Protein AF-A0A7R9Q627-F1 (afdb_monomer)

InterPro domains:
  IPR015876 Acyl-CoA desaturase [PR00075] (158-178)
  IPR015876 Acyl-CoA desaturase [PR00075] (183-205)
  IPR015876 Acyl-CoA desaturase [PR00075] (206-226)
  IPR015876 Acyl-CoA desaturase [PR00075] (243-272)
  IPR015876 Acyl-CoA desaturase [PR00075] (304-322)
  IPR015876 Acyl-CoA desaturase [PR00075] (337-358)
  IPR015876 Acyl-CoA desaturase [PR00075] (379-393)
  IPR015876 Acyl-CoA desaturase [PTHR11351] (106-438)
  IPR015876 Acyl-CoA desaturase [cd03505] (183-421)

Secondary structure (DSSP, 8-state):
--HHHHHHHHHHHHHHHHHHHHHHHHHHHHHHHHHTS---S---TT-TTSTTHHHHHHHHHHHHHHHHHHHHHHHHTHHHHHTEEEETTEEEE------------------------------HHHHHHHHHHHHHHHHHHHHHTS-S----PPPB-HHHHHHHHHHHHHHHHHHHHHHHH--HHHHHHHHHHHHHHHHIIIIIIIIIIIT--SEE-HHHHHHHHHHHHHHTSS-HHHHHHHHHHHHHHTTSTTSTT-GGG-HHHHHTGGGSBPPPHHHHHHHTTS--HHHHH-HHHHHHHHTHHHHHIIIIIIHHHHHHHHHH---HHHIIIIIIIIHHHHHHHHHHHHHHHHHHSEE-SS-SSSS--EETTGGGGTTTTBTTTTTS-TTSSTT-HHHHT-HHHHHHHHHHHTTSEE------HHHHHHHHHHH-----HHHHHHHHHHHHHHHHHHHHHHHHHHHHHTTHHHHHHS-------

Organism: NCBI:txid1979941

Sequence (485 aa):
VTTKVIAKVRLTISIILLILFVISLVCGIWAFAVTKNTKTKHRLHWDAKDDGHVPHVISAMAQWLFLILLSPFFATYFNEMKAMTIHNGVLRITFTTTVKTTTTQLKTTGKTQKNKTNQTKMTANEAKVSEDIIANNMRAANQDMIGDAKPFKRDLVWRNIILMSILHISSIYGIILAINVVSWPTYIFAYVLAICSSFGITCGAHRLWCHRSYKARLPLQILLMVFNTLALENDIYEWSRDHRLHHKHSDTDADPHNSRRGFFFSHVGWLLSRKHPEVKAKGKTINMDDLANDPVIRFQRAFYIPLVLLIWGLIPTYVPHYLWGETLWNGWFVCVLTRYTYVLNITWCVNSVAHLWGMKPYDKNIVPVEANMKNFIFGGGFHNYHHTDYSASEFGWQRVFNPATAFIDFFAYIGWAYDLKKASKEIIESRRQKTGESVSESKSQAMECLNGVLVILAPIWLKFALMQSWWYLPLVIYGVRFISS

Solvent-accessible surface area (backbone atoms only — not comparable to full-atom values): 26473 Å² total; per-residue (Å²): 132,58,72,70,54,54,53,50,51,49,52,53,49,52,52,51,43,50,50,27,51,50,49,29,52,54,21,51,52,49,30,52,59,55,58,71,75,60,89,68,96,70,91,59,85,66,45,84,89,43,87,38,28,61,32,47,52,53,22,50,53,25,50,51,52,37,58,64,50,46,56,60,51,54,57,71,44,47,68,62,57,67,34,48,42,75,59,97,89,40,85,42,76,64,82,84,76,83,76,81,82,77,85,73,88,76,82,88,82,83,90,85,86,87,84,92,78,95,73,88,77,83,53,74,66,60,56,50,52,48,50,52,50,50,52,48,51,53,47,50,57,53,51,76,70,51,67,95,66,74,85,77,82,77,51,71,34,63,71,45,44,52,53,53,51,51,46,53,54,46,19,53,51,15,50,55,44,47,79,73,74,56,56,70,68,51,53,54,50,25,52,52,52,37,51,41,17,51,37,6,41,52,47,24,36,42,32,36,71,51,62,55,14,36,45,64,38,70,72,50,49,54,51,25,49,55,18,25,40,43,45,68,68,65,48,59,64,62,40,27,52,53,50,52,32,26,72,76,33,60,62,37,70,35,13,72,42,25,43,83,70,34,59,62,32,13,41,52,44,42,71,32,28,60,78,49,70,44,27,62,61,54,47,73,72,56,89,51,66,71,55,70,67,32,68,69,49,46,49,47,59,76,42,39,69,66,48,30,50,42,54,31,43,46,48,41,14,47,49,39,29,77,76,74,66,42,53,57,65,56,18,37,30,33,35,24,40,25,30,44,53,51,48,51,55,44,57,23,36,39,43,20,46,11,41,72,50,56,47,28,57,40,32,55,89,54,69,35,9,35,19,84,59,18,54,80,37,56,35,53,10,32,40,38,66,33,88,68,30,50,60,25,54,93,74,47,38,86,65,55,47,18,60,44,34,50,50,52,52,52,36,33,73,76,64,35,26,46,77,72,36,68,80,53,71,67,58,54,49,53,36,27,73,74,39,25,45,92,66,64,68,74,58,56,57,54,52,46,54,50,53,46,51,48,62,64,41,47,63,52,48,53,48,49,56,53,57,57,52,59,68,47,50,56,61,70,71,46,80,75,75,84,78,87,129

pLDDT: mean 73.3, std 23.2, range [23.61, 98.81]

Structure (mmCIF, N/CA/C/O backbone):
data_AF-A0A7R9Q627-F1
#
_entry.id   AF-A0A7R9Q627-F1
#
loop_
_atom_site.group_PDB
_atom_site.id
_atom_site.type_symbol
_atom_site.label_atom_id
_atom_site.label_alt_id
_atom_site.label_comp_id
_atom_site.label_asym_id
_atom_site.label_entity_id
_atom_site.label_seq_id
_atom_site.pdbx_PDB_ins_code
_atom_site.Cartn_x
_atom_site.Cartn_y
_atom_site.Cartn_z
_atom_site.occupancy
_atom_site.B_iso_or_equiv
_atom_site.auth_seq_id
_atom_site.auth_comp_id
_atom_site.auth_asym_id
_atom_site.auth_atom_id
_atom_site.pdbx_PDB_model_num
ATOM 1 N N . VAL A 1 1 ? 40.204 18.365 20.446 1.00 52.88 1 VAL A N 1
ATOM 2 C CA . VAL A 1 1 ? 39.429 19.618 20.622 1.00 52.88 1 VAL A CA 1
ATOM 3 C C . VAL A 1 1 ? 38.562 19.469 21.866 1.00 52.88 1 VAL A C 1
ATOM 5 O O . VAL A 1 1 ? 37.858 18.476 21.970 1.00 52.88 1 VAL A O 1
ATOM 8 N N . THR A 1 2 ? 38.662 20.365 22.848 1.00 55.09 2 THR A N 1
ATOM 9 C CA . THR A 1 2 ? 37.902 20.291 24.113 1.00 55.09 2 THR A CA 1
ATOM 10 C C . THR A 1 2 ? 36.391 20.342 23.843 1.00 55.09 2 THR A C 1
ATOM 12 O O . THR A 1 2 ? 35.958 21.111 22.989 1.00 55.09 2 THR A O 1
ATOM 15 N N . THR A 1 3 ? 35.565 19.593 24.583 1.00 58.62 3 THR A N 1
ATOM 16 C CA . THR A 1 3 ? 34.091 19.527 24.415 1.00 58.62 3 THR A CA 1
ATOM 17 C C . THR A 1 3 ? 33.425 20.910 24.367 1.00 58.62 3 THR A C 1
ATOM 19 O O . THR A 1 3 ? 32.495 21.138 23.599 1.00 58.62 3 THR A O 1
ATOM 22 N N . LYS A 1 4 ? 33.966 21.881 25.119 1.00 59.81 4 LYS A N 1
ATOM 23 C CA . LYS A 1 4 ? 33.524 23.288 25.106 1.00 59.81 4 LYS A CA 1
ATOM 24 C C . LYS A 1 4 ? 33.759 23.997 23.767 1.00 59.81 4 LYS A C 1
ATOM 26 O O . LYS A 1 4 ? 32.965 24.851 23.391 1.00 59.81 4 LYS A O 1
ATOM 31 N N . VAL A 1 5 ? 34.835 23.667 23.057 1.00 72.56 5 VAL A N 1
ATOM 32 C CA . VAL A 1 5 ? 35.156 24.250 21.746 1.00 72.56 5 VAL A CA 1
ATOM 33 C C . VAL A 1 5 ? 34.225 23.675 20.680 1.00 72.56 5 VAL A C 1
ATOM 35 O O . VAL A 1 5 ? 33.657 24.440 19.914 1.00 72.56 5 VAL A O 1
ATOM 38 N N . ILE A 1 6 ? 33.971 22.361 20.691 1.00 67.94 6 ILE A N 1
ATOM 39 C CA . ILE A 1 6 ? 33.011 21.725 19.769 1.00 67.94 6 ILE A CA 1
ATOM 40 C C . ILE A 1 6 ? 31.595 22.273 19.989 1.00 67.94 6 ILE A C 1
ATOM 42 O O . ILE A 1 6 ? 30.910 22.600 19.024 1.00 67.94 6 ILE A O 1
ATOM 46 N N . ALA A 1 7 ? 31.169 22.444 21.244 1.00 62.22 7 ALA A N 1
ATOM 47 C CA . ALA A 1 7 ? 29.866 23.029 21.564 1.00 62.22 7 ALA A CA 1
ATOM 48 C C . ALA A 1 7 ? 29.729 24.477 21.059 1.00 62.22 7 ALA A C 1
ATOM 50 O O . ALA A 1 7 ? 28.694 24.833 20.499 1.00 62.22 7 ALA A O 1
ATOM 51 N N . LYS A 1 8 ? 30.781 25.297 21.199 1.00 69.44 8 LYS A N 1
ATOM 52 C CA . LYS A 1 8 ? 30.813 26.655 20.636 1.00 69.44 8 LYS A CA 1
ATOM 53 C C . LYS A 1 8 ? 30.751 26.636 19.109 1.00 69.44 8 LYS A C 1
ATOM 55 O O . LYS A 1 8 ? 29.938 27.354 18.548 1.00 69.44 8 LYS A O 1
ATOM 60 N N . VAL A 1 9 ? 31.530 25.775 18.451 1.00 74.00 9 VAL A N 1
ATOM 61 C CA . VAL A 1 9 ? 31.509 25.617 16.985 1.00 74.00 9 VAL A CA 1
ATOM 62 C C . VAL A 1 9 ? 30.119 25.205 16.493 1.00 74.00 9 VAL A C 1
ATOM 64 O O . VAL A 1 9 ? 29.605 25.809 15.558 1.00 74.00 9 VAL A O 1
ATOM 67 N N . ARG A 1 10 ? 29.468 24.242 17.156 1.00 76.25 10 ARG A N 1
ATOM 68 C CA . ARG A 1 10 ? 28.091 23.830 16.841 1.00 76.25 10 ARG A CA 1
ATOM 69 C C . ARG A 1 10 ? 27.110 24.981 16.969 1.00 76.25 10 ARG A C 1
ATOM 71 O O . ARG A 1 10 ? 26.351 25.219 16.042 1.00 76.25 10 ARG A O 1
ATOM 78 N N . LEU A 1 11 ? 27.143 25.697 18.091 1.00 70.69 11 LEU A N 1
ATOM 79 C CA . LEU A 1 11 ? 26.257 26.833 18.327 1.00 70.69 11 LEU A CA 1
ATOM 80 C C . LEU A 1 11 ? 26.459 27.925 17.269 1.00 70.69 11 LEU A C 1
ATOM 82 O O . LEU A 1 11 ? 25.485 28.419 16.710 1.00 70.69 11 LEU A O 1
ATOM 86 N N . THR A 1 12 ? 27.711 28.258 16.954 1.00 77.50 12 THR A N 1
ATOM 87 C CA . THR A 1 12 ? 28.048 29.245 15.925 1.00 77.50 12 THR A CA 1
ATOM 88 C C . THR A 1 12 ? 27.539 28.818 14.550 1.00 77.50 12 THR A C 1
ATOM 90 O O . THR A 1 12 ? 26.876 29.611 13.887 1.00 77.50 12 THR A O 1
ATOM 93 N N . ILE A 1 13 ? 27.772 27.569 14.134 1.00 76.19 13 ILE A N 1
ATOM 94 C CA . ILE A 1 13 ? 27.285 27.076 12.839 1.00 76.19 13 ILE A CA 1
ATOM 95 C C . ILE A 1 13 ? 25.750 27.019 12.816 1.00 76.19 13 ILE A C 1
ATOM 97 O O . ILE A 1 13 ? 25.158 27.446 11.832 1.00 76.19 13 ILE A O 1
ATOM 101 N N . SER A 1 14 ? 25.087 26.595 13.898 1.00 67.75 14 SER A N 1
ATOM 102 C CA . SER A 1 14 ? 23.618 26.608 13.997 1.00 67.75 14 SER A CA 1
ATOM 103 C C . SER A 1 14 ? 23.027 28.008 13.827 1.00 67.75 14 SER A C 1
ATOM 105 O O . SER A 1 14 ? 22.026 28.168 13.133 1.00 67.75 14 SER A O 1
ATOM 107 N N . ILE A 1 15 ? 23.642 29.026 14.438 1.00 79.69 15 ILE A N 1
ATOM 108 C CA . ILE A 1 15 ? 23.207 30.423 14.299 1.00 79.69 15 ILE A CA 1
ATOM 109 C C . ILE A 1 15 ? 23.381 30.892 12.850 1.00 79.69 15 ILE A C 1
ATOM 111 O O . ILE A 1 15 ? 22.469 31.498 12.294 1.00 79.69 15 ILE A O 1
ATOM 115 N N . ILE A 1 16 ? 24.509 30.568 12.212 1.00 81.19 16 ILE A N 1
ATOM 116 C CA . ILE A 1 16 ? 24.761 30.931 10.810 1.00 81.19 16 ILE A CA 1
ATOM 117 C C . ILE A 1 16 ? 23.760 30.235 9.876 1.00 81.19 16 ILE A C 1
ATOM 119 O O . ILE A 1 16 ? 23.181 30.888 9.012 1.00 81.19 16 ILE A O 1
ATOM 123 N N . LEU A 1 17 ? 23.496 28.940 10.073 1.00 70.56 17 LEU A N 1
ATOM 124 C CA . LEU A 1 17 ? 22.503 28.191 9.298 1.00 70.56 17 LEU A CA 1
ATOM 125 C C . LEU A 1 17 ? 21.101 28.801 9.441 1.00 70.56 17 LEU A C 1
ATOM 127 O O . LEU A 1 17 ? 20.397 28.958 8.445 1.00 70.56 17 LEU A O 1
ATOM 131 N N . LEU A 1 18 ? 20.712 29.205 10.653 1.00 74.50 18 LEU A N 1
ATOM 132 C CA . LEU A 1 18 ? 19.433 29.874 10.890 1.00 74.50 18 LEU A CA 1
ATOM 133 C C . LEU A 1 18 ? 19.346 31.221 10.157 1.00 74.50 18 LEU A C 1
ATOM 135 O O . LEU A 1 18 ? 18.334 31.505 9.522 1.00 74.50 18 LEU A O 1
ATOM 139 N N . ILE A 1 19 ? 20.408 32.030 10.198 1.00 83.75 19 ILE A N 1
ATOM 140 C CA . ILE A 1 19 ? 20.470 33.315 9.486 1.00 83.75 19 ILE A CA 1
ATOM 141 C C . ILE A 1 19 ? 20.341 33.100 7.973 1.00 83.75 19 ILE A C 1
ATOM 143 O O . ILE A 1 19 ? 19.534 33.764 7.328 1.00 83.75 19 ILE A O 1
ATOM 147 N N . LEU A 1 20 ? 21.074 32.139 7.407 1.00 79.75 20 LEU A N 1
ATOM 148 C CA . LEU A 1 20 ? 21.024 31.820 5.976 1.00 79.75 20 LEU A CA 1
ATOM 149 C C . LEU A 1 20 ? 19.639 31.317 5.542 1.00 79.75 20 LEU A C 1
ATOM 151 O O . LEU A 1 20 ? 19.148 31.697 4.478 1.00 79.75 20 LEU A O 1
ATOM 155 N N . PHE A 1 21 ? 18.975 30.524 6.387 1.00 73.56 21 PHE A N 1
ATOM 156 C CA . PHE A 1 21 ? 17.600 30.086 6.156 1.00 73.56 21 PHE A CA 1
ATOM 157 C C . PHE A 1 21 ? 16.618 31.266 6.130 1.00 73.56 21 PHE A C 1
ATOM 159 O O . PHE A 1 21 ? 15.810 31.380 5.207 1.00 73.56 21 PHE A O 1
ATOM 166 N N . VAL A 1 22 ? 16.720 32.180 7.100 1.00 82.06 22 VAL A N 1
ATOM 167 C CA . VAL A 1 22 ? 15.878 33.385 7.161 1.00 82.06 22 VAL A CA 1
ATOM 168 C C . VAL A 1 22 ? 16.126 34.293 5.955 1.00 82.06 22 VAL A C 1
ATOM 170 O O . VAL A 1 22 ? 15.164 34.762 5.353 1.00 82.06 22 VAL A O 1
ATOM 173 N N . ILE A 1 23 ? 17.383 34.490 5.542 1.00 79.62 23 ILE A N 1
ATOM 174 C CA . ILE A 1 23 ? 17.730 35.270 4.343 1.00 79.62 23 ILE A CA 1
ATOM 175 C C . ILE A 1 23 ? 17.079 34.661 3.097 1.00 79.62 23 ILE A C 1
ATOM 177 O O . ILE A 1 23 ? 16.459 35.389 2.321 1.00 79.62 23 ILE A O 1
ATOM 181 N N . SER A 1 24 ? 17.153 33.337 2.923 1.00 74.75 24 SER A N 1
ATOM 182 C CA . SER A 1 24 ? 16.511 32.666 1.788 1.00 74.75 24 SER A CA 1
ATOM 183 C C . SER A 1 24 ? 14.988 32.833 1.801 1.00 74.75 24 SER A C 1
ATOM 185 O O . SER A 1 24 ? 14.395 33.066 0.747 1.00 74.75 24 SER A O 1
ATOM 187 N N . LEU A 1 25 ? 14.352 32.751 2.973 1.00 71.44 25 LEU A N 1
ATOM 188 C CA . LEU A 1 25 ? 12.904 32.910 3.109 1.00 71.44 25 LEU A CA 1
ATOM 189 C C . LEU A 1 25 ? 12.459 34.343 2.786 1.00 71.44 25 LEU A C 1
ATOM 191 O O . LEU A 1 25 ? 11.524 34.541 2.010 1.00 71.44 25 LEU A O 1
ATOM 195 N N . VAL A 1 26 ? 13.151 35.341 3.341 1.00 81.38 26 VAL A N 1
ATOM 196 C CA . VAL A 1 26 ? 12.865 36.765 3.107 1.00 81.38 26 VAL A CA 1
ATOM 197 C C . VAL A 1 26 ? 13.069 37.124 1.637 1.00 81.38 26 VAL A C 1
ATOM 199 O O . VAL A 1 26 ? 12.217 37.790 1.053 1.00 81.38 26 VAL A O 1
ATOM 202 N N . CYS A 1 27 ? 14.132 36.625 1.004 1.00 74.12 27 CYS A N 1
ATOM 203 C CA . CYS A 1 27 ? 14.372 36.840 -0.422 1.00 74.12 27 CYS A CA 1
ATOM 204 C C . CYS A 1 27 ? 13.304 36.180 -1.305 1.00 74.12 27 CYS A C 1
ATOM 206 O O . CYS A 1 27 ? 12.897 36.768 -2.304 1.00 74.12 27 CYS A O 1
ATOM 208 N N . GLY A 1 28 ? 12.801 35.000 -0.927 1.00 64.50 28 GLY A N 1
ATOM 209 C CA . GLY A 1 28 ? 11.688 34.346 -1.620 1.00 64.50 28 GLY A CA 1
ATOM 210 C C . GLY A 1 28 ? 10.384 35.147 -1.536 1.00 64.50 28 GLY A C 1
ATOM 211 O O . GLY A 1 28 ? 9.701 35.327 -2.544 1.00 64.50 28 GLY A O 1
ATOM 212 N N . ILE A 1 29 ? 10.068 35.689 -0.355 1.00 73.19 29 ILE A N 1
ATOM 213 C CA . ILE A 1 29 ? 8.901 36.564 -0.147 1.00 73.19 29 ILE A CA 1
ATOM 214 C C . ILE A 1 29 ? 9.060 37.869 -0.935 1.00 73.19 29 ILE A C 1
ATOM 216 O O . ILE A 1 29 ? 8.114 38.322 -1.578 1.00 73.19 29 ILE A O 1
ATOM 220 N N . TRP A 1 30 ? 10.257 38.453 -0.929 1.00 74.38 30 TRP A N 1
ATOM 221 C CA . TRP A 1 30 ? 10.556 39.680 -1.659 1.00 74.38 30 TRP A CA 1
ATOM 222 C C . TRP A 1 30 ? 10.465 39.479 -3.178 1.00 74.38 30 TRP A C 1
ATOM 224 O O . TRP A 1 30 ? 9.771 40.241 -3.850 1.00 74.38 30 TRP A O 1
ATOM 234 N N . ALA A 1 31 ? 11.048 38.404 -3.717 1.00 62.47 31 ALA A N 1
ATOM 235 C CA . ALA A 1 31 ? 10.923 38.041 -5.129 1.00 62.47 31 ALA A CA 1
ATOM 236 C C . ALA A 1 31 ? 9.454 37.833 -5.539 1.00 62.47 31 ALA A C 1
ATOM 238 O O . ALA A 1 31 ? 9.023 38.288 -6.600 1.00 62.47 31 ALA A O 1
ATOM 239 N N . PHE A 1 32 ? 8.656 37.191 -4.681 1.00 62.94 32 PHE A N 1
ATOM 240 C CA . PHE A 1 32 ? 7.223 37.004 -4.909 1.00 62.94 32 PHE A CA 1
ATOM 241 C C . PHE A 1 32 ? 6.444 38.330 -4.895 1.00 62.94 32 PHE A C 1
ATOM 243 O O . PHE A 1 32 ? 5.555 38.538 -5.718 1.00 62.94 32 PHE A O 1
ATOM 250 N N . ALA A 1 33 ? 6.788 39.253 -3.995 1.00 68.31 33 ALA A N 1
ATOM 251 C CA . ALA A 1 33 ? 6.154 40.567 -3.915 1.00 68.31 33 ALA A CA 1
ATOM 252 C C . ALA A 1 33 ? 6.472 41.448 -5.138 1.00 68.31 33 ALA A C 1
ATOM 254 O O . ALA A 1 33 ? 5.570 42.092 -5.671 1.00 68.31 33 ALA A O 1
ATOM 255 N N . VAL A 1 34 ? 7.721 41.432 -5.619 1.00 64.38 34 VAL A N 1
ATOM 256 C CA . VAL A 1 34 ? 8.163 42.201 -6.799 1.00 64.38 34 VAL A CA 1
ATOM 257 C C . VAL A 1 34 ? 7.533 41.659 -8.086 1.00 64.38 34 VAL A C 1
ATOM 259 O O . VAL A 1 34 ? 7.031 42.425 -8.906 1.00 64.38 34 VAL A O 1
ATOM 262 N N . THR A 1 35 ? 7.456 40.333 -8.237 1.00 58.12 35 THR A N 1
ATOM 263 C CA . THR A 1 35 ? 6.872 39.682 -9.429 1.00 58.12 35 THR A CA 1
ATOM 264 C C . THR A 1 35 ? 5.346 39.781 -9.520 1.00 58.12 35 THR A C 1
ATOM 266 O O . THR A 1 35 ? 4.779 39.549 -10.586 1.00 58.12 35 THR A O 1
ATOM 269 N N . LYS A 1 36 ? 4.652 40.149 -8.434 1.00 59.75 36 LYS A N 1
ATOM 270 C CA . LYS A 1 36 ? 3.190 40.326 -8.424 1.00 59.75 36 LYS A CA 1
ATOM 271 C C . LYS A 1 36 ? 2.729 41.596 -9.160 1.00 59.75 36 LYS A C 1
ATOM 273 O O . LYS A 1 36 ? 1.580 41.647 -9.592 1.00 59.75 36 LYS A O 1
ATOM 278 N N . ASN A 1 37 ? 3.605 42.593 -9.320 1.00 54.19 37 ASN A N 1
ATOM 279 C CA . ASN A 1 37 ? 3.275 43.894 -9.920 1.00 54.19 37 ASN A CA 1
ATOM 280 C C . ASN A 1 37 ? 3.760 44.080 -11.371 1.00 54.19 37 ASN A C 1
ATOM 282 O O . ASN A 1 37 ? 3.437 45.097 -11.985 1.00 54.19 37 ASN A O 1
ATOM 286 N N . THR A 1 38 ? 4.489 43.127 -11.957 1.00 54.97 38 THR A N 1
ATOM 287 C CA . THR A 1 38 ? 5.013 43.241 -13.327 1.00 54.97 38 THR A CA 1
ATOM 288 C C . THR A 1 38 ? 4.080 42.578 -14.353 1.00 54.97 38 THR A C 1
ATOM 290 O O . THR A 1 38 ? 3.723 41.406 -14.258 1.00 54.97 38 THR A O 1
ATOM 293 N N . LYS A 1 39 ? 3.632 43.354 -15.354 1.00 50.78 39 LYS A N 1
ATOM 294 C CA . LYS A 1 39 ? 2.655 42.949 -16.394 1.00 50.78 39 LYS A CA 1
ATOM 295 C C . LYS A 1 39 ? 3.282 42.290 -17.639 1.00 50.78 39 LYS A C 1
ATOM 297 O O . LYS A 1 39 ? 2.647 42.242 -18.692 1.00 50.78 39 LYS A O 1
ATOM 302 N N . THR A 1 40 ? 4.514 41.798 -17.576 1.00 47.28 40 THR A N 1
ATOM 303 C CA . THR A 1 40 ? 5.220 41.262 -18.750 1.00 47.28 40 THR A CA 1
ATOM 304 C C . THR A 1 40 ? 5.026 39.749 -18.907 1.00 47.28 40 THR A C 1
ATOM 306 O O . THR A 1 40 ? 5.150 38.958 -17.977 1.00 47.28 40 THR A O 1
ATOM 309 N N . LYS A 1 41 ? 4.683 39.336 -20.135 1.00 42.62 41 LYS A N 1
ATOM 310 C CA . LYS A 1 41 ? 4.290 37.970 -20.538 1.00 42.62 41 LYS A CA 1
ATOM 311 C C . LYS A 1 41 ? 5.452 36.959 -20.612 1.00 42.62 41 LYS A C 1
ATOM 313 O O . LYS A 1 41 ? 5.222 35.812 -20.984 1.00 42.62 41 LYS A O 1
ATOM 318 N N . HIS A 1 42 ? 6.670 37.351 -20.238 1.00 47.75 42 HIS A N 1
ATOM 319 C CA . HIS A 1 42 ? 7.854 36.491 -20.235 1.00 47.75 42 HIS A CA 1
ATOM 320 C C . HIS A 1 42 ? 8.405 36.370 -18.813 1.00 47.75 42 HIS A C 1
ATOM 322 O O . HIS A 1 42 ? 9.175 37.201 -18.351 1.00 47.75 42 HIS A O 1
ATOM 328 N N . ARG A 1 43 ? 7.986 35.317 -18.104 1.00 52.34 43 ARG A N 1
ATOM 329 C CA . ARG A 1 43 ? 8.504 34.959 -16.777 1.00 52.34 43 ARG A CA 1
ATOM 330 C C . ARG A 1 43 ? 9.882 34.309 -16.901 1.00 52.34 43 ARG A C 1
ATOM 332 O O . ARG A 1 43 ? 10.005 33.094 -16.771 1.00 52.34 43 ARG A O 1
ATOM 339 N N . LEU A 1 44 ? 10.916 35.095 -17.161 1.00 47.00 44 LEU A N 1
ATOM 340 C CA . LEU A 1 44 ? 12.285 34.661 -16.901 1.00 47.00 44 LEU A CA 1
ATOM 341 C C . LEU A 1 44 ? 12.722 35.336 -15.605 1.00 47.00 44 LEU A C 1
ATOM 343 O O . LEU A 1 44 ? 12.889 36.545 -15.559 1.00 47.00 44 LEU A O 1
ATOM 347 N N . HIS A 1 45 ? 12.873 34.545 -14.540 1.00 49.78 45 HIS A N 1
ATOM 348 C CA . HIS A 1 45 ? 13.229 34.976 -13.175 1.00 49.78 45 HIS A CA 1
ATOM 349 C C . HIS A 1 45 ? 14.631 35.623 -13.041 1.00 49.78 45 HIS A C 1
ATOM 351 O O . HIS A 1 45 ? 15.179 35.679 -11.944 1.00 49.78 45 HIS A O 1
ATOM 357 N N . TRP A 1 46 ? 15.221 36.074 -14.151 1.00 49.44 46 TRP A N 1
ATOM 358 C CA . TRP A 1 46 ? 16.640 36.388 -14.300 1.00 49.44 46 TRP A CA 1
ATOM 359 C C . TRP A 1 46 ? 16.914 37.596 -15.209 1.00 49.44 46 TRP A C 1
ATOM 361 O O . TRP A 1 46 ? 18.065 37.808 -15.585 1.00 49.44 46 TRP A O 1
ATOM 371 N N . ASP A 1 47 ? 15.897 38.373 -15.599 1.00 55.81 47 ASP A N 1
ATOM 372 C CA . ASP A 1 47 ? 16.149 39.624 -16.321 1.00 55.81 47 ASP A CA 1
ATOM 373 C C . ASP A 1 47 ? 16.764 40.650 -15.356 1.00 55.81 47 ASP A C 1
ATOM 375 O O . ASP A 1 47 ? 16.174 40.985 -14.330 1.00 55.81 47 ASP A O 1
ATOM 379 N N . ALA A 1 48 ? 17.962 41.145 -15.674 1.00 57.94 48 ALA A N 1
ATOM 380 C CA . ALA A 1 48 ? 18.658 42.149 -14.870 1.00 57.94 48 ALA A CA 1
ATOM 381 C C . ALA A 1 48 ? 17.897 43.488 -14.798 1.00 57.94 48 ALA A C 1
ATOM 383 O O . ALA A 1 48 ? 18.179 44.301 -13.919 1.00 57.94 48 ALA A O 1
ATOM 384 N N . LYS A 1 49 ? 16.944 43.719 -15.713 1.00 55.88 49 LYS A N 1
ATOM 385 C CA . LYS A 1 49 ? 16.085 44.912 -15.748 1.00 55.88 49 LYS A CA 1
ATOM 386 C C . LYS A 1 49 ? 14.874 44.820 -14.824 1.00 55.88 49 LYS A C 1
ATOM 388 O O . LYS A 1 49 ? 14.261 45.847 -14.550 1.00 55.88 49 LYS A O 1
ATOM 393 N N . ASP A 1 50 ? 14.556 43.624 -14.339 1.00 57.31 50 ASP A N 1
ATOM 394 C CA . ASP A 1 50 ? 13.535 43.420 -13.324 1.00 57.31 50 ASP A CA 1
ATOM 395 C C . ASP A 1 50 ? 14.231 43.369 -11.951 1.00 57.31 50 ASP A C 1
ATOM 397 O O . ASP A 1 50 ? 15.119 42.545 -11.706 1.00 57.31 50 ASP A O 1
ATOM 401 N N . ASP A 1 51 ? 13.809 44.216 -11.007 1.00 58.66 51 ASP A N 1
ATOM 402 C CA . ASP A 1 51 ? 14.338 44.286 -9.626 1.00 58.66 51 ASP A CA 1
ATOM 403 C C . ASP A 1 51 ? 14.232 42.953 -8.835 1.00 58.66 51 ASP A C 1
ATOM 405 O O . ASP A 1 51 ? 14.643 42.853 -7.679 1.00 58.66 51 ASP A O 1
ATOM 409 N N . GLY A 1 52 ? 13.680 41.897 -9.443 1.00 56.53 52 GLY A N 1
ATOM 410 C CA . GLY A 1 52 ? 13.574 40.545 -8.898 1.00 56.53 52 GLY A CA 1
ATOM 411 C C . GLY A 1 52 ? 14.842 39.686 -9.010 1.00 56.53 52 GLY A C 1
ATOM 412 O O . GLY A 1 52 ? 14.906 38.649 -8.345 1.00 56.53 52 GLY A O 1
ATOM 413 N N . HIS A 1 53 ? 15.859 40.094 -9.782 1.00 66.06 53 HIS A N 1
ATOM 414 C CA . HIS A 1 53 ? 17.101 39.315 -9.919 1.00 66.06 53 HIS A CA 1
ATOM 415 C C . HIS A 1 53 ? 17.960 39.341 -8.641 1.00 66.06 53 HIS A C 1
ATOM 417 O O . HIS A 1 53 ? 18.508 38.313 -8.239 1.00 66.06 53 HIS A O 1
ATOM 423 N N . VAL A 1 54 ? 18.037 40.489 -7.955 1.00 72.81 54 VAL A N 1
ATOM 424 C CA . VAL A 1 54 ? 18.844 40.667 -6.734 1.00 72.81 54 VAL A CA 1
ATOM 425 C C . VAL A 1 54 ? 18.386 39.740 -5.594 1.00 72.81 54 VAL A C 1
ATOM 427 O O . VAL A 1 54 ? 19.224 38.998 -5.072 1.00 72.81 54 VAL A O 1
ATOM 430 N N . PRO A 1 55 ? 17.086 39.675 -5.230 1.00 67.94 55 PRO A N 1
ATOM 431 C CA . PRO A 1 55 ? 16.603 38.718 -4.232 1.00 67.94 55 PRO A CA 1
ATOM 432 C C . PRO A 1 55 ? 16.914 37.266 -4.611 1.00 67.94 55 PRO A C 1
ATOM 434 O O . PRO A 1 55 ? 17.222 36.442 -3.751 1.00 67.94 55 PRO A O 1
ATOM 437 N N . HIS A 1 56 ? 16.854 36.937 -5.901 1.00 65.06 56 HIS A N 1
ATOM 438 C CA . HIS A 1 56 ? 17.092 35.579 -6.367 1.00 65.06 56 HIS A CA 1
ATOM 439 C C . HIS A 1 56 ? 18.567 35.169 -6.227 1.00 65.06 56 HIS A C 1
ATOM 441 O O . HIS A 1 56 ? 18.854 34.095 -5.693 1.00 65.06 56 HIS A O 1
ATOM 447 N N . VAL A 1 57 ? 19.503 36.049 -6.602 1.00 75.06 57 VAL A N 1
ATOM 448 C CA . VAL A 1 57 ? 20.950 35.839 -6.416 1.00 75.06 57 VAL A CA 1
ATOM 449 C C . VAL A 1 57 ? 21.296 35.707 -4.932 1.00 75.06 57 VAL A C 1
ATOM 451 O O . VAL A 1 57 ? 21.983 34.761 -4.546 1.00 75.06 57 VAL A O 1
ATOM 454 N N . ILE A 1 58 ? 20.767 36.589 -4.078 1.00 76.88 58 ILE A N 1
ATOM 455 C CA . ILE A 1 58 ? 21.004 36.539 -2.626 1.00 76.88 58 ILE A CA 1
ATOM 456 C C . ILE A 1 58 ? 20.445 35.241 -2.027 1.00 76.88 58 ILE A C 1
ATOM 458 O O . ILE A 1 58 ? 21.125 34.584 -1.237 1.00 76.88 58 ILE A O 1
ATOM 462 N N . SER A 1 59 ? 19.241 34.823 -2.432 1.00 74.50 59 SER A N 1
ATOM 463 C CA . SER A 1 59 ? 18.656 33.553 -1.992 1.00 74.50 59 SER A CA 1
ATOM 464 C C . SER A 1 59 ? 19.503 32.358 -2.422 1.00 74.50 59 SER A C 1
ATOM 466 O O . SER A 1 59 ? 19.723 31.451 -1.621 1.00 74.50 59 SER A O 1
ATOM 468 N N . ALA A 1 60 ? 19.989 32.346 -3.664 1.00 67.62 60 ALA A N 1
ATOM 469 C CA . ALA A 1 60 ? 20.825 31.268 -4.175 1.00 67.62 60 ALA A CA 1
ATOM 470 C C . ALA A 1 60 ? 22.146 31.185 -3.396 1.00 67.62 60 ALA A C 1
ATOM 472 O O . ALA A 1 60 ? 22.509 30.113 -2.915 1.00 67.62 60 ALA A O 1
ATOM 473 N N . MET A 1 61 ? 22.829 32.314 -3.183 1.00 76.81 61 MET A N 1
ATOM 474 C CA . MET A 1 61 ? 24.054 32.371 -2.377 1.00 76.81 61 MET A CA 1
ATOM 475 C C . MET A 1 61 ? 23.822 31.893 -0.939 1.00 76.81 61 MET A C 1
ATOM 477 O O . MET A 1 61 ? 24.623 31.121 -0.411 1.00 76.81 61 MET A O 1
ATOM 481 N N . ALA A 1 62 ? 22.711 32.295 -0.313 1.00 74.25 62 ALA A N 1
ATOM 482 C CA . ALA A 1 62 ? 22.365 31.867 1.039 1.00 74.25 62 ALA A CA 1
ATOM 483 C C . ALA A 1 62 ? 22.123 30.350 1.124 1.00 74.25 62 ALA A C 1
ATOM 485 O O . ALA A 1 62 ? 22.591 29.703 2.061 1.00 74.25 62 ALA A O 1
ATOM 486 N N . GLN A 1 63 ? 21.457 29.767 0.124 1.00 69.94 63 GLN A N 1
ATOM 487 C CA . GLN A 1 63 ? 21.226 28.322 0.030 1.00 69.94 63 GLN A CA 1
ATOM 488 C C . GLN A 1 63 ? 22.527 27.539 -0.185 1.00 69.94 63 GLN A C 1
ATOM 490 O O . GLN A 1 63 ? 22.736 26.509 0.456 1.00 69.94 63 GLN A O 1
ATOM 495 N N . TRP A 1 64 ? 23.436 28.043 -1.023 1.00 71.31 64 TRP A N 1
ATOM 496 C CA . TRP A 1 64 ? 24.754 27.436 -1.226 1.00 71.31 64 TRP A CA 1
ATOM 497 C C . TRP A 1 64 ? 25.601 27.448 0.043 1.00 71.31 64 TRP A C 1
ATOM 499 O O . TRP A 1 64 ? 26.127 26.411 0.444 1.00 71.31 64 TRP A O 1
ATOM 509 N N . LEU A 1 65 ? 25.688 28.596 0.718 1.00 76.69 65 LEU A N 1
ATOM 510 C CA . LEU A 1 65 ? 26.403 28.710 1.990 1.00 76.69 65 LEU A CA 1
ATOM 511 C C . LEU A 1 65 ? 25.782 27.810 3.065 1.00 76.69 65 LEU A C 1
ATOM 513 O O . LEU A 1 65 ? 26.510 27.200 3.847 1.00 76.69 65 LEU A O 1
ATOM 517 N N . PHE A 1 66 ? 24.455 27.666 3.070 1.00 78.25 66 PHE A N 1
ATOM 518 C CA . PHE A 1 66 ? 23.753 26.770 3.985 1.00 78.25 66 PHE A CA 1
ATOM 519 C C . PHE A 1 66 ? 24.168 25.310 3.759 1.00 78.25 66 PHE A C 1
ATOM 521 O O . PHE A 1 66 ? 24.530 24.617 4.708 1.00 78.25 66 PHE A O 1
ATOM 528 N N . LEU A 1 67 ? 24.190 24.853 2.503 1.00 65.25 67 LEU A N 1
ATOM 529 C CA . LEU A 1 67 ? 24.601 23.493 2.140 1.00 65.25 67 LEU A CA 1
ATOM 530 C C . LEU A 1 67 ? 26.077 23.219 2.459 1.00 65.25 67 LEU A C 1
ATOM 532 O O . LEU A 1 67 ? 26.406 22.165 3.010 1.00 65.25 67 LEU A O 1
ATOM 536 N N . ILE A 1 68 ? 26.960 24.181 2.172 1.00 78.00 68 ILE A N 1
ATOM 537 C CA . ILE A 1 68 ? 28.398 24.077 2.458 1.00 78.00 68 ILE A CA 1
ATOM 538 C C . ILE A 1 68 ? 28.646 23.943 3.962 1.00 78.00 68 ILE A C 1
ATOM 540 O O . ILE A 1 68 ? 29.498 23.158 4.369 1.00 78.00 68 ILE A O 1
ATOM 544 N N . LEU A 1 69 ? 27.891 24.665 4.795 1.00 77.81 69 LEU A N 1
ATOM 545 C CA . LEU A 1 69 ? 28.047 24.649 6.253 1.00 77.81 69 LEU A CA 1
ATOM 546 C C . LEU A 1 69 ? 27.355 23.462 6.935 1.00 77.81 69 LEU A C 1
ATOM 548 O O . LEU A 1 69 ? 27.706 23.114 8.065 1.00 77.81 69 LEU A O 1
ATOM 552 N N . LEU A 1 70 ? 26.428 22.791 6.252 1.00 69.31 70 LEU A N 1
ATOM 553 C CA . LEU A 1 70 ? 25.709 21.636 6.784 1.00 69.31 70 LEU A CA 1
ATOM 554 C C . LEU A 1 70 ? 26.615 20.401 6.935 1.00 69.31 70 LEU A C 1
ATOM 556 O O . LEU A 1 70 ? 26.542 19.682 7.931 1.00 69.31 70 LEU A O 1
ATOM 560 N N . SER A 1 71 ? 27.524 20.185 5.984 1.00 70.69 71 SER A N 1
ATOM 561 C CA . SER A 1 71 ? 28.497 19.083 6.029 1.00 70.69 71 SER A CA 1
ATOM 562 C C . SER A 1 71 ? 29.460 19.167 7.229 1.00 70.69 71 SER A C 1
ATOM 564 O O . SER A 1 71 ? 29.529 18.206 8.000 1.00 70.69 71 SER A O 1
ATOM 566 N N . PRO A 1 72 ? 30.166 20.292 7.478 1.00 71.38 72 PRO A N 1
ATOM 567 C CA . PRO A 1 72 ? 30.994 20.442 8.670 1.00 71.38 72 PRO A CA 1
ATOM 568 C C . PRO A 1 72 ? 30.157 20.471 9.955 1.00 71.38 72 PRO A C 1
ATOM 570 O O . PRO A 1 72 ? 30.632 19.971 10.973 1.00 71.38 72 PRO A O 1
ATOM 573 N N . PHE A 1 73 ? 28.910 20.967 9.923 1.00 73.38 73 PHE A N 1
ATOM 574 C CA . PHE A 1 73 ? 27.989 20.883 11.061 1.00 73.38 73 PHE A CA 1
ATOM 575 C C . PHE A 1 73 ? 27.766 19.432 11.497 1.00 73.38 73 PHE A C 1
ATOM 577 O O . PHE A 1 73 ? 28.025 19.104 12.655 1.00 73.38 73 PHE A O 1
ATOM 584 N N . PHE A 1 74 ? 27.370 18.546 10.578 1.00 64.44 74 PHE A N 1
ATOM 585 C CA . PHE A 1 74 ? 27.190 17.121 10.872 1.00 64.44 74 PHE A CA 1
ATOM 586 C C . PHE A 1 74 ? 28.504 16.419 11.213 1.00 64.44 74 PHE A C 1
ATOM 588 O O . PHE A 1 74 ? 28.532 15.590 12.123 1.00 64.44 74 PHE A O 1
ATOM 595 N N . ALA A 1 75 ? 29.610 16.798 10.567 1.00 70.56 75 ALA A N 1
ATOM 596 C CA . ALA A 1 75 ? 30.932 16.283 10.907 1.00 70.56 75 ALA A CA 1
ATOM 597 C C . ALA A 1 75 ? 31.311 16.589 12.364 1.00 70.56 75 ALA A C 1
ATOM 599 O O . ALA A 1 75 ? 31.992 15.782 12.999 1.00 70.56 75 ALA A O 1
ATOM 600 N N . THR A 1 76 ? 30.819 17.694 12.946 1.00 70.44 76 THR A N 1
ATOM 601 C CA . THR A 1 76 ? 31.049 17.944 14.373 1.00 70.44 76 THR A CA 1
ATOM 602 C C . THR A 1 76 ? 30.450 16.855 15.257 1.00 70.44 76 THR A C 1
ATOM 604 O O . THR A 1 76 ? 31.021 16.614 16.312 1.00 70.44 76 THR A O 1
ATOM 607 N N . TYR A 1 77 ? 29.363 16.184 14.852 1.00 65.06 77 TYR A N 1
ATOM 608 C CA . TYR A 1 77 ? 28.678 15.114 15.598 1.00 65.06 77 TYR A CA 1
ATOM 609 C C . TYR A 1 77 ? 29.216 13.712 15.292 1.00 65.06 77 TYR A C 1
ATOM 611 O O . TYR A 1 77 ? 28.659 12.721 15.756 1.00 65.06 77 TYR A O 1
ATOM 619 N N . PHE A 1 78 ? 30.282 13.592 14.496 1.00 61.34 78 PHE A N 1
ATOM 620 C CA . PHE A 1 78 ? 30.773 12.305 14.000 1.00 61.34 78 PHE A CA 1
ATOM 621 C C . PHE A 1 78 ? 31.139 11.315 15.113 1.00 61.34 78 PHE A C 1
ATOM 623 O O . PHE A 1 78 ? 30.866 10.122 14.997 1.00 61.34 78 PHE A O 1
ATOM 630 N N . ASN A 1 79 ? 31.712 11.800 16.215 1.00 60.47 79 ASN A N 1
ATOM 631 C CA . ASN A 1 79 ? 32.073 10.943 17.343 1.00 60.47 79 ASN A CA 1
ATOM 632 C C . ASN A 1 79 ? 30.840 10.495 18.140 1.00 60.47 79 ASN A C 1
ATOM 634 O O . ASN A 1 79 ? 30.773 9.337 18.544 1.00 60.47 79 ASN A O 1
ATOM 638 N N . GLU A 1 80 ? 29.842 11.364 18.314 1.00 62.47 80 GLU A N 1
ATOM 639 C CA . GLU A 1 80 ? 28.557 10.993 18.910 1.00 62.47 80 GLU A CA 1
ATOM 640 C C . GLU A 1 80 ? 27.791 10.004 18.032 1.00 62.47 80 GLU A C 1
ATOM 642 O O . GLU A 1 80 ? 27.237 9.044 18.554 1.00 62.47 80 GLU A O 1
ATOM 647 N N . MET A 1 81 ? 27.816 10.183 16.709 1.00 52.50 81 MET A N 1
ATOM 648 C CA . MET A 1 81 ? 27.213 9.253 15.750 1.00 52.50 81 MET A CA 1
ATOM 649 C C . MET A 1 81 ? 27.909 7.889 15.754 1.00 52.50 81 MET A C 1
ATOM 651 O O . MET A 1 81 ? 27.236 6.869 15.683 1.00 52.50 81 MET A O 1
ATOM 655 N N . LYS A 1 82 ? 29.235 7.835 15.921 1.00 52.56 82 LYS A N 1
ATOM 656 C CA . LYS A 1 82 ? 29.968 6.570 16.116 1.00 52.56 82 LYS A CA 1
ATOM 657 C C . LYS A 1 82 ? 29.645 5.872 17.437 1.00 52.56 82 LYS A C 1
ATOM 659 O O . LYS A 1 82 ? 29.742 4.652 17.513 1.00 52.56 82 LYS A O 1
ATOM 664 N N . ALA A 1 83 ? 29.288 6.631 18.471 1.00 50.88 83 ALA A N 1
ATOM 665 C CA . ALA A 1 83 ? 28.884 6.091 19.768 1.00 50.88 83 ALA A CA 1
ATOM 666 C C . ALA A 1 83 ? 27.435 5.568 19.779 1.00 50.88 83 ALA A C 1
ATOM 668 O O . ALA A 1 83 ? 27.011 4.962 20.770 1.00 50.88 83 ALA A O 1
ATOM 669 N N . MET A 1 84 ? 26.683 5.794 18.694 1.00 46.47 84 MET A N 1
ATOM 670 C CA . MET A 1 84 ? 25.370 5.201 18.475 1.00 46.47 84 MET A CA 1
ATOM 671 C C . MET A 1 84 ? 25.544 3.759 18.004 1.00 46.47 84 MET A C 1
ATOM 673 O O . MET A 1 84 ? 26.068 3.495 16.925 1.00 46.47 84 MET A O 1
ATOM 677 N N . THR A 1 85 ? 25.077 2.813 18.809 1.00 46.75 85 THR A N 1
ATOM 678 C CA . THR A 1 85 ? 25.038 1.395 18.438 1.00 46.75 85 THR A CA 1
ATOM 679 C C . THR A 1 85 ? 23.606 0.896 18.519 1.00 46.75 85 THR A C 1
ATOM 681 O O . THR A 1 85 ? 22.860 1.241 19.437 1.00 46.75 85 THR A O 1
ATOM 684 N N . ILE A 1 86 ? 23.200 0.104 17.530 1.00 38.34 86 ILE A N 1
ATOM 685 C CA . ILE A 1 86 ? 21.881 -0.525 17.510 1.00 38.34 86 ILE A CA 1
ATOM 686 C C . ILE A 1 86 ? 22.073 -1.955 17.995 1.00 38.34 86 ILE A C 1
ATOM 688 O O . ILE A 1 86 ? 22.598 -2.798 17.272 1.00 38.34 86 ILE A O 1
ATOM 692 N N . HIS A 1 87 ? 21.658 -2.221 19.230 1.00 35.25 87 HIS A N 1
ATOM 693 C CA . HIS A 1 87 ? 21.676 -3.561 19.807 1.00 35.25 87 HIS A CA 1
ATOM 694 C C . HIS A 1 87 ? 20.246 -3.955 20.170 1.00 35.25 87 HIS A C 1
ATOM 696 O O . HIS A 1 87 ? 19.570 -3.235 20.904 1.00 35.25 87 HIS A O 1
ATOM 702 N N . ASN A 1 88 ? 19.771 -5.087 19.644 1.00 31.39 88 ASN A N 1
ATOM 703 C CA . ASN A 1 88 ? 18.392 -5.571 19.808 1.00 31.39 88 ASN A CA 1
ATOM 704 C C . ASN A 1 88 ? 17.313 -4.528 19.446 1.00 31.39 88 ASN A C 1
ATOM 706 O O . ASN A 1 88 ? 16.296 -4.421 20.123 1.00 31.39 88 ASN A O 1
ATOM 710 N N . GLY A 1 89 ? 17.541 -3.733 18.394 1.00 34.47 89 GLY A N 1
ATOM 711 C CA . GLY A 1 89 ? 16.565 -2.748 17.909 1.00 34.47 89 GLY A CA 1
ATOM 712 C C . GLY A 1 89 ? 16.411 -1.495 18.779 1.00 34.47 89 GLY A C 1
ATOM 713 O O . GLY A 1 89 ? 15.547 -0.671 18.494 1.00 34.47 89 GLY A O 1
ATOM 714 N N . VAL A 1 90 ? 17.253 -1.319 19.803 1.00 34.31 90 VAL A N 1
ATOM 715 C CA . VAL A 1 90 ? 17.294 -0.114 20.640 1.00 34.31 90 VAL A CA 1
ATOM 716 C C . VAL A 1 90 ? 18.552 0.686 20.304 1.00 34.31 90 VAL A C 1
ATOM 718 O O . VAL A 1 90 ? 19.663 0.153 20.349 1.00 34.31 90 VAL A O 1
ATOM 721 N N . LEU A 1 91 ? 18.377 1.970 19.975 1.00 36.75 91 LEU A N 1
ATOM 722 C CA . LEU A 1 91 ? 19.478 2.915 19.786 1.00 36.75 91 LEU A CA 1
ATOM 723 C C . LEU A 1 91 ? 20.123 3.203 21.148 1.00 36.75 91 LEU A C 1
ATOM 725 O O . LEU A 1 91 ? 19.534 3.889 21.983 1.00 36.75 91 LEU A O 1
ATOM 729 N N . ARG A 1 92 ? 21.328 2.682 21.390 1.00 41.38 92 ARG A N 1
ATOM 730 C CA . ARG A 1 92 ? 22.120 3.003 22.584 1.00 41.38 92 ARG A CA 1
ATOM 731 C C . ARG A 1 92 ? 23.157 4.065 22.246 1.00 41.38 92 ARG A C 1
ATOM 733 O O . ARG A 1 92 ? 23.966 3.874 21.340 1.00 41.38 92 ARG A O 1
ATOM 740 N N . ILE A 1 93 ? 23.143 5.159 23.004 1.00 45.31 93 ILE A N 1
ATOM 741 C CA . ILE A 1 93 ? 24.131 6.240 22.927 1.00 45.31 93 ILE A CA 1
ATOM 742 C C . ILE A 1 93 ? 25.035 6.112 24.153 1.00 45.31 93 ILE A C 1
ATOM 744 O O . ILE A 1 93 ? 24.594 6.351 25.277 1.00 45.31 93 ILE A O 1
ATOM 748 N N . THR A 1 94 ? 26.285 5.692 23.957 1.00 44.16 94 THR A N 1
ATOM 749 C CA . THR A 1 94 ? 27.223 5.471 25.070 1.00 44.16 94 THR A CA 1
ATOM 750 C C . THR A 1 94 ? 28.095 6.711 25.259 1.00 44.16 94 THR A C 1
ATOM 752 O O . THR A 1 94 ? 28.959 6.990 24.432 1.00 44.16 94 THR A O 1
ATOM 755 N N . PHE A 1 95 ? 27.888 7.474 26.336 1.00 40.50 95 PHE A N 1
ATOM 756 C CA . PHE A 1 95 ? 28.747 8.616 26.666 1.00 40.50 95 PHE A CA 1
ATOM 757 C C . PHE A 1 95 ? 29.904 8.165 27.565 1.00 40.50 95 PHE A C 1
ATOM 759 O O . PHE A 1 95 ? 29.725 7.940 28.762 1.00 40.50 95 PHE A O 1
ATOM 766 N N . THR A 1 96 ? 31.109 8.043 27.009 1.00 38.03 96 THR A N 1
ATOM 767 C CA . THR A 1 96 ? 32.312 7.740 27.797 1.00 38.03 96 THR A CA 1
ATOM 768 C C . THR A 1 96 ? 32.784 9.007 28.508 1.00 38.03 96 THR A C 1
ATOM 770 O O . THR A 1 96 ? 33.526 9.813 27.946 1.00 38.03 96 THR A O 1
ATOM 773 N N . THR A 1 97 ? 32.348 9.220 29.748 1.00 37.34 97 THR A N 1
ATOM 774 C CA . THR A 1 97 ? 32.897 10.304 30.574 1.00 37.34 97 THR A CA 1
ATOM 775 C C . THR A 1 97 ? 34.161 9.800 31.264 1.00 37.34 97 THR A C 1
ATOM 777 O O . THR A 1 97 ? 34.088 9.126 32.288 1.00 37.34 97 THR A O 1
ATOM 780 N N . THR A 1 98 ? 35.339 10.103 30.714 1.00 31.88 98 THR A N 1
ATOM 781 C CA . THR A 1 98 ? 36.610 9.852 31.408 1.00 31.88 98 THR A CA 1
ATOM 782 C C . THR A 1 98 ? 36.737 10.835 32.572 1.00 31.88 98 THR A C 1
ATOM 784 O O . THR A 1 98 ? 37.184 11.969 32.398 1.00 31.88 98 THR A O 1
ATOM 787 N N . VAL A 1 99 ? 36.331 10.423 33.772 1.00 32.16 99 VAL A N 1
ATOM 788 C CA . VAL A 1 99 ? 36.648 11.163 34.997 1.00 32.16 99 VAL A CA 1
ATOM 789 C C . VAL A 1 99 ? 38.127 10.926 35.299 1.00 32.16 99 VAL A C 1
ATOM 791 O O . VAL A 1 99 ? 38.521 9.848 35.734 1.00 32.16 99 VAL A O 1
ATOM 794 N N . LYS A 1 100 ? 38.973 11.929 35.036 1.00 30.02 100 LYS A N 1
ATOM 795 C CA . LYS A 1 100 ? 40.320 11.981 35.614 1.00 30.02 100 LYS A CA 1
ATOM 796 C C . LYS A 1 100 ? 40.167 12.245 37.110 1.00 30.02 100 LYS A C 1
ATOM 798 O O . LYS A 1 100 ? 39.927 13.380 37.516 1.00 30.02 100 LYS A O 1
ATOM 803 N N . THR A 1 101 ? 40.294 11.202 37.919 1.00 29.38 101 THR A N 1
ATOM 804 C CA . THR A 1 101 ? 40.426 11.334 39.370 1.00 29.38 101 THR A CA 1
ATOM 805 C C . THR A 1 101 ? 41.820 11.877 39.673 1.00 29.38 101 THR A C 1
ATOM 807 O O . THR A 1 101 ? 42.783 11.123 39.778 1.00 29.38 101 THR A O 1
ATOM 810 N N . THR A 1 102 ? 41.957 13.199 39.767 1.00 26.67 102 THR A N 1
ATOM 811 C CA . THR A 1 102 ? 43.143 13.805 40.377 1.00 26.67 102 THR A CA 1
ATOM 812 C C . THR A 1 102 ? 42.949 13.759 41.888 1.00 26.67 102 THR A C 1
ATOM 814 O O . THR A 1 102 ? 42.234 14.580 42.460 1.00 26.67 102 THR A O 1
ATOM 817 N N . THR A 1 103 ? 43.552 12.764 42.534 1.00 29.09 103 THR A N 1
ATOM 818 C CA . THR A 1 103 ? 43.665 12.701 43.993 1.00 29.09 103 THR A CA 1
ATOM 819 C C . THR A 1 103 ? 44.678 13.750 44.440 1.00 29.09 103 THR A C 1
ATOM 821 O O . THR A 1 103 ? 45.876 13.484 44.474 1.00 29.09 103 THR A O 1
ATOM 824 N N . THR A 1 104 ? 44.213 14.949 44.780 1.00 26.59 104 THR A N 1
ATOM 825 C CA . THR A 1 104 ? 45.033 15.918 45.515 1.00 26.59 104 THR A CA 1
ATOM 826 C C . THR A 1 104 ? 44.662 15.819 46.987 1.00 26.59 104 THR A C 1
ATOM 828 O O . THR A 1 104 ? 43.587 16.252 47.398 1.00 26.59 104 THR A O 1
ATOM 831 N N . GLN A 1 105 ? 45.552 15.215 47.778 1.00 27.38 105 GLN A N 1
ATOM 832 C CA . GLN A 1 105 ? 45.511 15.314 49.232 1.00 27.38 105 GLN A CA 1
ATOM 833 C C . GLN A 1 105 ? 45.588 16.789 49.631 1.00 27.38 105 GLN A C 1
ATOM 835 O O . GLN A 1 105 ? 46.537 17.479 49.263 1.00 27.38 105 GLN A O 1
ATOM 840 N N . LEU A 1 106 ? 44.628 17.262 50.421 1.00 24.67 106 LEU A N 1
ATOM 841 C CA . LEU A 1 106 ? 44.760 18.525 51.134 1.00 24.67 106 LEU A CA 1
ATOM 842 C C . LEU A 1 106 ? 44.697 18.255 52.631 1.00 24.67 106 LEU A C 1
ATOM 844 O O . LEU A 1 106 ? 43.660 17.893 53.186 1.00 24.67 106 LEU A O 1
ATOM 848 N N . LYS A 1 107 ? 45.866 18.434 53.253 1.00 26.34 107 LYS A N 1
ATOM 849 C CA . LYS A 1 107 ? 46.033 18.667 54.682 1.00 26.34 107 LYS A CA 1
ATOM 850 C C . LYS A 1 107 ? 45.150 19.842 55.107 1.00 26.34 107 LYS A C 1
ATOM 852 O O . LYS A 1 107 ? 45.044 20.856 54.423 1.00 26.34 107 LYS A O 1
ATOM 857 N N . THR A 1 108 ? 44.544 19.666 56.268 1.00 29.88 108 THR A N 1
ATOM 858 C CA . THR A 1 108 ? 43.784 20.641 57.049 1.00 29.88 108 THR A CA 1
ATOM 859 C C . THR A 1 108 ? 44.512 21.971 57.238 1.00 29.88 108 THR A C 1
ATOM 861 O O . THR A 1 108 ? 45.672 21.962 57.641 1.00 29.88 108 THR A O 1
ATOM 864 N N . THR A 1 109 ? 43.807 23.095 57.063 1.00 25.39 109 THR A N 1
ATOM 865 C CA . THR A 1 109 ? 43.639 24.208 58.033 1.00 25.39 109 THR A CA 1
ATOM 866 C C . THR A 1 109 ? 42.976 25.420 57.361 1.00 25.39 109 THR A C 1
ATOM 868 O O . THR A 1 109 ? 43.237 25.707 56.200 1.00 25.39 109 THR A O 1
ATOM 871 N N . GLY A 1 110 ? 42.147 26.160 58.111 1.00 25.22 110 GLY A N 1
ATOM 872 C CA . GLY A 1 110 ? 41.850 27.570 57.813 1.00 25.22 110 GLY A CA 1
ATOM 873 C C . GLY A 1 110 ? 40.414 27.911 57.397 1.00 25.22 110 GLY A C 1
ATOM 874 O O . GLY A 1 110 ? 39.995 27.688 56.271 1.00 25.22 110 GLY A O 1
ATOM 875 N N . LYS A 1 111 ? 39.691 28.513 58.344 1.00 23.81 111 LYS A N 1
ATOM 876 C CA . LYS A 1 111 ? 38.394 29.210 58.260 1.00 23.81 111 LYS A CA 1
ATOM 877 C C . LYS A 1 111 ? 38.214 30.091 56.998 1.00 23.81 111 LYS A C 1
ATOM 879 O O . LYS A 1 111 ? 39.139 30.811 56.640 1.00 23.81 111 LYS A O 1
ATOM 884 N N . THR A 1 112 ? 36.979 30.205 56.476 1.00 23.61 112 THR A N 1
ATOM 885 C CA . THR A 1 112 ? 36.084 31.395 56.628 1.00 23.61 112 THR A CA 1
ATOM 886 C C . THR A 1 112 ? 34.938 31.440 55.582 1.00 23.61 112 THR A C 1
ATOM 888 O O . THR A 1 112 ? 35.171 31.566 54.391 1.00 23.61 112 THR A O 1
ATOM 891 N N . GLN A 1 113 ? 33.705 31.355 56.106 1.00 24.91 113 GLN A N 1
ATOM 892 C CA . GLN A 1 113 ? 32.391 31.934 55.727 1.00 24.91 113 GLN A CA 1
ATOM 893 C C . GLN A 1 113 ? 31.768 31.972 54.306 1.00 24.91 113 GLN A C 1
ATOM 895 O O . GLN A 1 113 ? 32.300 32.554 53.373 1.00 24.91 113 GLN A O 1
ATOM 900 N N . LYS A 1 114 ? 30.460 31.612 54.354 1.00 25.11 114 LYS A N 1
ATOM 901 C CA . LYS A 1 114 ? 29.256 32.133 53.645 1.00 25.11 114 LYS A CA 1
ATOM 902 C C . LYS A 1 114 ? 29.156 31.804 52.141 1.00 25.11 114 LYS A C 1
ATOM 904 O O . LYS A 1 114 ? 29.985 32.213 51.354 1.00 25.11 114 LYS A O 1
ATOM 909 N N . ASN A 1 115 ? 28.141 31.087 51.647 1.00 25.86 115 ASN A N 1
ATOM 910 C CA . ASN A 1 115 ? 26.703 31.322 51.821 1.00 25.86 115 ASN A CA 1
ATOM 911 C C . ASN A 1 115 ? 25.859 30.100 51.387 1.00 25.86 115 ASN A C 1
ATOM 913 O O . ASN A 1 115 ? 26.299 29.268 50.601 1.00 25.86 115 ASN A O 1
ATOM 917 N N . LYS A 1 116 ? 24.630 30.020 51.912 1.00 30.03 116 LYS A N 1
ATOM 918 C CA . LYS A 1 116 ? 23.641 28.944 51.732 1.00 30.03 116 LYS A CA 1
ATOM 919 C C . LYS A 1 116 ? 23.055 28.889 50.316 1.00 30.03 116 LYS A C 1
ATOM 921 O O . LYS A 1 116 ? 22.523 29.889 49.842 1.00 30.03 116 LYS A O 1
ATOM 926 N N . THR A 1 117 ? 22.957 27.688 49.745 1.00 28.33 117 THR A N 1
ATOM 927 C CA . THR A 1 117 ? 21.774 27.253 48.978 1.00 28.33 117 THR A CA 1
ATOM 928 C C . THR A 1 117 ? 21.674 25.727 49.043 1.00 28.33 117 THR A C 1
ATOM 930 O O . THR A 1 117 ? 22.619 25.021 48.701 1.00 28.33 117 THR A O 1
ATOM 933 N N . ASN A 1 118 ? 20.549 25.224 49.553 1.00 26.59 118 ASN A N 1
ATOM 934 C CA . ASN A 1 118 ? 20.276 23.799 49.722 1.00 26.59 118 ASN A CA 1
ATOM 935 C C . ASN A 1 118 ? 20.043 23.132 48.359 1.00 26.59 118 ASN A C 1
ATOM 937 O O . ASN A 1 118 ? 19.064 23.435 47.683 1.00 26.59 118 ASN A O 1
ATOM 941 N N . GLN A 1 119 ? 20.902 22.180 47.998 1.00 29.03 119 GLN A N 1
ATOM 942 C CA . GLN A 1 119 ? 20.577 21.106 47.061 1.00 29.03 119 GLN A CA 1
ATOM 943 C C . GLN A 1 119 ? 20.782 19.781 47.788 1.00 29.03 119 GLN A C 1
ATOM 945 O O . GLN A 1 119 ? 21.905 19.402 48.127 1.00 29.03 119 GLN A O 1
ATOM 950 N N . THR A 1 120 ? 19.675 19.099 48.057 1.00 32.28 120 THR A N 1
ATOM 951 C CA . THR A 1 120 ? 19.635 17.751 48.614 1.00 32.28 120 THR A CA 1
ATOM 952 C C . THR A 1 120 ? 20.275 16.797 47.603 1.00 32.28 120 THR A C 1
ATOM 954 O O . THR A 1 120 ? 19.731 16.562 46.526 1.00 32.28 120 THR A O 1
ATOM 957 N N . LYS A 1 121 ? 21.471 16.292 47.916 1.00 35.38 121 LYS A N 1
ATOM 958 C CA . LYS A 1 121 ? 22.139 15.230 47.155 1.00 35.38 121 LYS A CA 1
ATOM 959 C C . LYS A 1 121 ? 21.496 13.894 47.530 1.00 35.38 121 LYS A C 1
ATOM 961 O O . LYS A 1 121 ? 21.731 13.417 48.635 1.00 35.38 121 LYS A O 1
ATOM 966 N N . MET A 1 122 ? 20.732 13.295 46.615 1.00 35.69 122 MET A N 1
ATOM 967 C CA . MET A 1 122 ? 20.457 11.854 46.668 1.00 35.69 122 MET A CA 1
ATOM 968 C C . MET A 1 122 ? 21.790 11.108 46.618 1.00 35.69 122 MET A C 1
ATOM 970 O O . MET A 1 122 ? 22.670 11.433 45.812 1.00 35.69 122 MET A O 1
ATOM 974 N N . THR A 1 123 ? 21.966 10.143 47.510 1.00 41.97 123 THR A N 1
ATOM 975 C CA . THR A 1 123 ? 23.208 9.368 47.586 1.00 41.97 123 THR A CA 1
ATOM 976 C C . THR A 1 123 ? 23.172 8.213 46.587 1.00 41.97 123 THR A C 1
ATOM 978 O O . THR A 1 123 ? 22.112 7.695 46.245 1.00 41.97 123 THR A O 1
ATOM 981 N N . ALA A 1 124 ? 24.340 7.793 46.096 1.00 43.34 124 ALA A N 1
ATOM 982 C CA . ALA A 1 124 ? 24.474 6.765 45.059 1.00 43.34 124 ALA A CA 1
ATOM 983 C C . ALA A 1 124 ? 23.822 5.409 45.416 1.00 43.34 124 ALA A C 1
ATOM 985 O O . ALA A 1 124 ? 23.503 4.636 44.516 1.00 43.34 124 ALA A O 1
ATOM 986 N N . ASN A 1 125 ? 23.573 5.136 46.702 1.00 36.00 125 ASN A N 1
ATOM 987 C CA . ASN A 1 125 ? 22.828 3.953 47.133 1.00 36.00 125 ASN A CA 1
ATOM 988 C C . ASN A 1 125 ? 21.325 4.057 46.832 1.00 36.00 125 ASN A C 1
ATOM 990 O O . ASN A 1 125 ? 20.727 3.061 46.445 1.00 36.00 125 ASN A O 1
ATOM 994 N N . GLU A 1 126 ? 20.718 5.242 46.926 1.00 37.09 126 GLU A N 1
ATOM 995 C CA . GLU A 1 126 ? 19.296 5.448 46.602 1.00 37.09 126 GLU A CA 1
ATOM 996 C C . GLU A 1 126 ? 19.045 5.394 45.091 1.00 37.09 126 GLU A C 1
ATOM 998 O O . GLU A 1 126 ? 18.008 4.902 44.657 1.00 37.09 126 GLU A O 1
ATOM 1003 N N . ALA A 1 127 ? 20.015 5.838 44.285 1.00 43.38 127 ALA A N 1
ATOM 1004 C CA . ALA A 1 127 ? 19.965 5.708 42.829 1.00 43.38 127 ALA A CA 1
ATOM 1005 C C . ALA A 1 127 ? 20.089 4.245 42.375 1.00 43.38 127 ALA A C 1
ATOM 1007 O O . ALA A 1 127 ? 19.403 3.828 41.451 1.00 43.38 127 ALA A O 1
ATOM 1008 N N . LYS A 1 128 ? 20.916 3.444 43.056 1.00 40.12 128 LYS A N 1
ATOM 1009 C CA . LYS A 1 128 ? 21.075 2.020 42.740 1.00 40.12 128 LYS A CA 1
ATOM 1010 C C . LYS A 1 128 ? 19.853 1.201 43.166 1.00 40.12 128 LYS A C 1
ATOM 1012 O O . LYS A 1 128 ? 19.389 0.353 42.417 1.00 40.12 128 LYS A O 1
ATOM 1017 N N . VAL A 1 129 ? 19.276 1.529 44.325 1.00 44.44 129 VAL A N 1
ATOM 1018 C CA . VAL A 1 129 ? 18.008 0.949 44.787 1.00 44.44 129 VAL A CA 1
ATOM 1019 C C . VAL A 1 129 ? 16.850 1.358 43.869 1.00 44.44 129 VAL A C 1
ATOM 1021 O O . VAL A 1 129 ? 16.008 0.520 43.565 1.00 44.44 129 VAL A O 1
ATOM 1024 N N . SER A 1 130 ? 16.810 2.598 43.364 1.00 46.00 130 SER A N 1
ATOM 1025 C CA . SER A 1 130 ? 15.774 3.007 42.408 1.00 46.00 130 SER A CA 1
ATOM 1026 C C . SER A 1 130 ? 15.957 2.365 41.031 1.00 46.00 130 SER A C 1
ATOM 1028 O O . SER A 1 130 ? 14.965 1.950 40.440 1.00 46.00 130 SER A O 1
ATOM 1030 N N . GLU A 1 131 ? 17.189 2.195 40.543 1.00 48.62 131 GLU A N 1
ATOM 1031 C CA . GLU A 1 131 ? 17.476 1.468 39.300 1.00 48.62 131 GLU A CA 1
ATOM 1032 C C . GLU A 1 131 ? 17.104 -0.013 39.402 1.00 48.62 131 GLU A C 1
ATOM 1034 O O . GLU A 1 131 ? 16.478 -0.537 38.481 1.00 48.62 131 GLU A O 1
ATOM 1039 N N . ASP A 1 132 ? 17.397 -0.672 40.525 1.00 44.25 132 ASP A N 1
ATOM 1040 C CA . ASP A 1 132 ? 17.020 -2.070 40.753 1.00 44.25 132 ASP A CA 1
ATOM 1041 C C . ASP A 1 132 ? 15.498 -2.229 40.913 1.00 44.25 132 ASP A C 1
ATOM 1043 O O . ASP A 1 132 ? 14.921 -3.180 40.386 1.00 44.25 132 ASP A O 1
ATOM 1047 N N . ILE A 1 133 ? 14.810 -1.278 41.557 1.00 49.62 133 ILE A N 1
ATOM 1048 C CA . ILE A 1 133 ? 13.339 -1.261 41.648 1.00 49.62 133 ILE A CA 1
ATOM 1049 C C . ILE A 1 133 ? 12.710 -1.002 40.275 1.00 49.62 133 ILE A C 1
ATOM 1051 O O . ILE A 1 133 ? 11.753 -1.678 39.909 1.00 49.62 133 ILE A O 1
ATOM 1055 N N . ILE A 1 134 ? 13.245 -0.072 39.480 1.00 49.22 134 ILE A N 1
ATOM 1056 C CA . ILE A 1 134 ? 12.761 0.203 38.120 1.00 49.22 134 ILE A CA 1
ATOM 1057 C C . ILE A 1 134 ? 13.019 -1.004 37.215 1.00 49.22 134 ILE A C 1
ATOM 1059 O O . ILE A 1 134 ? 12.127 -1.398 36.468 1.00 49.22 134 ILE A O 1
ATOM 1063 N N . ALA A 1 135 ? 14.187 -1.641 37.305 1.00 45.56 135 ALA A N 1
ATOM 1064 C CA . ALA A 1 135 ? 14.517 -2.835 36.534 1.00 45.56 135 ALA A CA 1
ATOM 1065 C C . ALA A 1 135 ? 13.647 -4.036 36.930 1.00 45.56 135 ALA A C 1
ATOM 1067 O O . ALA A 1 135 ? 13.195 -4.775 36.055 1.00 45.56 135 ALA A O 1
ATOM 1068 N N . ASN A 1 136 ? 13.362 -4.212 38.222 1.00 44.16 136 ASN A N 1
ATOM 1069 C CA . ASN A 1 136 ? 12.483 -5.272 38.711 1.00 44.16 136 ASN A CA 1
ATOM 1070 C C . ASN A 1 136 ? 11.013 -5.001 38.374 1.00 44.16 136 ASN A C 1
ATOM 1072 O O . ASN A 1 136 ? 10.326 -5.924 37.952 1.00 44.16 136 ASN A O 1
ATOM 1076 N N . ASN A 1 137 ? 10.554 -3.749 38.430 1.00 46.78 137 ASN A N 1
ATOM 1077 C CA . ASN A 1 137 ? 9.211 -3.363 37.992 1.00 46.78 137 ASN A CA 1
ATOM 1078 C C . ASN A 1 137 ? 9.054 -3.470 36.469 1.00 46.78 137 ASN A C 1
ATOM 1080 O O . ASN A 1 137 ? 7.996 -3.868 35.998 1.00 46.78 137 ASN A O 1
ATOM 1084 N N . MET A 1 138 ? 10.099 -3.185 35.684 1.00 43.16 138 MET A N 1
ATOM 1085 C CA . MET A 1 138 ? 10.107 -3.418 34.233 1.00 43.16 138 MET A CA 1
ATOM 1086 C C . MET A 1 138 ? 10.149 -4.908 33.884 1.00 43.16 138 MET A C 1
ATOM 1088 O O . MET A 1 138 ? 9.556 -5.315 32.888 1.00 43.16 138 MET A O 1
ATOM 1092 N N . ARG A 1 139 ? 10.829 -5.738 34.686 1.00 44.00 139 ARG A N 1
ATOM 1093 C CA . ARG A 1 139 ? 10.799 -7.199 34.535 1.00 44.00 139 ARG A CA 1
ATOM 1094 C C . ARG A 1 139 ? 9.434 -7.763 34.907 1.00 44.00 139 ARG A C 1
ATOM 1096 O O . ARG A 1 139 ? 8.896 -8.503 34.100 1.00 44.00 139 ARG A O 1
ATOM 1103 N N . ALA A 1 140 ? 8.853 -7.352 36.032 1.00 38.47 140 ALA A N 1
ATOM 1104 C CA . ALA A 1 140 ? 7.509 -7.744 36.450 1.00 38.47 140 ALA A CA 1
ATOM 1105 C C . ALA A 1 140 ? 6.442 -7.287 35.439 1.00 38.47 140 ALA A C 1
ATOM 1107 O O . ALA A 1 140 ? 5.637 -8.097 35.003 1.00 38.47 140 ALA A O 1
ATOM 1108 N N . ALA A 1 141 ? 6.521 -6.047 34.940 1.00 43.75 141 ALA A N 1
ATOM 1109 C CA . ALA A 1 141 ? 5.633 -5.553 33.884 1.00 43.75 141 ALA A CA 1
ATOM 1110 C C . ALA A 1 141 ? 5.815 -6.295 32.546 1.00 43.75 141 ALA A C 1
ATOM 1112 O O . ALA A 1 141 ? 4.852 -6.456 31.802 1.00 43.75 141 ALA A O 1
ATOM 1113 N N . ASN A 1 142 ? 7.025 -6.774 32.232 1.00 41.06 142 ASN A N 1
ATOM 1114 C CA . ASN A 1 142 ? 7.254 -7.643 31.074 1.00 41.06 142 ASN A CA 1
ATOM 1115 C C . ASN A 1 142 ? 6.768 -9.079 31.308 1.00 41.06 142 ASN A C 1
ATOM 1117 O O . ASN A 1 142 ? 6.394 -9.744 30.349 1.00 41.06 142 ASN A O 1
ATOM 1121 N N . GLN A 1 143 ? 6.772 -9.564 32.549 1.00 38.25 143 GLN A N 1
ATOM 1122 C CA . GLN A 1 143 ? 6.360 -10.922 32.898 1.00 38.25 143 GLN A CA 1
ATOM 1123 C C . GLN A 1 143 ? 4.831 -11.039 32.989 1.00 38.25 143 GLN A C 1
ATOM 1125 O O . GLN A 1 143 ? 4.276 -12.004 32.480 1.00 38.25 143 GLN A O 1
ATOM 1130 N N . ASP A 1 144 ? 4.144 -10.004 33.481 1.00 41.06 144 ASP A N 1
ATOM 1131 C CA . ASP A 1 144 ? 2.674 -9.925 33.512 1.00 41.06 144 ASP A CA 1
ATOM 1132 C C . ASP A 1 144 ? 2.050 -9.713 32.113 1.00 41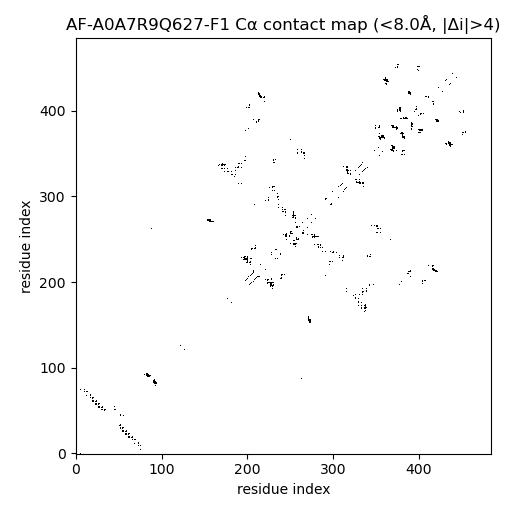.06 144 ASP A C 1
ATOM 1134 O O . ASP A 1 144 ? 0.867 -9.979 31.901 1.00 41.06 144 ASP A O 1
ATOM 1138 N N . MET A 1 145 ? 2.840 -9.258 31.130 1.00 44.47 145 MET A N 1
ATOM 1139 C CA . MET A 1 145 ? 2.420 -9.053 29.730 1.00 44.47 145 MET A CA 1
ATOM 1140 C C . MET A 1 145 ? 2.708 -10.256 28.818 1.00 44.47 145 MET A C 1
ATOM 1142 O O . MET A 1 145 ? 2.199 -10.317 27.695 1.00 44.47 145 MET A O 1
ATOM 1146 N N . ILE A 1 146 ? 3.524 -11.208 29.274 1.00 43.53 146 ILE A N 1
ATOM 1147 C CA . ILE A 1 146 ? 3.831 -12.450 28.565 1.00 43.53 146 ILE A CA 1
ATOM 1148 C C . ILE A 1 146 ? 3.098 -13.554 29.318 1.00 43.53 146 ILE A C 1
ATOM 1150 O O . ILE A 1 146 ? 3.670 -14.239 30.158 1.00 43.53 146 ILE A O 1
ATOM 1154 N N . GLY A 1 147 ? 1.805 -13.714 29.023 1.00 38.78 147 GLY A N 1
ATOM 1155 C CA . GLY A 1 147 ? 1.086 -14.915 29.444 1.00 38.78 147 GLY A CA 1
ATOM 1156 C C . GLY A 1 147 ? 1.856 -16.168 29.014 1.00 38.78 147 GLY A C 1
ATOM 1157 O O . GLY A 1 147 ? 2.560 -16.122 28.004 1.00 38.78 147 GLY A O 1
ATOM 1158 N N . ASP A 1 148 ? 1.710 -17.252 29.783 1.00 36.12 148 ASP A N 1
ATOM 1159 C CA . ASP A 1 148 ? 2.380 -18.569 29.713 1.00 36.12 148 ASP A CA 1
ATOM 1160 C C . ASP A 1 148 ? 2.262 -19.330 28.364 1.00 36.12 148 ASP A C 1
ATOM 1162 O O . ASP A 1 148 ? 2.041 -20.543 28.297 1.00 36.12 148 ASP A O 1
ATOM 1166 N N . ALA A 1 149 ? 2.406 -18.649 27.234 1.00 46.25 149 ALA A N 1
ATOM 1167 C CA . ALA A 1 149 ? 2.508 -19.245 25.923 1.00 46.25 149 ALA A CA 1
ATOM 1168 C C . ALA A 1 149 ? 3.944 -19.745 25.735 1.00 46.25 149 ALA A C 1
ATOM 1170 O O . ALA A 1 149 ? 4.900 -18.969 25.677 1.00 46.25 149 ALA A O 1
ATOM 1171 N N . LYS A 1 150 ? 4.100 -21.069 25.625 1.00 46.97 150 LYS A N 1
ATOM 1172 C CA . LYS A 1 150 ? 5.365 -21.706 25.231 1.00 46.97 150 LYS A CA 1
ATOM 1173 C C . LYS A 1 150 ? 5.978 -20.952 24.037 1.00 46.97 150 LYS A C 1
ATOM 1175 O O . LYS A 1 150 ? 5.244 -20.647 23.094 1.00 46.97 150 LYS A O 1
ATOM 1180 N N . PRO A 1 151 ? 7.299 -20.695 24.015 1.00 56.75 151 PRO A N 1
ATOM 1181 C CA . PRO A 1 151 ? 7.930 -19.969 22.919 1.00 56.75 151 PRO A CA 1
ATOM 1182 C C . PRO A 1 151 ? 7.656 -20.677 21.587 1.00 56.75 151 PRO A C 1
ATOM 1184 O O . PRO A 1 151 ? 8.109 -21.798 21.349 1.00 56.75 151 PRO A O 1
ATOM 1187 N N . PHE A 1 152 ? 6.882 -20.029 20.715 1.00 68.38 152 PHE A N 1
ATOM 1188 C CA . PHE A 1 152 ? 6.542 -20.570 19.404 1.00 68.38 152 PHE A CA 1
ATOM 1189 C C . PHE A 1 152 ? 7.787 -20.616 18.510 1.00 68.38 152 PHE A C 1
ATOM 1191 O O . PHE A 1 152 ? 8.295 -19.577 18.073 1.00 68.38 152 PHE A O 1
ATOM 1198 N N . LYS A 1 153 ? 8.263 -21.828 18.203 1.00 76.00 153 LYS A N 1
ATOM 1199 C CA . LYS A 1 153 ? 9.325 -22.044 17.215 1.00 76.00 153 LYS A CA 1
ATOM 1200 C C . LYS A 1 153 ? 8.780 -21.706 15.825 1.00 76.00 153 LYS A C 1
ATOM 1202 O O . LYS A 1 153 ? 7.836 -22.329 15.354 1.00 76.00 153 LYS A O 1
ATOM 1207 N N . ARG A 1 154 ? 9.359 -20.688 15.183 1.00 81.88 154 ARG A N 1
ATOM 1208 C CA . ARG A 1 154 ? 8.920 -20.225 13.860 1.00 81.88 154 ARG A CA 1
ATOM 1209 C C . ARG A 1 154 ? 9.510 -21.105 12.767 1.00 81.88 154 ARG A C 1
ATOM 1211 O O . ARG A 1 154 ? 10.726 -21.142 12.596 1.00 81.88 154 ARG A O 1
ATOM 1218 N N . ASP A 1 155 ? 8.637 -21.726 11.985 1.00 89.31 155 ASP A N 1
ATOM 1219 C CA . ASP A 1 155 ? 9.039 -22.447 10.782 1.00 89.31 155 ASP A CA 1
ATOM 1220 C C . ASP A 1 155 ? 9.245 -21.462 9.630 1.00 89.31 155 ASP A C 1
ATOM 1222 O O . ASP A 1 155 ? 8.314 -20.769 9.208 1.00 89.31 155 ASP A O 1
ATOM 1226 N N . LEU A 1 156 ? 10.475 -21.389 9.126 1.00 93.75 156 LEU A N 1
ATOM 1227 C CA . LEU A 1 156 ? 10.834 -20.512 8.016 1.00 93.75 156 LEU A CA 1
ATOM 1228 C C . LEU A 1 156 ? 10.282 -21.040 6.690 1.00 93.75 156 LEU A C 1
ATOM 1230 O O . LEU A 1 156 ? 10.267 -22.242 6.424 1.00 93.75 156 LEU A O 1
ATOM 1234 N N . VAL A 1 157 ? 9.862 -20.122 5.823 1.00 94.62 157 VAL A N 1
ATOM 1235 C CA . VAL A 1 157 ? 9.400 -20.425 4.467 1.00 94.62 157 VAL A CA 1
ATOM 1236 C C . VAL A 1 157 ? 10.473 -19.966 3.484 1.00 94.62 157 VAL A C 1
ATOM 1238 O O . VAL A 1 157 ? 10.431 -18.849 2.973 1.00 94.62 157 VAL A O 1
ATOM 1241 N N . TRP A 1 158 ? 11.442 -20.842 3.204 1.00 95.00 158 TRP A N 1
ATOM 1242 C CA . TRP A 1 158 ? 12.618 -20.528 2.377 1.00 95.00 158 TRP A CA 1
ATOM 1243 C C . TRP A 1 158 ? 12.286 -19.988 0.988 1.00 95.00 158 TRP A C 1
ATOM 1245 O O . TRP A 1 158 ? 12.948 -19.065 0.524 1.00 95.00 158 TRP A O 1
ATOM 1255 N N . ARG A 1 159 ? 11.215 -20.484 0.358 1.00 96.56 159 ARG A N 1
ATOM 1256 C CA . ARG A 1 159 ? 10.713 -19.928 -0.906 1.00 96.56 159 ARG A CA 1
ATOM 1257 C C . ARG A 1 159 ? 10.443 -18.424 -0.794 1.00 96.56 159 ARG A C 1
ATOM 1259 O O . ARG A 1 159 ? 10.873 -17.667 -1.654 1.00 96.56 159 ARG A O 1
ATOM 1266 N N . ASN A 1 160 ? 9.755 -17.994 0.262 1.00 92.94 160 ASN A N 1
ATOM 1267 C CA . ASN A 1 160 ? 9.404 -16.589 0.459 1.00 92.94 160 ASN A CA 1
ATOM 1268 C C . ASN A 1 160 ? 10.648 -15.757 0.770 1.00 92.94 160 ASN A C 1
ATOM 1270 O O . ASN A 1 160 ? 10.778 -14.661 0.243 1.00 92.94 160 ASN A O 1
ATOM 1274 N N . ILE A 1 161 ? 11.575 -16.298 1.567 1.00 93.56 161 ILE A N 1
ATOM 1275 C CA . ILE A 1 161 ? 12.862 -15.653 1.863 1.00 93.56 161 ILE A CA 1
ATOM 1276 C C . ILE A 1 161 ? 13.624 -15.379 0.566 1.00 93.56 161 ILE A C 1
ATOM 1278 O O . ILE A 1 161 ? 13.968 -14.234 0.297 1.00 93.56 161 ILE A O 1
ATOM 1282 N N . ILE A 1 162 ? 13.813 -16.402 -0.269 1.00 96.31 162 ILE A N 1
ATOM 1283 C CA . ILE A 1 162 ? 14.548 -16.286 -1.533 1.00 96.31 162 ILE A CA 1
ATOM 1284 C C . ILE A 1 162 ? 13.874 -15.274 -2.467 1.00 96.31 162 ILE A C 1
ATOM 1286 O O . ILE A 1 162 ? 14.540 -14.372 -2.968 1.00 96.31 162 ILE A O 1
ATOM 1290 N N . LEU A 1 163 ? 12.556 -15.377 -2.671 1.00 94.62 163 LEU A N 1
ATOM 1291 C CA . LEU A 1 163 ? 11.824 -14.454 -3.545 1.00 94.62 163 LEU A CA 1
ATOM 1292 C C . LEU A 1 163 ? 11.879 -13.010 -3.033 1.00 94.62 163 LEU A C 1
ATOM 1294 O O . LEU A 1 163 ? 12.067 -12.089 -3.825 1.00 94.62 163 LEU A O 1
ATOM 1298 N N . MET A 1 164 ? 11.768 -12.809 -1.718 1.00 93.25 164 MET A N 1
ATOM 1299 C CA . MET A 1 164 ? 11.838 -11.480 -1.119 1.00 93.25 164 MET A CA 1
ATOM 1300 C C . MET A 1 164 ? 13.242 -10.881 -1.240 1.00 93.25 164 MET A C 1
ATOM 1302 O O . MET A 1 164 ? 13.376 -9.701 -1.562 1.00 93.25 164 MET A O 1
ATOM 1306 N N . SER A 1 165 ? 14.289 -11.688 -1.052 1.00 94.31 165 SER A N 1
ATOM 1307 C CA . SER A 1 165 ? 15.675 -11.270 -1.276 1.00 94.31 165 SER A CA 1
ATOM 1308 C C . SER A 1 165 ? 15.924 -10.890 -2.737 1.00 94.31 165 SER A C 1
ATOM 1310 O O . SER A 1 165 ? 16.464 -9.816 -2.992 1.00 94.31 165 SER A O 1
ATOM 1312 N N . ILE A 1 166 ? 15.484 -11.713 -3.696 1.00 97.00 166 ILE A N 1
ATOM 1313 C CA . ILE A 1 166 ? 15.620 -11.425 -5.134 1.00 97.00 166 ILE A CA 1
ATOM 1314 C C . ILE A 1 166 ? 14.899 -10.126 -5.498 1.00 97.00 166 ILE A C 1
ATOM 1316 O O . ILE A 1 166 ? 15.466 -9.302 -6.216 1.00 97.00 166 ILE A O 1
ATOM 1320 N N . LEU A 1 167 ? 13.683 -9.918 -4.986 1.00 96.44 167 LEU A N 1
ATOM 1321 C CA . LEU A 1 167 ? 12.912 -8.700 -5.227 1.00 96.44 167 LEU A CA 1
ATOM 1322 C C . LEU A 1 167 ? 13.670 -7.451 -4.755 1.00 96.44 167 LEU A C 1
ATOM 1324 O O . LEU A 1 167 ? 13.845 -6.513 -5.531 1.00 96.44 167 LEU A O 1
ATOM 1328 N N . HIS A 1 168 ? 14.172 -7.453 -3.518 1.00 93.44 168 HIS A N 1
ATOM 1329 C CA . HIS A 1 168 ? 14.874 -6.295 -2.956 1.00 93.44 168 HIS A CA 1
ATOM 1330 C C . HIS A 1 168 ? 16.223 -6.039 -3.645 1.00 93.44 168 HIS A C 1
ATOM 1332 O O . HIS A 1 168 ? 16.555 -4.888 -3.918 1.00 93.44 168 HIS A O 1
ATOM 1338 N N . ILE A 1 169 ? 16.974 -7.088 -4.005 1.00 95.25 169 ILE A N 1
ATOM 1339 C CA . ILE A 1 169 ? 18.215 -6.954 -4.789 1.00 95.25 169 ILE A CA 1
ATOM 1340 C C . ILE A 1 169 ? 17.912 -6.366 -6.173 1.00 95.25 169 ILE A C 1
ATOM 1342 O O . ILE A 1 169 ? 18.575 -5.428 -6.616 1.00 95.25 169 ILE A O 1
ATOM 1346 N N . SER A 1 170 ? 16.867 -6.865 -6.833 1.00 94.62 170 SER A N 1
ATOM 1347 C CA . SER A 1 170 ? 16.426 -6.354 -8.133 1.00 94.62 170 SER A CA 1
ATOM 1348 C C . SER A 1 170 ? 15.963 -4.901 -8.046 1.00 94.62 170 SER A C 1
ATOM 1350 O O . SER A 1 170 ? 16.238 -4.118 -8.949 1.00 94.62 170 SER A O 1
ATOM 1352 N N . SER A 1 171 ? 15.319 -4.508 -6.943 1.00 92.25 171 SER A N 1
ATOM 1353 C CA . SER A 1 171 ? 14.938 -3.118 -6.692 1.00 92.25 171 SER A CA 1
ATOM 1354 C C . SER A 1 171 ? 16.150 -2.203 -6.527 1.00 92.25 171 SER A C 1
ATOM 1356 O O . SER A 1 171 ? 16.115 -1.074 -7.011 1.00 92.25 171 SER A O 1
ATOM 1358 N N . ILE A 1 172 ? 17.223 -2.654 -5.866 1.00 90.88 172 ILE A N 1
ATOM 1359 C CA . ILE A 1 172 ? 18.473 -1.881 -5.762 1.00 90.88 172 ILE A CA 1
ATOM 1360 C C . ILE A 1 172 ? 19.053 -1.656 -7.159 1.00 90.88 172 ILE A C 1
ATOM 1362 O O . ILE A 1 172 ? 19.401 -0.529 -7.510 1.00 90.88 172 ILE A O 1
ATOM 1366 N N . TYR A 1 173 ? 19.088 -2.699 -7.987 1.00 92.62 173 TYR A N 1
ATOM 1367 C CA . TYR A 1 173 ? 19.523 -2.572 -9.374 1.00 92.62 173 TYR A CA 1
ATOM 1368 C C . TYR A 1 173 ? 18.619 -1.633 -10.189 1.00 92.62 173 TYR A C 1
ATOM 1370 O O . TYR A 1 173 ? 19.121 -0.762 -10.895 1.00 92.62 173 TYR A O 1
ATOM 1378 N N . GLY A 1 174 ? 17.297 -1.718 -10.030 1.00 90.81 174 GLY A N 1
ATOM 1379 C CA . GLY A 1 174 ? 16.361 -0.792 -10.664 1.00 90.81 174 GLY A CA 1
ATOM 1380 C C . GLY A 1 174 ? 16.546 0.660 -10.211 1.00 90.81 174 GLY A C 1
ATOM 1381 O O . GLY A 1 174 ? 16.407 1.564 -11.025 1.00 90.81 174 GLY A O 1
ATOM 1382 N N . ILE A 1 175 ? 16.925 0.915 -8.952 1.00 83.88 175 ILE A N 1
ATOM 1383 C CA . ILE A 1 175 ? 17.288 2.266 -8.478 1.00 83.88 175 ILE A CA 1
ATOM 1384 C C . ILE A 1 175 ? 18.556 2.766 -9.181 1.00 83.88 175 ILE A C 1
ATOM 1386 O O . ILE A 1 175 ? 18.605 3.922 -9.600 1.00 83.88 175 ILE A O 1
ATOM 1390 N N . ILE A 1 176 ? 19.563 1.904 -9.350 1.00 86.38 176 ILE A N 1
ATOM 1391 C CA . ILE A 1 176 ? 20.783 2.242 -10.097 1.00 86.38 176 ILE A CA 1
ATOM 1392 C C . ILE A 1 176 ? 20.434 2.564 -11.555 1.00 86.38 176 ILE A C 1
ATOM 1394 O O . ILE A 1 176 ? 20.882 3.587 -12.068 1.00 86.38 176 ILE A O 1
ATOM 1398 N N . LEU A 1 177 ? 19.608 1.746 -12.215 1.00 81.50 177 LEU A N 1
ATOM 1399 C CA . LEU A 1 177 ? 19.145 2.025 -13.577 1.00 81.50 177 LEU A CA 1
ATOM 1400 C C . LEU A 1 177 ? 18.409 3.356 -13.653 1.00 81.50 177 LEU A C 1
ATOM 1402 O O . LEU A 1 177 ? 18.726 4.170 -14.517 1.00 81.50 177 LEU A O 1
ATOM 1406 N N . ALA A 1 178 ? 17.483 3.585 -12.719 1.00 79.19 178 ALA A N 1
ATOM 1407 C CA . ALA A 1 178 ? 16.712 4.809 -12.644 1.00 79.19 178 ALA A CA 1
ATOM 1408 C C . ALA A 1 178 ? 17.651 6.021 -12.702 1.00 79.19 178 ALA A C 1
ATOM 1410 O O . ALA A 1 178 ? 17.575 6.803 -13.643 1.00 79.19 178 ALA A O 1
ATOM 1411 N N . ILE A 1 179 ? 18.598 6.110 -11.760 1.00 79.12 179 ILE A N 1
ATOM 1412 C CA . ILE A 1 179 ? 19.507 7.260 -11.610 1.00 79.12 179 ILE A CA 1
ATOM 1413 C C . ILE A 1 179 ? 20.338 7.541 -12.873 1.00 79.12 179 ILE A C 1
ATOM 1415 O O . ILE A 1 179 ? 20.674 8.698 -13.121 1.00 79.12 179 ILE A O 1
ATOM 1419 N N . ASN A 1 180 ? 20.689 6.513 -13.649 1.00 77.06 180 ASN A N 1
ATOM 1420 C CA . ASN A 1 180 ? 21.681 6.641 -14.717 1.00 77.06 180 ASN A CA 1
ATOM 1421 C C . ASN A 1 180 ? 21.089 6.714 -16.130 1.00 77.06 180 ASN A C 1
ATOM 1423 O O . ASN A 1 180 ? 21.613 7.451 -16.961 1.00 77.06 180 ASN A O 1
ATOM 1427 N N . VAL A 1 181 ? 20.061 5.917 -16.436 1.00 81.00 181 VAL A N 1
ATOM 1428 C CA . VAL A 1 181 ? 19.693 5.614 -17.834 1.00 81.00 181 VAL A CA 1
ATOM 1429 C C . VAL A 1 181 ? 18.198 5.694 -18.138 1.00 81.00 181 VAL A C 1
ATOM 1431 O O . VAL A 1 181 ? 17.805 5.479 -19.281 1.00 81.00 181 VAL A O 1
ATOM 1434 N N . VAL A 1 182 ? 17.351 5.979 -17.148 1.00 78.88 182 VAL A N 1
ATOM 1435 C CA . VAL A 1 182 ? 15.893 5.946 -17.323 1.00 78.88 182 VAL A CA 1
ATOM 1436 C C . VAL A 1 182 ? 15.344 7.306 -17.726 1.00 78.88 182 VAL A C 1
ATOM 1438 O O . VAL A 1 182 ? 15.711 8.345 -17.178 1.00 78.88 182 VAL A O 1
ATOM 1441 N N . SER A 1 183 ? 14.415 7.295 -18.678 1.00 80.62 183 SER A N 1
ATOM 1442 C CA . SER A 1 183 ? 13.771 8.510 -19.168 1.00 80.62 183 SER A CA 1
ATOM 1443 C C . SER A 1 183 ? 12.794 9.116 -18.144 1.00 80.62 183 SER A C 1
ATOM 1445 O O . SER A 1 183 ? 12.137 8.418 -17.367 1.00 80.62 183 SER A O 1
ATOM 1447 N N . TRP A 1 184 ? 12.649 10.446 -18.152 1.00 82.56 184 TRP A N 1
ATOM 1448 C CA . TRP A 1 184 ? 11.724 11.162 -17.256 1.00 82.56 184 TRP A CA 1
ATOM 1449 C C . TRP A 1 184 ? 10.259 10.680 -17.317 1.00 82.56 184 TRP A C 1
ATOM 1451 O O . TRP A 1 184 ? 9.634 10.591 -16.254 1.00 82.56 184 TRP A O 1
ATOM 1461 N N . PRO A 1 185 ? 9.685 10.330 -18.487 1.00 81.75 185 PRO A N 1
ATOM 1462 C CA . PRO A 1 185 ? 8.334 9.771 -18.549 1.00 81.75 185 PRO A CA 1
ATOM 1463 C C . PRO A 1 185 ? 8.193 8.443 -17.787 1.00 81.75 185 PRO A C 1
ATOM 1465 O O . PRO A 1 185 ? 7.200 8.255 -17.086 1.00 81.75 185 PRO A O 1
ATOM 1468 N N . THR A 1 186 ? 9.205 7.567 -17.823 1.00 85.19 186 THR A N 1
ATOM 1469 C CA . THR A 1 186 ? 9.226 6.297 -17.070 1.00 85.19 186 THR A CA 1
ATOM 1470 C C . THR A 1 186 ? 9.155 6.526 -15.564 1.00 85.19 186 THR A C 1
ATOM 1472 O O . THR A 1 186 ? 8.414 5.834 -14.865 1.00 85.19 186 THR A O 1
ATOM 1475 N N . TYR A 1 187 ? 9.862 7.537 -15.055 1.00 81.38 187 TYR A N 1
ATOM 1476 C CA . TYR A 1 187 ? 9.790 7.924 -13.646 1.00 81.38 187 TYR A CA 1
ATOM 1477 C C . TYR A 1 187 ? 8.396 8.377 -13.225 1.00 81.38 187 TYR A C 1
ATOM 1479 O O . TYR A 1 187 ? 7.874 7.924 -12.204 1.00 81.38 187 TYR A O 1
ATOM 1487 N N . ILE A 1 188 ? 7.796 9.275 -14.009 1.00 83.31 188 ILE A N 1
ATOM 1488 C CA . ILE A 1 188 ? 6.453 9.795 -13.738 1.00 83.31 188 ILE A CA 1
ATOM 1489 C C . ILE A 1 188 ? 5.450 8.645 -13.777 1.00 83.31 188 ILE A C 1
ATOM 1491 O O . ILE A 1 188 ? 4.627 8.515 -12.874 1.00 83.31 188 ILE A O 1
ATOM 1495 N N . PHE A 1 189 ? 5.559 7.773 -14.776 1.00 90.81 189 PHE A N 1
ATOM 1496 C CA . PHE A 1 189 ? 4.692 6.617 -14.920 1.00 90.81 189 PHE A CA 1
ATOM 1497 C C . PHE A 1 189 ? 4.817 5.646 -13.740 1.00 90.81 189 PHE A C 1
ATOM 1499 O O . PHE A 1 189 ? 3.806 5.298 -13.133 1.00 90.81 189 PHE A O 1
ATOM 1506 N N . ALA A 1 190 ? 6.037 5.275 -13.336 1.00 89.56 190 ALA A N 1
ATOM 1507 C CA . ALA A 1 190 ? 6.265 4.434 -12.160 1.00 89.56 190 ALA A CA 1
ATOM 1508 C C . ALA A 1 190 ? 5.679 5.063 -10.883 1.00 89.56 190 ALA A C 1
ATOM 1510 O O . ALA A 1 190 ? 5.042 4.373 -10.088 1.00 89.56 190 ALA A O 1
ATOM 1511 N N . TYR A 1 191 ? 5.842 6.376 -10.702 1.00 85.94 191 TYR A N 1
ATOM 1512 C CA . TYR A 1 191 ? 5.292 7.098 -9.556 1.00 85.94 191 TYR A CA 1
ATOM 1513 C C . TYR A 1 191 ? 3.756 7.118 -9.551 1.00 85.94 191 TYR A C 1
ATOM 1515 O O . TYR A 1 191 ? 3.139 6.852 -8.519 1.00 85.94 191 TYR A O 1
ATOM 1523 N N . VAL A 1 192 ? 3.122 7.354 -10.704 1.00 90.44 192 VAL A N 1
ATOM 1524 C CA . VAL A 1 192 ? 1.659 7.280 -10.852 1.00 90.44 192 VAL A CA 1
ATOM 1525 C C . VAL A 1 192 ? 1.157 5.874 -10.531 1.00 90.44 192 VAL A C 1
ATOM 1527 O O . VAL A 1 192 ? 0.220 5.727 -9.749 1.00 90.44 192 VAL A O 1
ATOM 1530 N N . LEU A 1 193 ? 1.817 4.831 -11.045 1.00 94.00 193 LEU A N 1
ATOM 1531 C CA . LEU A 1 193 ? 1.472 3.445 -10.723 1.00 94.00 193 LEU A CA 1
ATOM 1532 C C . LEU A 1 193 ? 1.617 3.146 -9.226 1.00 94.00 193 LEU A C 1
ATOM 1534 O O . LEU A 1 193 ? 0.786 2.426 -8.670 1.00 94.00 193 LEU A O 1
ATOM 1538 N N . ALA A 1 194 ? 2.634 3.695 -8.555 1.00 89.25 194 ALA A N 1
ATOM 1539 C CA . ALA A 1 194 ? 2.786 3.565 -7.107 1.00 89.25 194 ALA A CA 1
ATOM 1540 C C . ALA A 1 194 ? 1.607 4.205 -6.356 1.00 89.25 194 ALA A C 1
ATOM 1542 O O . ALA A 1 194 ? 1.033 3.563 -5.481 1.00 89.25 194 ALA A O 1
ATOM 1543 N N . ILE A 1 195 ? 1.178 5.415 -6.740 1.00 87.69 195 ILE A N 1
ATOM 1544 C CA . ILE A 1 195 ? -0.003 6.077 -6.156 1.00 87.69 195 ILE A CA 1
ATOM 1545 C C . ILE A 1 195 ? -1.270 5.246 -6.385 1.00 87.69 195 ILE A C 1
ATOM 1547 O O . ILE A 1 195 ? -2.025 5.010 -5.442 1.00 87.69 195 ILE A O 1
ATOM 1551 N N . CYS A 1 196 ? -1.492 4.769 -7.612 1.00 95.06 196 CYS A N 1
ATOM 1552 C CA . CYS A 1 196 ? -2.622 3.900 -7.935 1.00 95.06 196 CYS A CA 1
ATOM 1553 C C . CYS A 1 196 ? -2.617 2.643 -7.057 1.00 95.06 196 CYS A C 1
ATOM 1555 O O . CYS A 1 196 ? -3.633 2.327 -6.447 1.00 95.06 196 CYS A O 1
ATOM 1557 N N . SER A 1 197 ? -1.464 1.981 -6.917 1.00 95.44 197 SER A N 1
ATOM 1558 C CA . SER A 1 197 ? -1.300 0.808 -6.042 1.00 95.44 197 SER A CA 1
ATOM 1559 C C . SER A 1 197 ? -1.691 1.134 -4.598 1.00 95.44 197 SER A C 1
ATOM 1561 O O . SER A 1 197 ? -2.513 0.439 -3.998 1.00 95.44 197 SER A O 1
ATOM 1563 N N . SER A 1 198 ? -1.175 2.247 -4.067 1.00 90.31 198 SER A N 1
ATOM 1564 C CA . SER A 1 198 ? -1.490 2.725 -2.720 1.00 90.31 198 SER A CA 1
ATOM 1565 C C . SER A 1 198 ? -2.981 3.013 -2.539 1.00 90.31 198 SER A C 1
ATOM 1567 O O . SER A 1 198 ? -3.529 2.690 -1.488 1.00 90.31 198 SER A O 1
ATOM 1569 N N . PHE A 1 199 ? -3.683 3.567 -3.535 1.00 94.50 199 PHE A N 1
ATOM 1570 C CA . PHE A 1 199 ? -5.142 3.742 -3.476 1.00 94.50 199 PHE A CA 1
ATOM 1571 C C . PHE A 1 199 ? -5.900 2.413 -3.520 1.00 94.50 199 PHE A C 1
ATOM 1573 O O . PHE A 1 199 ? -6.881 2.255 -2.794 1.00 94.50 199 PHE A O 1
ATOM 1580 N N . GLY A 1 200 ? -5.425 1.435 -4.292 1.00 97.62 200 GLY A N 1
ATOM 1581 C CA . GLY A 1 200 ? -5.979 0.080 -4.308 1.00 97.62 200 GLY A CA 1
ATOM 1582 C C . GLY A 1 200 ? -5.973 -0.587 -2.932 1.00 97.62 200 GLY A C 1
ATOM 1583 O O . GLY A 1 200 ? -6.951 -1.232 -2.549 1.00 97.62 200 GLY A O 1
ATOM 1584 N N . ILE A 1 201 ? -4.903 -0.382 -2.159 1.00 96.31 201 ILE A N 1
ATOM 1585 C CA . ILE A 1 201 ? -4.815 -0.839 -0.767 1.00 96.31 201 ILE A CA 1
ATOM 1586 C C . ILE A 1 201 ? -5.642 0.060 0.157 1.00 96.31 201 ILE A C 1
ATOM 1588 O O . ILE A 1 201 ? -6.573 -0.404 0.806 1.00 96.31 201 ILE A O 1
ATOM 1592 N N . THR A 1 202 ? -5.344 1.358 0.210 1.00 92.75 202 THR A N 1
ATOM 1593 C CA . THR A 1 202 ? -5.892 2.271 1.229 1.00 92.75 202 THR A CA 1
ATOM 1594 C C . THR A 1 202 ? -7.367 2.613 1.025 1.00 92.75 202 THR A C 1
ATOM 1596 O O . THR A 1 202 ? -8.145 2.559 1.976 1.00 92.75 202 THR A O 1
ATOM 1599 N N . CYS A 1 203 ? -7.774 2.968 -0.194 1.00 95.44 203 CYS A N 1
ATOM 1600 C CA . CYS A 1 203 ? -9.152 3.342 -0.510 1.00 95.44 203 CYS A CA 1
ATOM 1601 C C . CYS A 1 203 ? -10.003 2.102 -0.798 1.00 95.44 203 CYS A C 1
ATOM 1603 O O . CYS A 1 203 ? -11.171 2.073 -0.421 1.00 95.44 203 CYS A O 1
ATOM 1605 N N . GLY A 1 204 ? -9.415 1.086 -1.435 1.00 97.44 204 GLY A N 1
ATOM 1606 C CA . GLY A 1 204 ? -10.050 -0.196 -1.734 1.00 97.44 204 GLY A CA 1
ATOM 1607 C C . GLY A 1 204 ? -10.005 -1.166 -0.557 1.00 97.44 204 GLY A C 1
ATOM 1608 O O . GLY A 1 204 ? -10.876 -1.131 0.313 1.00 97.44 204 GLY A O 1
ATOM 1609 N N . ALA A 1 205 ? -9.004 -2.054 -0.549 1.00 97.50 205 ALA A N 1
ATOM 1610 C CA . ALA A 1 205 ? -8.914 -3.198 0.372 1.00 97.50 205 ALA A CA 1
ATOM 1611 C C . ALA A 1 205 ? -9.189 -2.809 1.830 1.00 97.50 205 ALA A C 1
ATOM 1613 O O . ALA A 1 205 ? -10.029 -3.414 2.489 1.00 97.50 205 ALA A O 1
ATOM 1614 N N . HIS A 1 206 ? -8.566 -1.730 2.291 1.00 95.38 206 HIS A N 1
ATOM 1615 C CA . HIS A 1 206 ? -8.671 -1.219 3.647 1.00 95.38 206 HIS A CA 1
ATOM 1616 C C . HIS A 1 206 ? -10.022 -0.529 3.922 1.00 95.38 206 HIS A C 1
ATOM 1618 O O . HIS A 1 206 ? -10.868 -1.064 4.641 1.00 95.38 206 HIS A O 1
ATOM 1624 N N . ARG A 1 207 ? -10.264 0.670 3.381 1.00 94.88 207 ARG A N 1
ATOM 1625 C CA . ARG A 1 207 ? -11.418 1.496 3.789 1.00 94.88 207 ARG A CA 1
ATOM 1626 C C . ARG A 1 207 ? -12.761 0.985 3.245 1.00 94.88 207 ARG A C 1
ATOM 1628 O O . ARG A 1 207 ? -13.739 0.949 3.993 1.00 94.88 207 ARG A O 1
ATOM 1635 N N . LEU A 1 208 ? -12.808 0.552 1.982 1.00 96.75 208 LEU A N 1
ATOM 1636 C CA . LEU A 1 208 ? -14.037 0.073 1.341 1.00 96.75 208 LEU A CA 1
ATOM 1637 C C . LEU A 1 208 ? -14.407 -1.338 1.806 1.00 96.75 208 LEU A C 1
ATOM 1639 O O . LEU A 1 208 ? -15.471 -1.533 2.389 1.00 96.75 208 LEU A O 1
ATOM 1643 N N . TRP A 1 209 ? -13.534 -2.319 1.571 1.00 97.00 209 TRP A N 1
ATOM 1644 C CA . TRP A 1 209 ? -13.884 -3.732 1.756 1.00 97.00 209 TRP A CA 1
ATOM 1645 C C . TRP A 1 209 ? -13.663 -4.228 3.192 1.00 97.00 209 TRP A C 1
ATOM 1647 O O . TRP A 1 209 ? -14.525 -4.923 3.734 1.00 97.00 209 TRP A O 1
ATOM 1657 N N . CYS A 1 210 ? -12.579 -3.842 3.874 1.00 94.38 210 CYS A N 1
ATOM 1658 C CA . CYS A 1 210 ? -12.385 -4.256 5.270 1.00 94.38 210 CYS A CA 1
ATOM 1659 C C . CYS A 1 210 ? -13.287 -3.509 6.241 1.00 94.38 210 CYS A C 1
ATOM 1661 O O . CYS A 1 210 ? -14.030 -4.151 6.984 1.00 94.38 210 CYS A O 1
ATOM 1663 N N . HIS A 1 211 ? -13.197 -2.177 6.253 1.00 93.56 211 HIS A N 1
ATOM 1664 C CA . HIS A 1 211 ? -13.849 -1.346 7.270 1.00 93.56 211 HIS A CA 1
ATOM 1665 C C . HIS A 1 211 ? -15.257 -0.901 6.899 1.00 93.56 211 HIS A C 1
ATOM 1667 O O . HIS A 1 211 ? -16.002 -0.467 7.780 1.00 93.56 211 HIS A O 1
ATOM 1673 N N . ARG A 1 212 ? -15.642 -0.999 5.620 1.00 94.25 212 ARG A N 1
ATOM 1674 C CA . ARG A 1 212 ? -16.938 -0.515 5.123 1.00 94.25 212 ARG A CA 1
ATOM 1675 C C . ARG A 1 212 ? -17.203 0.923 5.584 1.00 94.25 212 ARG A C 1
ATOM 1677 O O . ARG A 1 212 ? -18.300 1.237 6.061 1.00 94.25 212 ARG A O 1
ATOM 1684 N N . SER A 1 213 ? -16.172 1.768 5.526 1.00 93.69 213 SER A N 1
ATOM 1685 C CA . SER A 1 213 ? -16.239 3.161 5.984 1.00 93.69 213 SER A CA 1
ATOM 1686 C C . SER A 1 213 ? -16.901 4.083 4.962 1.00 93.69 213 SER A C 1
ATOM 1688 O O . SER A 1 213 ? -17.266 5.203 5.294 1.00 93.69 213 SER A O 1
ATOM 1690 N N . TYR A 1 214 ? -17.110 3.600 3.740 1.00 97.06 214 TYR A N 1
ATOM 1691 C CA . TYR A 1 214 ? -17.951 4.215 2.723 1.00 97.06 214 TYR A CA 1
ATOM 1692 C C . TYR A 1 214 ? -18.490 3.132 1.781 1.00 97.06 214 TYR A C 1
ATOM 1694 O O . TYR A 1 214 ? -18.061 1.975 1.836 1.00 97.06 214 TYR A O 1
ATOM 1702 N N . LYS A 1 215 ? -19.430 3.498 0.911 1.00 97.81 215 LYS A N 1
ATOM 1703 C CA . LYS A 1 215 ? -19.930 2.654 -0.177 1.00 97.81 215 LYS A CA 1
ATOM 1704 C C . LYS A 1 215 ? -19.474 3.208 -1.520 1.00 97.81 215 LYS A C 1
ATOM 1706 O O . LYS A 1 215 ? -19.402 4.417 -1.718 1.00 97.81 215 LYS A O 1
ATOM 1711 N N . ALA A 1 216 ? -19.201 2.313 -2.461 1.00 98.19 216 ALA A N 1
ATOM 1712 C CA . ALA A 1 216 ? -18.774 2.650 -3.813 1.00 98.19 216 ALA A CA 1
ATOM 1713 C C . ALA A 1 216 ? -19.768 2.098 -4.839 1.00 98.19 216 ALA A C 1
ATOM 1715 O O . ALA A 1 216 ? -20.303 1.003 -4.664 1.00 98.19 216 ALA A O 1
ATOM 1716 N N . ARG A 1 217 ? -20.006 2.832 -5.925 1.00 98.38 217 ARG A N 1
ATOM 1717 C CA . ARG A 1 217 ? -20.696 2.325 -7.118 1.00 98.38 217 ARG A CA 1
ATOM 1718 C C . ARG A 1 217 ? -19.750 1.448 -7.939 1.00 98.38 217 ARG A C 1
ATOM 1720 O O . ARG A 1 217 ? -18.531 1.558 -7.817 1.00 98.38 217 ARG A O 1
ATOM 1727 N N . LEU A 1 218 ? -20.320 0.613 -8.807 1.00 98.44 218 LEU A N 1
ATOM 1728 C CA . LEU A 1 218 ? -19.579 -0.380 -9.592 1.00 98.44 218 LEU A CA 1
ATOM 1729 C C . LEU A 1 218 ? -18.338 0.179 -10.330 1.00 98.44 218 LEU A C 1
ATOM 1731 O O . LEU A 1 218 ? -17.289 -0.454 -10.227 1.00 98.44 218 LEU A O 1
ATOM 1735 N N . PRO A 1 219 ? -18.373 1.358 -10.991 1.00 98.44 219 PRO A N 1
ATOM 1736 C CA . PRO A 1 219 ? -17.184 1.894 -11.662 1.00 98.44 219 PRO A CA 1
ATOM 1737 C C . PRO A 1 219 ? -15.996 2.118 -10.716 1.00 98.44 219 PRO A C 1
ATOM 1739 O O . PRO A 1 219 ? -14.865 1.759 -11.040 1.00 98.44 219 PRO A O 1
ATOM 1742 N N . LEU A 1 220 ? -16.252 2.649 -9.515 1.00 98.56 220 LEU A N 1
ATOM 1743 C CA . LEU A 1 220 ? -15.214 2.858 -8.506 1.00 98.56 220 LEU A CA 1
ATOM 1744 C C . LEU A 1 220 ? -14.723 1.534 -7.912 1.00 98.56 220 LEU A C 1
ATOM 1746 O O . LEU A 1 220 ? -13.526 1.382 -7.688 1.00 98.56 220 LEU A O 1
ATOM 1750 N N . GLN A 1 221 ? -15.618 0.566 -7.691 1.00 98.62 221 GLN A N 1
ATOM 1751 C CA . GLN A 1 221 ? -15.224 -0.766 -7.217 1.00 98.62 221 GLN A CA 1
ATOM 1752 C C . GLN A 1 221 ? -14.279 -1.458 -8.210 1.00 98.62 221 GLN A C 1
ATOM 1754 O O . GLN A 1 221 ? -13.245 -1.983 -7.804 1.00 98.62 221 GLN A O 1
ATOM 1759 N N . ILE A 1 222 ? -14.592 -1.412 -9.511 1.00 98.75 222 ILE A N 1
ATOM 1760 C CA . ILE A 1 222 ? -13.742 -1.976 -10.570 1.00 98.75 222 ILE A CA 1
ATOM 1761 C C . ILE A 1 222 ? -12.392 -1.255 -10.615 1.00 98.75 222 ILE A C 1
ATOM 1763 O O . ILE A 1 222 ? -11.352 -1.912 -10.641 1.00 98.75 222 ILE A O 1
ATOM 1767 N N . LEU A 1 223 ? -12.390 0.082 -10.570 1.00 98.69 223 LEU A N 1
ATOM 1768 C CA . LEU A 1 223 ? -11.160 0.876 -10.564 1.00 98.69 223 LEU A CA 1
ATOM 1769 C C . LEU A 1 223 ? -10.251 0.509 -9.381 1.00 98.69 223 LEU A C 1
ATOM 1771 O O . LEU A 1 223 ? -9.062 0.249 -9.564 1.00 98.69 223 LEU A O 1
ATOM 1775 N N . LEU A 1 224 ? -10.813 0.437 -8.173 1.00 98.69 224 LEU A N 1
ATOM 1776 C CA . LEU A 1 224 ? -10.073 0.073 -6.965 1.00 98.69 224 LEU A CA 1
ATOM 1777 C C . LEU A 1 224 ? -9.600 -1.384 -6.983 1.00 98.69 224 LEU A C 1
ATOM 1779 O O . LEU A 1 224 ? -8.536 -1.675 -6.444 1.00 98.69 224 LEU A O 1
ATOM 1783 N N . MET A 1 225 ? -10.336 -2.287 -7.631 1.00 98.69 225 MET A N 1
ATOM 1784 C CA . MET A 1 225 ? -9.926 -3.678 -7.826 1.00 98.69 225 MET A CA 1
ATOM 1785 C C . MET A 1 225 ? -8.733 -3.789 -8.785 1.00 98.69 225 MET A C 1
ATOM 1787 O O . MET A 1 225 ? -7.775 -4.508 -8.493 1.00 98.69 225 MET A O 1
ATOM 1791 N N . VAL A 1 226 ? -8.722 -3.018 -9.877 1.00 98.81 226 VAL A N 1
ATOM 1792 C CA . VAL A 1 226 ? -7.564 -2.915 -10.785 1.00 98.81 226 VAL A CA 1
ATOM 1793 C C . VAL A 1 226 ? -6.351 -2.355 -10.041 1.00 98.81 226 VAL A C 1
ATOM 1795 O O . VAL A 1 226 ? -5.264 -2.928 -10.101 1.00 98.81 226 VAL A O 1
ATOM 1798 N N . PHE A 1 227 ? -6.541 -1.282 -9.273 1.00 98.69 227 PHE A N 1
ATOM 1799 C CA . PHE A 1 227 ? -5.488 -0.679 -8.455 1.00 98.69 227 PHE A CA 1
ATOM 1800 C C . PHE A 1 227 ? -4.963 -1.623 -7.364 1.00 98.69 227 PHE A C 1
ATOM 1802 O O . PHE A 1 227 ? -3.759 -1.678 -7.130 1.00 98.69 227 PHE A O 1
ATOM 1809 N N . ASN A 1 228 ? -5.831 -2.403 -6.717 1.00 98.69 228 ASN A N 1
ATOM 1810 C CA . ASN A 1 228 ? -5.415 -3.414 -5.744 1.00 98.69 228 ASN A CA 1
ATOM 1811 C C . ASN A 1 228 ? -4.611 -4.539 -6.417 1.00 98.69 228 ASN A C 1
ATOM 1813 O O . ASN A 1 228 ? -3.585 -4.967 -5.896 1.00 98.69 228 ASN A O 1
ATOM 1817 N N . THR A 1 229 ? -5.024 -4.963 -7.611 1.00 98.69 229 THR A N 1
ATOM 1818 C CA . THR A 1 229 ? -4.285 -5.958 -8.400 1.00 98.69 229 THR A CA 1
ATOM 1819 C C . THR A 1 229 ? -2.889 -5.447 -8.776 1.00 98.69 229 THR A C 1
ATOM 1821 O O . THR A 1 229 ? -1.914 -6.185 -8.660 1.00 98.69 229 THR A O 1
ATOM 1824 N N . LEU A 1 230 ? -2.768 -4.164 -9.143 1.00 98.50 230 LEU A N 1
ATOM 1825 C CA . LEU A 1 230 ? -1.484 -3.493 -9.384 1.00 98.50 230 LEU A CA 1
ATOM 1826 C C . LEU A 1 230 ? -0.585 -3.467 -8.133 1.00 98.50 230 LEU A C 1
ATOM 1828 O O . LEU A 1 230 ? 0.638 -3.418 -8.265 1.00 98.50 230 LEU A O 1
ATOM 1832 N N . ALA A 1 231 ? -1.151 -3.511 -6.924 1.00 97.62 231 ALA A N 1
ATOM 1833 C CA . ALA A 1 231 ? -0.382 -3.521 -5.682 1.00 97.62 231 ALA A CA 1
ATOM 1834 C C . ALA A 1 231 ? 0.242 -4.890 -5.357 1.00 97.62 231 ALA A C 1
ATOM 1836 O O . ALA A 1 231 ? 1.294 -4.911 -4.733 1.00 97.62 231 ALA A O 1
ATOM 1837 N N . LEU A 1 232 ? -0.345 -6.006 -5.815 1.00 97.81 232 LEU A N 1
ATOM 1838 C CA . LEU A 1 232 ? 0.125 -7.383 -5.564 1.00 97.81 232 LEU A CA 1
ATOM 1839 C C . LEU A 1 232 ? 0.395 -7.677 -4.073 1.00 97.81 232 LEU A C 1
ATOM 1841 O O . LEU A 1 232 ? 1.466 -8.138 -3.680 1.00 97.81 232 LEU A O 1
ATOM 1845 N N . GLU A 1 233 ? -0.605 -7.434 -3.227 1.00 97.00 233 GLU A N 1
ATOM 1846 C CA . GLU A 1 233 ? -0.560 -7.759 -1.792 1.00 97.00 233 GLU A CA 1
ATOM 1847 C C . GLU A 1 233 ? -1.528 -8.898 -1.418 1.00 97.00 233 GLU A C 1
ATOM 1849 O O . GLU A 1 233 ? -2.085 -8.926 -0.326 1.00 97.00 233 GLU A O 1
ATOM 1854 N N . ASN A 1 234 ? -1.697 -9.880 -2.309 1.00 97.06 234 ASN A N 1
ATOM 1855 C CA . ASN A 1 234 ? -2.795 -10.864 -2.336 1.00 97.06 234 ASN A CA 1
ATOM 1856 C C . ASN A 1 234 ? -4.120 -10.275 -2.843 1.00 97.06 234 ASN A C 1
ATOM 1858 O O . ASN A 1 234 ? -4.254 -9.066 -3.043 1.00 97.06 234 ASN A O 1
ATOM 1862 N N . ASP A 1 235 ? -5.078 -11.153 -3.138 1.00 98.06 235 ASP A N 1
ATOM 1863 C CA . ASP A 1 235 ? -6.409 -10.745 -3.579 1.00 98.06 235 ASP A CA 1
ATOM 1864 C C . ASP A 1 235 ? -7.196 -10.084 -2.437 1.00 98.06 235 ASP A C 1
ATOM 1866 O O . ASP A 1 235 ? -6.920 -10.315 -1.254 1.00 98.06 235 ASP A O 1
ATOM 1870 N N . ILE A 1 236 ? -8.202 -9.275 -2.789 1.00 98.50 236 ILE A N 1
ATOM 1871 C CA . ILE A 1 236 ? -8.977 -8.471 -1.832 1.00 98.50 236 ILE A CA 1
ATOM 1872 C C . ILE A 1 236 ? -9.557 -9.338 -0.710 1.00 98.50 236 ILE A C 1
ATOM 1874 O O . ILE A 1 236 ? -9.572 -8.902 0.441 1.00 98.50 236 ILE A O 1
ATOM 1878 N N . TYR A 1 237 ? -10.019 -10.556 -1.008 1.00 98.25 237 TYR A N 1
ATOM 1879 C CA . TYR A 1 237 ? -10.632 -11.429 -0.008 1.00 98.25 237 TYR A CA 1
ATOM 1880 C C . TYR A 1 237 ? -9.608 -11.900 1.031 1.00 98.25 237 TYR A C 1
ATOM 1882 O O . TYR A 1 237 ? -9.865 -11.825 2.234 1.00 98.25 237 TYR A O 1
ATOM 1890 N N . GLU A 1 238 ? -8.434 -12.365 0.591 1.00 96.81 238 GLU A N 1
ATOM 1891 C CA . GLU A 1 238 ? -7.378 -12.810 1.505 1.00 96.81 238 GLU A CA 1
ATOM 1892 C C . GLU A 1 238 ? -6.788 -11.653 2.317 1.00 96.81 238 GLU A C 1
ATOM 1894 O O . GLU A 1 238 ? -6.688 -11.775 3.542 1.00 96.81 238 GLU A O 1
ATOM 1899 N N . TRP A 1 239 ? -6.474 -10.528 1.665 1.00 97.75 239 TRP A N 1
ATOM 1900 C CA . TRP A 1 239 ? -5.986 -9.329 2.352 1.00 97.75 239 TRP A CA 1
ATOM 1901 C C . TRP A 1 239 ? -6.990 -8.883 3.417 1.00 97.75 239 TRP A C 1
ATOM 1903 O O . TRP A 1 239 ? -6.629 -8.653 4.571 1.00 97.75 239 TRP A O 1
ATOM 1913 N N . SER A 1 240 ? -8.281 -8.867 3.066 1.00 97.19 240 SER A N 1
ATOM 1914 C CA . SER A 1 240 ? -9.316 -8.404 3.984 1.00 97.19 240 SER A CA 1
ATOM 1915 C C . SER A 1 240 ? -9.555 -9.330 5.166 1.00 97.19 240 SER A C 1
ATOM 1917 O O . SER A 1 240 ? -9.811 -8.856 6.273 1.00 97.19 240 SER A O 1
ATOM 1919 N N . ARG A 1 241 ? -9.445 -10.647 4.967 1.00 96.69 241 ARG A N 1
ATOM 1920 C CA . ARG A 1 241 ? -9.511 -11.620 6.063 1.00 96.69 241 ARG A CA 1
ATOM 1921 C C . ARG A 1 241 ? -8.413 -11.351 7.085 1.00 96.69 241 ARG A C 1
ATOM 1923 O O . ARG A 1 241 ? -8.693 -11.288 8.281 1.00 96.69 241 ARG A O 1
ATOM 1930 N N . ASP A 1 242 ? -7.175 -11.222 6.612 1.00 94.94 242 ASP A N 1
ATOM 1931 C CA . ASP A 1 242 ? -6.013 -11.024 7.477 1.00 94.94 242 ASP A CA 1
ATOM 1932 C C . ASP A 1 242 ? -6.075 -9.661 8.185 1.00 94.94 242 ASP A C 1
ATOM 1934 O O . ASP A 1 242 ? -5.786 -9.585 9.377 1.00 94.94 242 ASP A O 1
ATOM 1938 N N . HIS A 1 243 ? -6.546 -8.614 7.503 1.00 95.50 243 HIS A N 1
ATOM 1939 C CA . HIS A 1 243 ? -6.704 -7.278 8.084 1.00 95.50 243 HIS A CA 1
ATOM 1940 C C . HIS A 1 243 ? -7.834 -7.200 9.124 1.00 95.50 243 HIS A C 1
ATOM 1942 O O . HIS A 1 243 ? -7.660 -6.643 10.207 1.00 95.50 243 HIS A O 1
ATOM 1948 N N . ARG A 1 244 ? -8.994 -7.820 8.860 1.00 95.81 244 ARG A N 1
ATOM 1949 C CA . ARG A 1 244 ? -10.079 -7.940 9.857 1.00 95.81 244 ARG A CA 1
ATOM 1950 C C . ARG A 1 244 ? -9.628 -8.731 11.085 1.00 95.81 244 ARG A C 1
ATOM 1952 O O . ARG A 1 244 ? -10.003 -8.389 12.207 1.00 95.81 244 ARG A O 1
ATOM 1959 N N . LEU A 1 245 ? -8.827 -9.777 10.877 1.00 94.94 245 LEU A N 1
ATOM 1960 C CA . LEU A 1 245 ? -8.242 -10.562 11.958 1.00 94.94 245 LEU A CA 1
ATOM 1961 C C . LEU A 1 245 ? -7.264 -9.729 12.794 1.00 94.94 245 LEU A C 1
ATOM 1963 O O . LEU A 1 245 ? -7.380 -9.741 14.020 1.00 94.94 245 LEU A O 1
ATOM 1967 N N . HIS A 1 246 ? -6.372 -8.981 12.138 1.00 93.88 246 HIS A N 1
ATOM 1968 C CA . HIS A 1 246 ? -5.465 -8.034 12.784 1.00 93.88 246 HIS A CA 1
ATOM 1969 C C . HIS A 1 246 ? -6.240 -7.056 13.670 1.00 93.88 246 HIS A C 1
ATOM 1971 O O . HIS A 1 246 ? -5.977 -6.969 14.860 1.00 93.88 246 HIS A O 1
ATOM 1977 N N . HIS A 1 247 ? -7.296 -6.420 13.160 1.00 91.44 247 HIS A N 1
ATOM 1978 C CA . HIS A 1 247 ? -8.092 -5.498 13.971 1.00 91.44 247 HIS A CA 1
ATOM 1979 C C . HIS A 1 247 ? -8.770 -6.138 15.185 1.00 91.44 247 HIS A C 1
ATOM 1981 O O . HIS A 1 247 ? -8.835 -5.523 16.247 1.00 91.44 247 HIS A O 1
ATOM 1987 N N . LYS A 1 248 ? -9.294 -7.360 15.042 1.00 91.75 248 LYS A N 1
ATOM 1988 C CA . LYS A 1 248 ? -10.009 -8.047 16.128 1.00 91.75 248 LYS A CA 1
ATOM 1989 C C . LYS A 1 248 ? -9.069 -8.569 17.215 1.00 91.75 248 LYS A C 1
ATOM 1991 O O . LYS A 1 248 ? -9.469 -8.673 18.371 1.00 91.75 248 LYS A O 1
ATOM 1996 N N . HIS A 1 249 ? -7.847 -8.932 16.840 1.00 92.00 249 HIS A N 1
ATOM 1997 C CA . HIS A 1 249 ? -6.893 -9.617 17.706 1.00 92.00 249 HIS A CA 1
ATOM 1998 C C . HIS A 1 249 ? -5.512 -8.946 17.718 1.00 92.00 249 HIS A C 1
ATOM 2000 O O . HIS A 1 249 ? -4.512 -9.637 17.921 1.00 92.00 249 HIS A O 1
ATOM 2006 N N . SER A 1 250 ? -5.470 -7.624 17.520 1.00 89.25 250 SER A N 1
ATOM 2007 C CA . SER A 1 250 ? -4.244 -6.830 17.355 1.00 89.25 250 SER A CA 1
ATOM 2008 C C . SER A 1 250 ? -3.224 -7.154 18.432 1.00 89.25 250 SER A C 1
ATOM 2010 O O . SER A 1 250 ? -3.557 -7.248 19.618 1.00 89.25 250 SER A O 1
ATOM 2012 N N . ASP A 1 251 ? -1.981 -7.355 18.005 1.00 86.25 251 ASP A N 1
ATOM 2013 C CA . ASP A 1 251 ? -0.825 -7.563 18.875 1.00 86.25 251 ASP A CA 1
ATOM 2014 C C . ASP A 1 251 ? -0.892 -8.826 19.744 1.00 86.25 251 ASP A C 1
ATOM 2016 O O . ASP A 1 251 ? -0.100 -9.004 20.670 1.00 86.25 251 ASP A O 1
ATOM 2020 N N . THR A 1 252 ? -1.807 -9.750 19.456 1.00 91.88 252 THR A N 1
ATOM 2021 C CA . THR A 1 252 ? -1.846 -11.085 20.072 1.00 91.88 252 THR A CA 1
ATOM 2022 C C . THR A 1 252 ? -1.229 -12.136 19.150 1.00 91.88 252 THR A C 1
ATOM 2024 O O . THR A 1 252 ? -0.842 -11.861 18.018 1.00 91.88 252 THR A O 1
ATOM 2027 N N . ASP A 1 253 ? -1.140 -13.386 19.594 1.00 92.56 253 ASP A N 1
ATOM 2028 C CA . ASP A 1 253 ? -0.677 -14.488 18.742 1.00 92.56 253 ASP A CA 1
ATOM 2029 C C . ASP A 1 253 ? -1.624 -14.835 17.581 1.00 92.56 253 ASP A C 1
ATOM 2031 O O . ASP A 1 253 ? -1.239 -15.573 16.669 1.00 92.56 253 ASP A O 1
ATOM 2035 N N . ALA A 1 254 ? -2.851 -14.309 17.596 1.00 93.12 254 ALA A N 1
ATOM 2036 C CA . ALA A 1 254 ? -3.800 -14.408 16.492 1.00 93.12 254 ALA A CA 1
ATOM 2037 C C . ALA A 1 254 ? -3.644 -13.285 15.449 1.00 93.12 254 ALA A C 1
ATOM 2039 O O . ALA A 1 254 ? -4.248 -13.379 14.381 1.00 93.12 254 ALA A O 1
ATOM 2040 N N . ASP A 1 255 ? -2.827 -12.264 15.720 1.00 92.88 255 ASP A N 1
ATOM 2041 C CA . ASP A 1 255 ? -2.486 -11.211 14.762 1.00 92.88 255 ASP A CA 1
ATOM 2042 C C . ASP A 1 255 ? -1.402 -11.703 13.777 1.00 92.88 255 ASP A C 1
ATOM 2044 O O . ASP A 1 255 ? -0.304 -12.079 14.211 1.00 92.88 255 ASP A O 1
ATOM 2048 N N . PRO A 1 256 ? -1.664 -11.704 12.450 1.00 91.44 256 PRO A N 1
ATOM 2049 C CA . PRO A 1 256 ? -0.687 -12.118 11.445 1.00 91.44 256 PRO A CA 1
ATOM 2050 C C . PRO A 1 256 ? 0.655 -11.383 11.527 1.00 91.44 256 PRO A C 1
ATOM 2052 O O . PRO A 1 256 ? 1.685 -12.002 11.263 1.00 91.44 256 PRO A O 1
ATOM 2055 N N . HIS A 1 257 ? 0.653 -10.101 11.894 1.00 92.12 257 HIS A N 1
ATOM 2056 C CA . HIS A 1 257 ? 1.833 -9.231 11.909 1.00 92.12 257 HIS A CA 1
ATOM 2057 C C . HIS A 1 257 ? 2.056 -8.573 13.278 1.00 92.12 257 HIS A C 1
ATOM 2059 O O . HIS A 1 257 ? 2.580 -7.466 13.358 1.00 92.12 257 HIS A O 1
ATOM 2065 N N . ASN A 1 258 ? 1.732 -9.314 14.346 1.00 91.12 258 ASN A N 1
ATOM 2066 C CA . ASN A 1 258 ? 1.893 -8.932 15.752 1.00 91.12 258 ASN A CA 1
ATOM 2067 C C . ASN A 1 258 ? 3.174 -8.116 16.023 1.00 91.12 258 ASN A C 1
ATOM 2069 O O . ASN A 1 258 ? 4.291 -8.653 15.997 1.00 91.12 258 ASN A O 1
ATOM 2073 N N . SER A 1 259 ? 3.002 -6.834 16.351 1.00 87.88 259 SER A N 1
ATOM 2074 C CA . SER A 1 259 ? 4.108 -5.894 16.542 1.00 87.88 259 SER A CA 1
ATOM 2075 C C . SER A 1 259 ? 4.928 -6.155 17.810 1.00 87.88 259 SER A C 1
ATOM 2077 O O . SER A 1 259 ? 6.123 -5.843 17.841 1.00 87.88 259 SER A O 1
ATOM 2079 N N . ARG A 1 260 ? 4.370 -6.860 18.810 1.00 85.94 260 ARG A N 1
ATOM 2080 C CA . ARG A 1 260 ? 5.093 -7.294 20.027 1.00 85.94 260 ARG A CA 1
ATOM 2081 C C . ARG A 1 260 ? 6.242 -8.254 19.725 1.00 85.94 260 ARG A C 1
ATOM 2083 O O . ARG A 1 260 ? 7.128 -8.448 20.550 1.00 85.94 260 ARG A O 1
ATOM 2090 N N . ARG A 1 261 ? 6.265 -8.844 18.525 1.00 84.44 261 ARG A N 1
ATOM 2091 C CA . ARG A 1 261 ? 7.362 -9.692 18.030 1.00 84.44 261 ARG A CA 1
ATOM 2092 C C . ARG A 1 261 ? 8.517 -8.886 17.417 1.00 84.44 261 ARG A C 1
ATOM 2094 O O . ARG A 1 261 ? 9.478 -9.491 16.937 1.00 84.44 261 ARG A O 1
ATOM 2101 N N . GLY A 1 262 ? 8.436 -7.556 17.465 1.00 84.06 262 GLY A N 1
ATOM 2102 C CA . GLY A 1 262 ? 9.466 -6.611 17.050 1.00 84.06 262 GLY A CA 1
ATOM 2103 C C . GLY A 1 262 ? 9.316 -6.127 15.608 1.00 84.06 262 GLY A C 1
ATOM 2104 O O . GLY A 1 262 ? 8.667 -6.765 14.779 1.00 84.06 262 GLY A O 1
ATOM 2105 N N . PHE A 1 263 ? 9.994 -5.013 15.308 1.00 83.31 263 PHE A N 1
ATOM 2106 C CA . PHE A 1 263 ? 9.924 -4.306 14.023 1.00 83.31 263 PHE A CA 1
ATOM 2107 C C . PHE A 1 263 ? 10.106 -5.219 12.808 1.00 83.31 263 PHE A C 1
ATOM 2109 O O . PHE A 1 263 ? 9.306 -5.182 11.881 1.00 83.31 263 PHE A O 1
ATOM 2116 N N . PHE A 1 264 ? 11.144 -6.063 12.803 1.00 87.75 264 PHE A N 1
ATOM 2117 C CA . PHE A 1 264 ? 11.418 -6.920 11.649 1.00 87.75 264 PHE A CA 1
ATOM 2118 C C . PHE A 1 264 ? 10.270 -7.896 11.378 1.00 87.75 264 PHE A C 1
ATOM 2120 O O . PHE A 1 264 ? 9.916 -8.112 10.219 1.00 87.75 264 PHE A O 1
ATOM 2127 N N . PHE A 1 265 ? 9.674 -8.468 12.431 1.00 88.00 265 PHE A N 1
ATOM 2128 C CA . PHE A 1 265 ? 8.568 -9.406 12.281 1.00 88.00 265 PHE A CA 1
ATOM 2129 C C . PHE A 1 265 ? 7.330 -8.715 11.714 1.00 88.00 265 PHE A C 1
ATOM 2131 O O . PHE A 1 265 ? 6.796 -9.213 10.728 1.00 88.00 265 PHE A O 1
ATOM 2138 N N . SER A 1 266 ? 6.912 -7.580 12.283 1.00 86.06 266 SER A N 1
ATOM 2139 C CA . SER A 1 266 ? 5.718 -6.857 11.823 1.00 86.06 266 SER A CA 1
ATOM 2140 C C . SER A 1 266 ? 5.900 -6.176 10.468 1.00 86.06 266 SER A C 1
ATOM 2142 O O . SER A 1 266 ? 4.928 -6.015 9.736 1.00 86.06 266 SER A O 1
ATOM 2144 N N . HIS A 1 267 ? 7.135 -5.841 10.088 1.00 88.25 267 HIS A N 1
ATOM 2145 C CA . HIS A 1 267 ? 7.428 -5.257 8.783 1.00 88.25 267 HIS A CA 1
ATOM 2146 C C . HIS A 1 267 ? 7.411 -6.313 7.665 1.00 88.25 267 HIS A C 1
ATOM 2148 O O . HIS A 1 267 ? 6.596 -6.237 6.757 1.00 88.25 267 HIS A O 1
ATOM 2154 N N . VAL A 1 268 ? 8.260 -7.346 7.739 1.00 93.25 268 VAL A N 1
ATOM 2155 C CA . VAL A 1 268 ? 8.384 -8.346 6.654 1.00 93.25 268 VAL A CA 1
ATOM 2156 C C . VAL A 1 268 ? 8.498 -9.786 7.152 1.00 93.25 268 VAL A C 1
ATOM 2158 O O . VAL A 1 268 ? 8.090 -10.716 6.462 1.00 93.25 268 VAL A O 1
ATOM 2161 N N . GLY A 1 269 ? 9.011 -10.011 8.363 1.00 91.69 269 GLY A N 1
ATOM 2162 C CA . GLY A 1 269 ? 9.312 -11.346 8.885 1.00 91.69 269 GLY A CA 1
ATOM 2163 C C . GLY A 1 269 ? 8.094 -12.268 9.002 1.00 91.69 269 GLY A C 1
ATOM 2164 O O . GLY A 1 269 ? 8.235 -13.488 8.875 1.00 91.69 269 GLY A O 1
ATOM 2165 N N . TRP A 1 270 ? 6.894 -11.711 9.176 1.00 93.06 270 TRP A N 1
ATOM 2166 C CA . TRP A 1 270 ? 5.641 -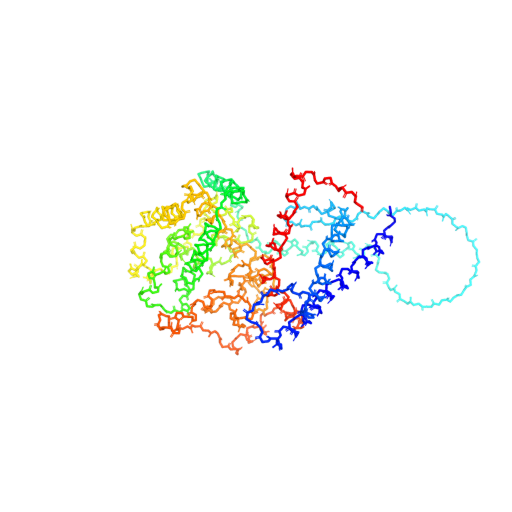12.467 9.169 1.00 93.06 270 TRP A CA 1
ATOM 2167 C C . TRP A 1 270 ? 5.349 -13.148 7.819 1.00 93.06 270 TRP A C 1
ATOM 2169 O O . TRP A 1 270 ? 4.765 -14.230 7.798 1.00 93.06 270 TRP A O 1
ATOM 2179 N N . LEU A 1 271 ? 5.824 -12.584 6.701 1.00 92.19 271 LEU A N 1
ATOM 2180 C CA . LEU A 1 271 ? 5.736 -13.189 5.364 1.00 92.19 271 LEU A CA 1
ATOM 2181 C C . LEU A 1 271 ? 6.783 -14.288 5.140 1.00 92.19 271 LEU A C 1
ATOM 2183 O O . LEU A 1 271 ? 6.634 -15.117 4.242 1.00 92.19 271 LEU A O 1
ATOM 2187 N N . LEU A 1 272 ? 7.854 -14.295 5.936 1.00 93.31 272 LEU A N 1
ATOM 2188 C CA . LEU A 1 272 ? 9.006 -15.193 5.782 1.00 93.31 272 LEU A CA 1
ATOM 2189 C C . LEU A 1 272 ? 8.881 -16.479 6.608 1.00 93.31 272 LEU A C 1
ATOM 2191 O O . LEU A 1 272 ? 9.746 -17.353 6.543 1.00 93.31 272 LEU A O 1
ATOM 2195 N N . SER A 1 273 ? 7.815 -16.603 7.396 1.00 92.12 273 SER A N 1
ATOM 2196 C CA . SER A 1 273 ? 7.580 -17.729 8.295 1.00 92.12 273 SER A CA 1
ATOM 2197 C C . SER A 1 273 ? 6.133 -18.209 8.225 1.00 92.12 273 SER A C 1
ATOM 2199 O O . SER A 1 273 ? 5.245 -17.540 7.695 1.00 92.12 273 SER A O 1
ATOM 2201 N N . ARG A 1 274 ? 5.878 -19.422 8.714 1.00 91.50 274 ARG A N 1
ATOM 2202 C CA . ARG A 1 274 ? 4.515 -19.942 8.829 1.00 91.50 274 ARG A CA 1
ATOM 2203 C C . ARG A 1 274 ? 3.743 -19.135 9.875 1.00 91.50 274 ARG A C 1
ATOM 2205 O O . ARG A 1 274 ? 4.246 -18.865 10.965 1.00 91.50 274 ARG A O 1
ATOM 2212 N N . LYS A 1 275 ? 2.491 -18.802 9.542 1.00 90.81 275 LYS A N 1
ATOM 2213 C CA . LYS A 1 275 ? 1.539 -18.159 10.459 1.00 90.81 275 LYS A CA 1
ATOM 2214 C C . LYS A 1 275 ? 1.391 -18.983 11.743 1.00 90.81 275 LYS A C 1
ATOM 2216 O O . LYS A 1 275 ? 1.334 -20.214 11.681 1.00 90.81 275 LYS A O 1
ATOM 2221 N N . HIS A 1 276 ? 1.271 -18.296 12.876 1.00 93.12 276 HIS A N 1
ATOM 2222 C CA . HIS A 1 276 ? 0.994 -18.925 14.165 1.00 93.12 276 HIS A CA 1
ATOM 2223 C C . HIS A 1 276 ? -0.330 -19.724 14.115 1.00 93.12 276 HIS A C 1
ATOM 2225 O O . HIS A 1 276 ? -1.258 -19.294 13.421 1.00 93.12 276 HIS A O 1
ATOM 2231 N N . PRO A 1 277 ? -0.468 -20.863 14.824 1.00 92.62 277 PRO A N 1
ATOM 2232 C CA . PRO A 1 277 ? -1.710 -21.640 14.845 1.00 92.62 277 PRO A CA 1
ATOM 2233 C C . PRO A 1 277 ? -2.950 -20.816 15.216 1.00 92.62 277 PRO A C 1
ATOM 2235 O O . PRO A 1 277 ? -3.990 -20.974 14.575 1.00 92.62 277 PRO A O 1
ATOM 2238 N N . GLU A 1 278 ? -2.818 -19.871 16.153 1.00 93.19 278 GLU A N 1
ATOM 2239 C CA . GLU A 1 278 ? -3.916 -18.975 16.550 1.00 93.19 278 GLU A CA 1
ATOM 2240 C C . GLU A 1 278 ? -4.425 -18.098 15.400 1.00 93.19 278 GLU A C 1
ATOM 2242 O O . GLU A 1 278 ? -5.627 -17.862 15.306 1.00 93.19 278 GLU A O 1
ATOM 2247 N N . VAL A 1 279 ? -3.562 -17.692 14.460 1.00 93.19 279 VAL A N 1
ATOM 2248 C CA . VAL A 1 279 ? -3.982 -16.940 13.263 1.00 93.19 279 VAL A CA 1
ATOM 2249 C C . VAL A 1 279 ? -4.960 -17.777 12.434 1.00 93.19 279 VAL A C 1
ATOM 2251 O O . VAL A 1 279 ? -5.983 -17.281 11.965 1.00 93.19 279 VAL A O 1
ATOM 2254 N N . LYS A 1 280 ? -4.691 -19.081 12.281 1.00 91.94 280 LYS A N 1
ATOM 2255 C CA . LYS A 1 280 ? -5.593 -19.996 11.564 1.00 91.94 280 LYS A CA 1
ATOM 2256 C C . LYS A 1 280 ? -6.862 -20.279 12.363 1.00 91.94 280 LYS A C 1
ATOM 2258 O O . LYS A 1 280 ? -7.938 -20.338 11.774 1.00 91.94 280 LYS A O 1
ATOM 2263 N N . ALA A 1 281 ? -6.745 -20.476 13.675 1.00 94.06 281 ALA A N 1
ATOM 2264 C CA . ALA A 1 281 ? -7.877 -20.794 14.539 1.00 94.06 281 ALA A CA 1
ATOM 2265 C C . ALA A 1 281 ? -8.866 -19.622 14.623 1.00 94.06 281 ALA A C 1
ATOM 2267 O O . ALA A 1 281 ? -10.045 -19.783 14.311 1.00 94.06 281 ALA A O 1
ATOM 2268 N N . LYS A 1 282 ? -8.382 -18.422 14.963 1.00 94.38 282 LYS A N 1
ATOM 2269 C CA . LYS A 1 282 ? -9.206 -17.211 15.072 1.00 94.38 282 LYS A CA 1
ATOM 2270 C C . LYS A 1 282 ? -9.620 -16.661 13.711 1.00 94.38 282 LYS A C 1
ATOM 2272 O O . LYS A 1 282 ? -10.725 -16.135 13.598 1.00 94.38 282 LYS A O 1
ATOM 2277 N N . GLY A 1 283 ? -8.816 -16.860 12.665 1.00 92.31 283 GLY A N 1
ATOM 2278 C CA . GLY A 1 283 ? -9.162 -16.480 11.293 1.00 92.31 283 GLY A CA 1
ATOM 2279 C C . GLY A 1 283 ? -10.463 -17.110 10.786 1.00 92.31 283 GLY A C 1
ATOM 2280 O O . GLY A 1 283 ? -11.210 -16.456 10.066 1.00 92.31 283 GLY A O 1
ATOM 2281 N N . LYS A 1 284 ? -10.799 -18.333 11.225 1.00 93.00 284 LYS A N 1
ATOM 2282 C CA . LYS A 1 284 ? -12.082 -18.991 10.901 1.00 93.00 284 LYS A CA 1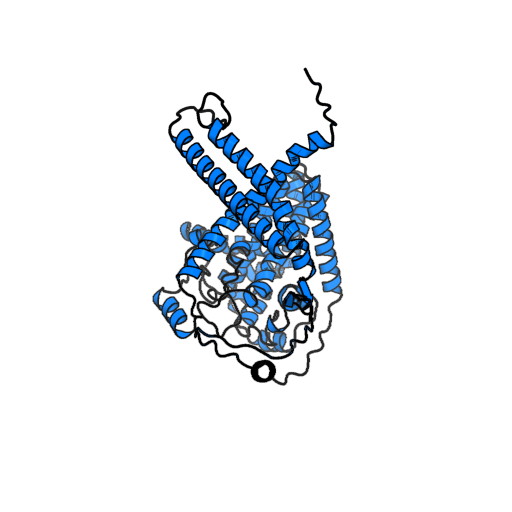
ATOM 2283 C C . LYS A 1 284 ? -13.303 -18.305 11.524 1.00 93.00 284 LYS A C 1
ATOM 2285 O O . LYS A 1 284 ? -14.419 -18.558 11.095 1.00 93.00 284 LYS A O 1
ATOM 2290 N N . THR A 1 285 ? -13.101 -17.462 12.538 1.00 94.31 285 THR A N 1
ATOM 2291 C CA . THR A 1 285 ? -14.180 -16.743 13.241 1.00 94.31 285 THR A CA 1
ATOM 2292 C C . THR A 1 285 ? -14.491 -15.378 12.628 1.00 94.31 285 THR A C 1
ATOM 2294 O O . THR A 1 285 ? -15.368 -14.661 13.115 1.00 94.31 285 THR A O 1
ATOM 2297 N N . ILE A 1 286 ? -13.738 -14.974 11.603 1.00 95.38 286 ILE A N 1
ATOM 2298 C CA . ILE A 1 286 ? -13.941 -13.707 10.909 1.00 95.38 286 ILE A CA 1
ATOM 2299 C C . ILE A 1 286 ? -15.074 -13.885 9.904 1.00 95.38 286 ILE A C 1
ATOM 2301 O O . ILE A 1 286 ? -14.995 -14.738 9.024 1.00 95.38 286 ILE A O 1
ATOM 2305 N N . ASN A 1 287 ? -16.121 -13.067 10.029 1.00 95.44 287 ASN A N 1
ATOM 2306 C CA . ASN A 1 287 ? -17.188 -13.025 9.036 1.00 95.44 287 ASN A CA 1
ATOM 2307 C C . ASN A 1 287 ? -16.636 -12.447 7.723 1.00 95.44 287 ASN A C 1
ATOM 2309 O O . ASN A 1 287 ? -16.061 -11.354 7.715 1.00 95.44 287 ASN A O 1
ATOM 2313 N N . MET A 1 288 ? -16.820 -13.195 6.637 1.00 97.19 288 MET A N 1
ATOM 2314 C CA . MET A 1 288 ? -16.375 -12.861 5.284 1.00 97.19 288 MET A CA 1
ATOM 2315 C C . MET A 1 288 ? -17.518 -12.915 4.258 1.00 97.19 288 MET A C 1
ATOM 2317 O O . MET A 1 288 ? -17.255 -12.786 3.064 1.00 97.19 288 MET A O 1
ATOM 2321 N N . ASP A 1 289 ? -18.769 -13.093 4.695 1.00 97.06 289 ASP A N 1
ATOM 2322 C CA . ASP A 1 289 ? -19.919 -13.346 3.816 1.00 97.06 289 ASP A CA 1
ATOM 2323 C C . ASP A 1 289 ? -20.172 -12.186 2.854 1.00 97.06 289 ASP A C 1
ATOM 2325 O O . ASP A 1 289 ? -20.520 -12.387 1.695 1.00 97.06 289 ASP A O 1
ATOM 2329 N N . ASP A 1 290 ? -19.951 -10.955 3.302 1.00 96.06 290 ASP A N 1
ATOM 2330 C CA . ASP A 1 290 ? -20.076 -9.773 2.454 1.00 96.06 290 ASP A CA 1
ATOM 2331 C C . ASP A 1 290 ? -19.067 -9.771 1.302 1.00 96.06 290 ASP A C 1
ATOM 2333 O O . ASP A 1 290 ? -19.421 -9.441 0.176 1.00 96.06 290 ASP A O 1
ATOM 2337 N N . LEU A 1 291 ? -17.825 -10.181 1.571 1.00 97.00 291 LEU A N 1
ATOM 2338 C CA . LEU A 1 291 ? -16.756 -10.226 0.575 1.00 97.00 291 LEU A CA 1
ATOM 2339 C C . LEU A 1 291 ? -16.895 -11.449 -0.332 1.00 97.00 291 LEU A C 1
ATOM 2341 O O . LEU A 1 291 ? -16.572 -11.380 -1.514 1.00 97.00 291 LEU A O 1
ATOM 2345 N N . ALA A 1 292 ? -17.396 -12.560 0.211 1.00 96.94 292 ALA A N 1
ATOM 2346 C CA . ALA A 1 292 ? -17.702 -13.766 -0.548 1.00 96.94 292 ALA A CA 1
ATOM 2347 C C . ALA A 1 292 ? -18.844 -13.543 -1.550 1.00 96.94 292 ALA A C 1
ATOM 2349 O O . ALA A 1 292 ? -18.836 -14.157 -2.614 1.00 96.94 292 ALA A O 1
ATOM 2350 N N . ASN A 1 293 ? -19.800 -12.668 -1.226 1.00 97.06 293 ASN A N 1
ATOM 2351 C CA . ASN A 1 293 ? -20.949 -12.359 -2.076 1.00 97.06 293 ASN A CA 1
ATOM 2352 C C . ASN A 1 293 ? -20.722 -11.169 -3.027 1.00 97.06 293 ASN A C 1
ATOM 2354 O O . ASN A 1 293 ? -21.528 -10.965 -3.934 1.00 97.06 293 ASN A O 1
ATOM 2358 N N . ASP A 1 294 ? -19.633 -10.410 -2.874 1.00 97.81 294 ASP A N 1
ATOM 2359 C CA . ASP A 1 294 ? -19.300 -9.290 -3.759 1.00 97.81 294 ASP A CA 1
ATOM 2360 C C . ASP A 1 294 ? -18.817 -9.801 -5.140 1.00 97.81 294 ASP A C 1
ATOM 2362 O O . ASP A 1 294 ? -17.802 -10.506 -5.230 1.00 97.81 294 ASP A O 1
ATOM 2366 N N . PRO A 1 295 ? -19.513 -9.467 -6.246 1.00 98.12 295 PRO A N 1
ATOM 2367 C CA . PRO A 1 295 ? -19.173 -9.979 -7.572 1.00 98.12 295 PRO A CA 1
ATOM 2368 C C . PRO A 1 295 ? -17.818 -9.476 -8.091 1.00 98.12 295 PRO A C 1
ATOM 2370 O O . PRO A 1 295 ? -17.143 -10.212 -8.813 1.00 98.12 295 PRO A O 1
ATOM 2373 N N . VAL A 1 296 ? -17.388 -8.266 -7.717 1.00 98.56 296 VAL A N 1
ATOM 2374 C CA . VAL A 1 296 ? -16.095 -7.698 -8.129 1.00 98.56 296 VAL A CA 1
ATOM 2375 C C . VAL A 1 296 ? -14.957 -8.449 -7.444 1.00 98.56 296 VAL A C 1
ATOM 2377 O O . VAL A 1 296 ? -13.975 -8.810 -8.096 1.00 98.56 296 VAL A O 1
ATOM 2380 N N . ILE A 1 297 ? -15.106 -8.754 -6.153 1.00 98.44 297 ILE A N 1
ATOM 2381 C CA . ILE A 1 297 ? -14.112 -9.529 -5.397 1.00 98.44 297 ILE A CA 1
ATOM 2382 C C . ILE A 1 297 ? -14.037 -10.965 -5.915 1.00 98.44 297 ILE A C 1
ATOM 2384 O O . ILE A 1 297 ? -12.942 -11.480 -6.149 1.00 98.44 297 ILE A O 1
ATOM 2388 N N . ARG A 1 298 ? -15.187 -11.610 -6.147 1.00 98.31 298 ARG A N 1
ATOM 2389 C CA . ARG A 1 298 ? -15.236 -12.961 -6.728 1.00 98.31 298 ARG A CA 1
ATOM 2390 C C . ARG A 1 298 ? -14.543 -13.017 -8.085 1.00 98.31 298 ARG A C 1
ATOM 2392 O O . ARG A 1 298 ? -13.776 -13.947 -8.325 1.00 98.31 298 ARG A O 1
ATOM 2399 N N . PHE A 1 299 ? -14.784 -12.025 -8.943 1.00 98.62 299 PHE A N 1
ATOM 2400 C CA . PHE A 1 299 ? -14.116 -11.908 -10.236 1.00 98.62 299 PHE A CA 1
ATOM 2401 C C . PHE A 1 299 ? -12.600 -11.768 -10.072 1.00 98.62 299 PHE A C 1
ATOM 2403 O O . PHE A 1 299 ? -11.852 -12.562 -10.642 1.00 98.62 299 PHE A O 1
ATOM 2410 N N . GLN A 1 300 ? -12.139 -10.818 -9.249 1.00 98.56 300 GLN A N 1
ATOM 2411 C CA . GLN A 1 300 ? -10.708 -10.615 -9.019 1.00 98.56 300 GLN A CA 1
ATOM 2412 C C . GLN A 1 300 ? -10.042 -11.897 -8.517 1.00 98.56 300 GLN A C 1
ATOM 2414 O O . GLN A 1 300 ? -8.998 -12.283 -9.028 1.00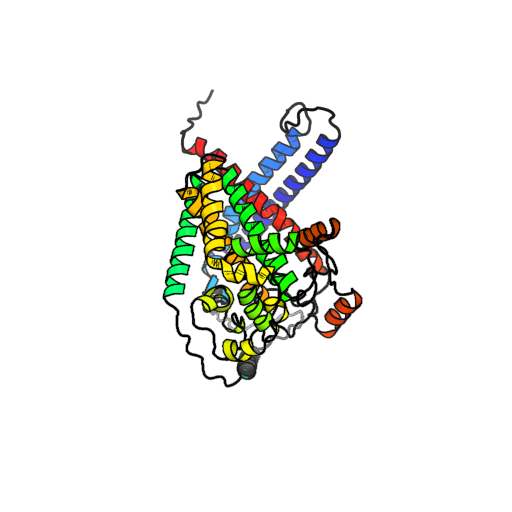 98.56 300 GLN A O 1
ATOM 2419 N N . ARG A 1 301 ? -10.658 -12.581 -7.549 1.00 98.06 301 ARG A N 1
ATOM 2420 C CA . ARG A 1 301 ? -10.119 -13.810 -6.963 1.00 98.06 301 ARG A CA 1
ATOM 2421 C C . ARG A 1 301 ? -10.071 -14.959 -7.971 1.00 98.06 301 ARG A C 1
ATOM 2423 O O . ARG A 1 301 ? -9.079 -15.682 -8.007 1.00 98.06 301 ARG A O 1
ATOM 2430 N N . ALA A 1 302 ? -11.102 -15.117 -8.802 1.00 98.25 302 ALA A N 1
ATOM 2431 C CA . ALA A 1 302 ? -11.151 -16.158 -9.831 1.00 98.25 302 ALA A CA 1
ATOM 2432 C C . ALA A 1 302 ? -10.082 -15.962 -10.921 1.00 98.25 302 ALA A C 1
ATOM 2434 O O . ALA A 1 302 ? -9.503 -16.936 -11.396 1.00 98.25 302 ALA A O 1
ATOM 2435 N N . PHE A 1 303 ? -9.784 -14.710 -11.277 1.00 98.19 303 PHE A N 1
ATOM 2436 C CA . PHE A 1 303 ? -8.831 -14.358 -12.333 1.00 98.19 303 PHE A CA 1
ATOM 2437 C C . PHE A 1 303 ? -7.533 -13.738 -11.802 1.00 98.19 303 PHE A C 1
ATOM 2439 O O . PHE A 1 303 ? -6.807 -13.099 -12.562 1.00 98.19 303 PHE A O 1
ATOM 2446 N N . TYR A 1 304 ? -7.209 -13.930 -10.519 1.00 97.94 304 TYR A N 1
ATOM 2447 C CA . TYR A 1 304 ? -6.145 -13.170 -9.858 1.00 97.94 304 TYR A CA 1
ATOM 2448 C C . TYR A 1 304 ? -4.796 -13.317 -10.564 1.00 97.94 304 TYR A C 1
ATOM 2450 O O . TYR A 1 304 ? -4.132 -12.323 -10.837 1.00 97.94 304 TYR A O 1
ATOM 2458 N N . ILE A 1 305 ? -4.414 -14.545 -10.935 1.00 97.69 305 ILE A N 1
ATOM 2459 C CA . ILE A 1 305 ? -3.130 -14.804 -11.597 1.00 97.69 305 ILE A CA 1
ATOM 2460 C C . ILE A 1 305 ? -3.056 -14.144 -12.989 1.00 97.69 305 ILE A C 1
ATOM 2462 O O . ILE A 1 305 ? -2.131 -13.355 -13.196 1.00 97.69 305 ILE A O 1
ATOM 2466 N N . PRO A 1 306 ? -4.006 -14.366 -13.927 1.00 98.19 306 PRO A N 1
ATOM 2467 C CA . PRO A 1 306 ? -4.029 -13.628 -15.194 1.00 98.19 306 PRO A CA 1
ATOM 2468 C C . PRO A 1 306 ? -4.027 -12.102 -15.028 1.00 98.19 306 PRO A C 1
ATOM 2470 O O . PRO A 1 306 ? -3.282 -11.407 -15.719 1.00 98.19 306 PRO A O 1
ATOM 2473 N N . LEU A 1 307 ? -4.826 -11.577 -14.092 1.00 97.94 307 LEU A N 1
ATOM 2474 C CA . LEU A 1 307 ? -4.928 -10.141 -13.840 1.00 97.94 307 LEU A CA 1
ATOM 2475 C C . LEU A 1 307 ? -3.614 -9.562 -13.307 1.00 97.94 307 LEU A C 1
ATOM 2477 O O . LEU A 1 307 ? -3.199 -8.503 -13.765 1.00 97.94 307 LEU A O 1
ATOM 2481 N N . VAL A 1 308 ? -2.927 -10.249 -12.392 1.00 97.62 308 VAL A N 1
ATOM 2482 C CA . VAL A 1 308 ? -1.614 -9.831 -11.875 1.00 97.62 308 VAL A CA 1
ATOM 2483 C C . VAL A 1 308 ? -0.566 -9.831 -12.983 1.00 97.62 308 VAL A C 1
ATOM 2485 O O . VAL A 1 308 ? 0.146 -8.840 -13.141 1.00 97.62 308 VAL A O 1
ATOM 2488 N N . LEU A 1 309 ? -0.482 -10.897 -13.785 1.00 97.56 309 LEU A N 1
ATOM 2489 C CA . LEU A 1 309 ? 0.475 -10.954 -14.894 1.00 97.56 309 LEU A CA 1
ATOM 2490 C C . LEU A 1 309 ? 0.286 -9.764 -15.838 1.00 97.56 309 LEU A C 1
ATOM 2492 O O . LEU A 1 309 ? 1.260 -9.108 -16.201 1.00 97.56 309 LEU A O 1
ATOM 2496 N N . LEU A 1 310 ? -0.964 -9.437 -16.166 1.00 98.25 310 LEU A N 1
ATOM 2497 C CA . LEU A 1 310 ? -1.289 -8.323 -17.044 1.00 98.25 310 LEU A CA 1
ATOM 2498 C C . LEU A 1 310 ? -1.059 -6.952 -16.386 1.00 98.25 310 LEU A C 1
ATOM 2500 O O . LEU A 1 310 ? -0.313 -6.135 -16.916 1.00 98.25 310 LEU A O 1
ATOM 2504 N N . ILE A 1 311 ? -1.705 -6.688 -15.249 1.00 98.50 311 ILE A N 1
ATOM 2505 C CA . ILE A 1 311 ? -1.822 -5.353 -14.640 1.00 98.50 311 ILE A CA 1
ATOM 2506 C C . ILE A 1 311 ? -0.581 -4.987 -13.825 1.00 98.50 311 ILE A C 1
ATOM 2508 O O . ILE A 1 311 ? -0.139 -3.845 -13.883 1.00 98.50 311 ILE A O 1
ATOM 2512 N N . TRP A 1 312 ? -0.012 -5.927 -13.067 1.00 98.25 312 TRP A N 1
ATOM 2513 C CA . TRP A 1 312 ? 1.172 -5.672 -12.241 1.00 98.25 312 TRP A CA 1
ATOM 2514 C C . TRP A 1 312 ? 2.479 -5.810 -13.033 1.00 98.25 312 TRP A C 1
ATOM 2516 O O . TRP A 1 312 ? 3.423 -5.070 -12.766 1.00 98.25 312 TRP A O 1
ATOM 2526 N N . GLY A 1 313 ? 2.537 -6.733 -14.001 1.00 97.00 313 GLY A N 1
ATOM 2527 C CA . GLY A 1 313 ? 3.762 -7.063 -14.738 1.00 97.00 313 GLY A CA 1
ATOM 2528 C C . GLY A 1 313 ? 3.826 -6.477 -16.149 1.00 97.00 313 GLY A C 1
ATOM 2529 O O . GLY A 1 313 ? 4.645 -5.601 -16.433 1.00 97.00 313 GLY A O 1
ATOM 2530 N N . LEU A 1 314 ? 2.979 -6.975 -17.054 1.00 98.31 314 LEU A N 1
ATOM 2531 C CA . LEU A 1 314 ? 3.082 -6.690 -18.489 1.00 98.31 314 LEU A CA 1
ATOM 2532 C C . LEU A 1 314 ? 2.779 -5.224 -18.817 1.00 98.31 314 LEU A C 1
ATOM 2534 O O . LEU A 1 314 ? 3.609 -4.566 -19.440 1.00 98.31 314 LEU A O 1
ATOM 2538 N N . ILE A 1 315 ? 1.644 -4.679 -18.374 1.00 98.31 315 ILE A N 1
ATOM 2539 C CA . ILE A 1 315 ? 1.263 -3.288 -18.665 1.00 98.31 315 ILE A CA 1
ATOM 2540 C C . ILE A 1 315 ? 2.350 -2.306 -18.189 1.00 98.31 315 ILE A C 1
ATOM 2542 O O . ILE A 1 315 ? 2.811 -1.513 -19.013 1.00 98.31 315 ILE A O 1
ATOM 2546 N N . PRO A 1 316 ? 2.842 -2.367 -16.932 1.00 98.19 316 PRO A N 1
ATOM 2547 C CA . PRO A 1 316 ? 3.888 -1.452 -16.482 1.00 98.19 316 PRO A CA 1
ATOM 2548 C C . PRO A 1 316 ? 5.213 -1.573 -17.245 1.00 98.19 316 PRO A C 1
ATOM 2550 O O . PRO A 1 316 ? 5.964 -0.605 -17.296 1.00 98.19 316 PRO A O 1
ATOM 2553 N N . THR A 1 317 ? 5.495 -2.733 -17.844 1.00 98.25 317 THR A N 1
ATOM 2554 C CA . THR A 1 317 ? 6.723 -2.978 -18.619 1.00 98.25 317 THR A CA 1
ATOM 2555 C C . THR A 1 317 ? 6.613 -2.470 -20.052 1.00 98.25 317 THR A C 1
ATOM 2557 O O . THR A 1 317 ? 7.536 -1.838 -20.561 1.00 98.25 317 THR A O 1
ATOM 2560 N N . TYR A 1 318 ? 5.487 -2.743 -20.712 1.00 98.50 318 TYR A N 1
ATOM 2561 C CA . TYR A 1 318 ? 5.318 -2.483 -22.141 1.00 98.50 318 TYR A CA 1
ATOM 2562 C C . TYR A 1 318 ? 4.826 -1.068 -22.450 1.00 98.50 318 TYR A C 1
ATOM 2564 O O . TYR A 1 318 ? 5.158 -0.536 -23.507 1.00 98.50 318 TYR A O 1
ATOM 2572 N N . VAL A 1 319 ? 4.077 -0.423 -21.548 1.00 97.81 319 VAL A N 1
ATOM 2573 C CA . VAL A 1 319 ? 3.615 0.960 -21.763 1.00 97.81 319 VAL A CA 1
ATOM 2574 C C . VAL A 1 319 ? 4.789 1.929 -21.979 1.00 97.81 319 VAL A C 1
ATOM 2576 O O . VAL A 1 319 ? 4.764 2.640 -22.984 1.00 97.81 319 VAL A O 1
ATOM 2579 N N . PRO A 1 320 ? 5.848 1.934 -21.141 1.00 95.81 320 PRO A N 1
ATOM 2580 C CA . PRO A 1 320 ? 7.006 2.793 -21.378 1.00 95.81 320 PRO A CA 1
ATOM 2581 C C . PRO A 1 320 ? 7.710 2.537 -22.706 1.00 95.81 320 PRO A C 1
ATOM 2583 O O . PRO A 1 320 ? 8.143 3.468 -23.387 1.00 95.81 320 PRO A O 1
ATOM 2586 N N . HIS A 1 321 ? 7.786 1.265 -23.089 1.00 97.75 321 HIS A N 1
ATOM 2587 C CA . HIS A 1 321 ? 8.428 0.847 -24.321 1.00 97.75 321 HIS A CA 1
ATOM 2588 C C . HIS A 1 321 ? 7.708 1.384 -25.557 1.00 97.75 321 HIS A C 1
ATOM 2590 O O . HIS A 1 321 ? 8.330 2.013 -26.411 1.00 97.75 321 HIS A O 1
ATOM 2596 N N . TYR A 1 322 ? 6.390 1.199 -25.631 1.00 98.00 322 TYR A N 1
ATOM 2597 C CA . TYR A 1 322 ? 5.623 1.596 -26.809 1.00 98.00 322 TYR A CA 1
ATOM 2598 C C . TYR A 1 322 ? 5.308 3.090 -26.874 1.00 98.00 322 TYR A C 1
ATOM 2600 O O . TYR A 1 322 ? 5.182 3.623 -27.973 1.00 98.00 322 TYR A O 1
ATOM 2608 N N . LEU A 1 323 ? 5.156 3.774 -25.735 1.00 96.50 323 LEU A N 1
ATOM 2609 C CA . LEU A 1 323 ? 4.724 5.175 -25.736 1.00 96.50 323 LEU A CA 1
ATOM 2610 C C . LEU A 1 323 ? 5.875 6.181 -25.832 1.00 96.50 323 LEU A C 1
ATOM 2612 O O . LEU A 1 323 ? 5.677 7.258 -26.389 1.00 96.50 323 LEU A O 1
ATOM 2616 N N . TRP A 1 324 ? 7.056 5.870 -25.291 1.00 95.12 324 TRP A N 1
ATOM 2617 C CA . TRP A 1 324 ? 8.200 6.794 -25.319 1.00 95.12 324 TRP A CA 1
ATOM 2618 C C . TRP A 1 324 ? 9.556 6.109 -25.528 1.00 95.12 324 TRP A C 1
ATOM 2620 O O . TRP A 1 324 ? 10.594 6.720 -25.282 1.00 95.12 324 TRP A O 1
ATOM 2630 N N . GLY A 1 325 ? 9.564 4.864 -26.016 1.00 94.75 325 GLY A N 1
ATOM 2631 C CA . GLY A 1 325 ? 10.783 4.187 -26.464 1.00 94.75 325 GLY A CA 1
ATOM 2632 C C . GLY A 1 325 ? 11.707 3.713 -25.341 1.00 94.75 325 GLY A C 1
ATOM 2633 O O . GLY A 1 325 ? 12.895 3.512 -25.581 1.00 94.75 325 GLY A O 1
ATOM 2634 N N . GLU A 1 326 ? 11.198 3.535 -24.119 1.00 95.38 326 GLU A N 1
ATOM 2635 C CA . GLU A 1 326 ? 11.992 2.977 -23.020 1.00 95.38 326 GLU A CA 1
ATOM 2636 C C . GLU A 1 326 ? 12.370 1.511 -23.299 1.00 95.38 326 GLU A C 1
ATOM 2638 O O . GLU A 1 326 ? 11.654 0.767 -23.977 1.00 95.38 326 GLU A O 1
ATOM 2643 N N . THR A 1 327 ? 13.495 1.044 -22.761 1.00 97.31 327 THR A N 1
ATOM 2644 C CA . THR A 1 327 ? 13.830 -0.380 -22.895 1.00 97.31 327 THR A CA 1
ATOM 2645 C C . THR A 1 327 ? 12.900 -1.236 -22.028 1.00 97.31 327 THR A C 1
ATOM 2647 O O . THR A 1 327 ? 12.563 -0.866 -20.901 1.00 97.31 327 THR A O 1
ATOM 2650 N N . LEU A 1 328 ? 12.521 -2.427 -22.511 1.00 98.06 328 LEU A N 1
ATOM 2651 C CA . LEU A 1 328 ? 11.734 -3.384 -21.713 1.00 98.06 328 LEU A CA 1
ATOM 2652 C C . LEU A 1 328 ? 12.439 -3.741 -20.394 1.00 98.06 328 LEU A C 1
ATOM 2654 O O . LEU A 1 328 ? 11.790 -3.953 -19.374 1.00 98.06 328 LEU A O 1
ATOM 2658 N N . TRP A 1 329 ? 13.774 -3.754 -20.408 1.00 97.69 329 TRP A N 1
ATOM 2659 C CA . TRP A 1 329 ? 14.605 -3.987 -19.231 1.00 97.69 329 TRP A CA 1
ATOM 2660 C C . TRP A 1 329 ? 14.402 -2.906 -18.162 1.00 97.69 329 TRP A C 1
ATOM 2662 O O . TRP A 1 329 ? 14.080 -3.219 -17.015 1.00 97.69 329 TRP A O 1
ATOM 2672 N N . ASN A 1 330 ? 14.503 -1.631 -18.545 1.00 93.50 330 ASN A N 1
ATOM 2673 C CA . ASN A 1 330 ? 14.261 -0.508 -17.641 1.00 93.50 330 ASN A CA 1
ATOM 2674 C C . ASN A 1 330 ? 12.810 -0.489 -17.141 1.00 93.50 330 ASN A C 1
ATOM 2676 O O . ASN A 1 330 ? 12.583 -0.307 -15.944 1.00 93.50 330 ASN A O 1
ATOM 2680 N N . GLY A 1 331 ? 11.836 -0.740 -18.023 1.00 95.12 331 GLY A N 1
ATOM 2681 C CA . GLY A 1 331 ? 10.421 -0.849 -17.653 1.00 95.12 331 GLY A CA 1
ATOM 2682 C C . GLY A 1 331 ? 10.173 -1.932 -16.598 1.00 95.12 331 GLY A C 1
ATOM 2683 O O . GLY A 1 331 ? 9.532 -1.673 -15.580 1.00 95.12 331 GLY A O 1
ATOM 2684 N N . TRP A 1 332 ? 10.748 -3.123 -16.776 1.00 98.12 332 TRP A N 1
ATOM 2685 C CA . TRP A 1 332 ? 10.618 -4.221 -15.817 1.00 98.12 332 TRP A CA 1
ATOM 2686 C C . TRP A 1 332 ? 11.268 -3.892 -14.466 1.00 98.12 332 TRP A C 1
ATOM 2688 O O . TRP A 1 332 ? 10.628 -3.974 -13.416 1.00 98.12 332 TRP A O 1
ATOM 2698 N N . PHE A 1 333 ? 12.532 -3.470 -14.451 1.00 97.25 333 PHE A N 1
ATOM 2699 C CA . PHE A 1 333 ? 13.217 -3.225 -13.181 1.00 97.25 333 PHE A CA 1
ATOM 2700 C C . PHE A 1 333 ? 12.668 -2.005 -12.437 1.00 97.25 333 PHE A C 1
ATOM 2702 O O . PHE A 1 333 ? 12.532 -2.066 -11.217 1.00 97.25 333 PHE A O 1
ATOM 2709 N N . VAL A 1 334 ? 12.292 -0.928 -13.133 1.00 94.25 334 VAL A N 1
ATOM 2710 C CA . VAL A 1 334 ? 11.822 0.309 -12.488 1.00 94.25 334 VAL A CA 1
ATOM 2711 C C . VAL A 1 334 ? 10.313 0.310 -12.253 1.00 94.25 334 VAL A C 1
ATOM 2713 O O . VAL A 1 334 ? 9.876 0.450 -11.106 1.00 94.25 334 VAL A O 1
ATOM 2716 N N . CYS A 1 335 ? 9.503 0.141 -13.301 1.00 95.94 335 CYS A N 1
ATOM 2717 C CA . CYS A 1 335 ? 8.044 0.254 -13.201 1.00 95.94 335 CYS A CA 1
ATOM 2718 C C . CYS A 1 335 ? 7.392 -0.971 -12.547 1.00 95.94 335 CYS A C 1
ATOM 2720 O O . CYS A 1 335 ? 6.327 -0.828 -11.939 1.00 95.94 335 CYS A O 1
ATOM 2722 N N . VAL A 1 336 ? 8.020 -2.153 -12.615 1.00 98.12 336 VAL A N 1
ATOM 2723 C CA . VAL A 1 336 ? 7.519 -3.362 -11.942 1.00 98.12 336 VAL A CA 1
ATOM 2724 C C . VAL A 1 336 ? 8.212 -3.567 -10.600 1.00 98.12 336 VAL A C 1
ATOM 2726 O O . VAL A 1 336 ? 7.572 -3.359 -9.569 1.00 98.12 336 VAL A O 1
ATOM 2729 N N . LEU A 1 337 ? 9.495 -3.946 -10.585 1.00 97.69 337 LEU A N 1
ATOM 2730 C CA . LEU A 1 337 ? 10.157 -4.457 -9.374 1.00 97.69 337 LEU A CA 1
ATOM 2731 C C . LEU A 1 337 ? 10.462 -3.372 -8.335 1.00 97.69 337 LEU A C 1
ATOM 2733 O O . LEU A 1 337 ? 10.105 -3.535 -7.165 1.00 97.69 337 LEU A O 1
ATOM 2737 N N . THR A 1 338 ? 11.075 -2.255 -8.736 1.00 95.44 338 THR A N 1
ATOM 2738 C CA . THR A 1 338 ? 11.382 -1.153 -7.810 1.00 95.44 338 THR A CA 1
ATOM 2739 C C . THR A 1 338 ? 10.112 -0.499 -7.287 1.00 95.44 338 THR A C 1
ATOM 2741 O O . THR A 1 338 ? 9.963 -0.335 -6.076 1.00 95.44 338 THR A O 1
ATOM 2744 N N . ARG A 1 339 ? 9.150 -0.185 -8.165 1.00 95.94 339 ARG A N 1
ATOM 2745 C CA . ARG A 1 339 ? 7.841 0.342 -7.750 1.00 95.94 339 ARG A CA 1
ATOM 2746 C C . ARG A 1 339 ? 7.113 -0.622 -6.807 1.00 95.94 339 ARG A C 1
ATOM 2748 O O . ARG A 1 339 ? 6.585 -0.172 -5.795 1.00 95.94 339 ARG A O 1
ATOM 2755 N N . TYR A 1 340 ? 7.104 -1.927 -7.091 1.00 97.31 340 TYR A N 1
ATOM 2756 C CA . TYR A 1 340 ? 6.471 -2.915 -6.211 1.00 97.31 340 TYR A CA 1
ATOM 2757 C C . TYR A 1 340 ? 7.125 -2.946 -4.829 1.00 97.31 340 TYR A C 1
ATOM 2759 O O . TYR A 1 340 ? 6.438 -2.843 -3.818 1.00 97.31 340 TYR A O 1
ATOM 2767 N N . THR A 1 341 ? 8.457 -3.014 -4.789 1.00 94.62 341 THR A N 1
ATOM 2768 C CA . THR A 1 341 ? 9.230 -3.017 -3.539 1.00 94.62 341 THR A CA 1
ATOM 2769 C C . THR A 1 341 ? 8.965 -1.756 -2.722 1.00 94.62 341 THR A C 1
ATOM 2771 O O . THR A 1 341 ? 8.776 -1.836 -1.508 1.00 94.62 341 THR A O 1
ATOM 2774 N N . TYR A 1 342 ? 8.898 -0.598 -3.383 1.00 90.88 342 TYR A N 1
ATOM 2775 C CA . TYR A 1 342 ? 8.550 0.668 -2.747 1.00 90.88 342 TYR A CA 1
ATOM 2776 C C . TYR A 1 342 ? 7.153 0.624 -2.114 1.00 90.88 342 TYR A C 1
ATOM 2778 O O . TYR A 1 342 ? 7.022 0.918 -0.928 1.00 90.88 342 TYR A O 1
ATOM 2786 N N . VAL A 1 343 ? 6.128 0.209 -2.867 1.00 90.06 343 VAL A N 1
ATOM 2787 C CA . VAL A 1 343 ? 4.744 0.120 -2.366 1.00 90.06 343 VAL A CA 1
ATOM 2788 C C . VAL A 1 343 ? 4.652 -0.831 -1.171 1.00 90.06 343 VAL A C 1
ATOM 2790 O O . VAL A 1 343 ? 4.110 -0.439 -0.142 1.00 90.06 343 VAL A O 1
ATOM 2793 N N . LEU A 1 344 ? 5.260 -2.020 -1.256 1.00 92.69 344 LEU A N 1
ATOM 2794 C CA . LEU A 1 344 ? 5.277 -2.989 -0.157 1.00 92.69 344 LEU A CA 1
ATOM 2795 C C . LEU A 1 344 ? 5.853 -2.398 1.131 1.00 92.69 344 LEU A C 1
ATOM 2797 O O . LEU A 1 344 ? 5.226 -2.484 2.182 1.00 92.69 344 LEU A O 1
ATOM 2801 N N . ASN A 1 345 ? 7.026 -1.764 1.058 1.00 88.25 345 ASN A N 1
ATOM 2802 C CA . ASN A 1 345 ? 7.675 -1.197 2.241 1.00 88.25 345 ASN A CA 1
ATOM 2803 C C . ASN A 1 345 ? 6.864 -0.036 2.838 1.00 88.25 345 ASN A C 1
ATOM 2805 O O . ASN A 1 345 ? 6.820 0.119 4.059 1.00 88.25 345 ASN A O 1
ATOM 2809 N N . ILE A 1 346 ? 6.180 0.756 2.004 1.00 85.44 346 ILE A N 1
ATOM 2810 C CA . ILE A 1 346 ? 5.245 1.782 2.479 1.00 85.44 346 ILE A CA 1
ATOM 2811 C C . ILE A 1 346 ? 4.065 1.139 3.216 1.00 85.44 346 ILE A C 1
ATOM 2813 O O . ILE A 1 346 ? 3.757 1.565 4.330 1.00 85.44 346 ILE A O 1
ATOM 2817 N N . THR A 1 347 ? 3.442 0.097 2.661 1.00 88.44 347 THR A N 1
ATOM 2818 C CA . THR A 1 347 ? 2.340 -0.603 3.337 1.00 88.44 347 THR A CA 1
ATOM 2819 C C . THR A 1 347 ? 2.804 -1.244 4.645 1.00 88.44 347 THR A C 1
ATOM 2821 O O . THR A 1 347 ? 2.171 -1.081 5.686 1.00 88.44 347 THR A O 1
ATOM 2824 N N . TRP A 1 348 ? 3.957 -1.909 4.645 1.00 89.00 348 TRP A N 1
ATOM 2825 C CA . TRP A 1 348 ? 4.506 -2.582 5.824 1.00 89.00 348 TRP A CA 1
ATOM 2826 C C . TRP A 1 348 ? 4.936 -1.628 6.937 1.00 89.00 348 TRP A C 1
ATOM 2828 O O . TRP A 1 348 ? 4.981 -2.028 8.101 1.00 89.00 348 TRP A O 1
ATOM 2838 N N . CYS A 1 349 ? 5.230 -0.363 6.625 1.00 84.12 349 CYS A N 1
ATOM 2839 C CA . CYS A 1 349 ? 5.428 0.667 7.644 1.00 84.12 349 CYS A CA 1
ATOM 2840 C C . CYS A 1 349 ? 4.165 0.908 8.483 1.00 84.12 349 CYS A C 1
ATOM 2842 O O . CYS A 1 349 ? 4.296 1.287 9.645 1.00 84.12 349 CYS A O 1
ATOM 2844 N N . VAL A 1 350 ? 2.959 0.671 7.954 1.00 85.94 350 VAL A N 1
ATOM 2845 C CA . VAL A 1 350 ? 1.727 0.748 8.760 1.00 85.94 350 VAL A CA 1
ATOM 2846 C C . VAL A 1 350 ? 1.759 -0.313 9.858 1.00 85.94 350 VAL A C 1
ATOM 2848 O O . VAL A 1 350 ? 1.550 0.013 11.018 1.00 85.94 350 VAL A O 1
ATOM 2851 N N . ASN A 1 351 ? 2.137 -1.546 9.522 1.00 86.50 351 ASN A N 1
ATOM 2852 C CA . ASN A 1 351 ? 2.189 -2.658 10.476 1.00 86.50 351 ASN A CA 1
ATOM 2853 C C . ASN A 1 351 ? 3.327 -2.510 11.499 1.00 86.50 351 ASN A C 1
ATOM 2855 O O . ASN A 1 351 ? 3.224 -2.990 12.625 1.00 86.50 351 ASN A O 1
ATOM 2859 N N . SER A 1 352 ? 4.439 -1.878 11.110 1.00 79.56 352 SER A N 1
ATOM 2860 C CA . SER A 1 352 ? 5.619 -1.745 11.967 1.00 79.56 352 SER A CA 1
ATOM 2861 C C . SER A 1 352 ? 5.741 -0.367 12.616 1.00 79.56 352 SER A C 1
ATOM 2863 O O . SER A 1 352 ? 5.603 -0.237 13.829 1.00 79.56 352 SER A O 1
ATOM 2865 N N . VAL A 1 353 ? 5.984 0.684 11.834 1.00 79.62 353 VAL A N 1
ATOM 2866 C CA . VAL A 1 353 ? 6.204 2.048 12.339 1.00 79.62 353 VAL A CA 1
ATOM 2867 C C . VAL A 1 353 ? 4.968 2.568 13.069 1.00 79.62 353 VAL A C 1
ATOM 2869 O O . VAL A 1 353 ? 5.104 3.101 14.171 1.00 79.62 353 VAL A O 1
ATOM 2872 N N . ALA A 1 354 ? 3.771 2.365 12.508 1.00 80.94 354 ALA A N 1
ATOM 2873 C CA . ALA A 1 354 ? 2.524 2.867 13.091 1.00 80.94 354 ALA A CA 1
ATOM 2874 C C . ALA A 1 354 ? 1.988 2.034 14.274 1.00 80.94 354 ALA A C 1
ATOM 2876 O O . ALA A 1 354 ? 0.940 2.357 14.828 1.00 80.94 354 ALA A O 1
ATOM 2877 N N . HIS A 1 355 ? 2.744 1.028 14.720 1.00 76.81 355 HIS A N 1
ATOM 2878 C CA . HIS A 1 355 ? 2.518 0.299 15.975 1.00 76.81 355 HIS A CA 1
ATOM 2879 C C . HIS A 1 355 ? 3.631 0.513 17.012 1.00 76.81 355 HIS A C 1
ATOM 2881 O O . HIS A 1 355 ? 3.446 0.202 18.184 1.00 76.81 355 HIS A O 1
ATOM 2887 N N . LEU A 1 356 ? 4.787 1.057 16.613 1.00 70.75 356 LEU A N 1
ATOM 2888 C CA . LEU A 1 356 ? 5.965 1.152 17.486 1.00 70.75 356 LEU A CA 1
ATOM 2889 C C . LEU A 1 356 ? 6.357 2.586 17.856 1.00 70.75 356 LEU A C 1
ATOM 2891 O O . LEU A 1 356 ? 6.792 2.814 18.985 1.00 70.75 356 LEU A O 1
ATOM 2895 N N . TRP A 1 357 ? 6.233 3.556 16.941 1.00 74.25 357 TRP A N 1
ATOM 2896 C CA . TRP A 1 357 ? 6.808 4.896 17.134 1.00 74.25 357 TRP A CA 1
ATOM 2897 C C . TRP A 1 357 ? 5.850 6.029 16.764 1.00 74.25 357 TRP A C 1
ATOM 2899 O O . TRP A 1 357 ? 5.709 6.405 15.597 1.00 74.25 357 TRP A O 1
ATOM 2909 N N . GLY A 1 358 ? 5.228 6.626 17.778 1.00 72.56 358 GLY A N 1
ATOM 2910 C CA . GLY A 1 358 ? 4.290 7.730 17.606 1.00 72.56 358 GLY A CA 1
ATOM 2911 C C . GLY A 1 358 ? 3.562 8.086 18.898 1.00 72.56 358 GLY A C 1
ATOM 2912 O O . GLY A 1 358 ? 3.906 7.587 19.968 1.00 72.56 358 GLY A O 1
ATOM 2913 N N . MET A 1 359 ? 2.565 8.958 18.782 1.00 76.62 359 MET A N 1
ATOM 2914 C CA . MET A 1 359 ? 1.745 9.422 19.911 1.00 76.62 359 MET A CA 1
ATOM 2915 C C . MET A 1 359 ? 0.447 8.616 20.029 1.00 76.62 359 MET A C 1
ATOM 2917 O O . MET A 1 359 ? -0.020 8.058 19.035 1.00 76.62 359 MET A O 1
ATOM 2921 N N . LYS A 1 360 ? -0.184 8.611 21.209 1.00 81.75 360 LYS A N 1
ATOM 2922 C CA . LYS A 1 360 ? -1.494 7.963 21.425 1.00 81.75 360 LYS A CA 1
ATOM 2923 C C . LYS A 1 360 ? -2.565 8.941 21.925 1.00 81.75 360 LYS A C 1
ATOM 2925 O O . LYS A 1 360 ? -3.053 8.809 23.049 1.00 81.75 360 LYS A O 1
ATOM 2930 N N . PRO A 1 361 ? -2.942 9.946 21.116 1.00 81.25 361 PRO A N 1
ATOM 2931 C CA . PRO A 1 361 ? -3.850 10.999 21.562 1.00 81.25 361 PRO A CA 1
ATOM 2932 C C . PRO A 1 361 ? -5.284 10.518 21.831 1.00 81.25 361 PRO A C 1
ATOM 2934 O O . PRO A 1 361 ? -5.983 11.170 22.596 1.00 81.25 361 PRO A O 1
ATOM 2937 N N . TYR A 1 362 ? -5.741 9.402 21.252 1.00 84.12 362 TYR A N 1
ATOM 2938 C CA . TYR A 1 362 ? -7.128 8.933 21.386 1.00 84.12 362 TYR A CA 1
ATOM 2939 C C . TYR A 1 362 ? -7.261 7.758 22.356 1.00 84.12 362 TYR A C 1
ATOM 2941 O O . TYR A 1 362 ? -8.183 7.725 23.173 1.00 84.12 362 TYR A O 1
ATOM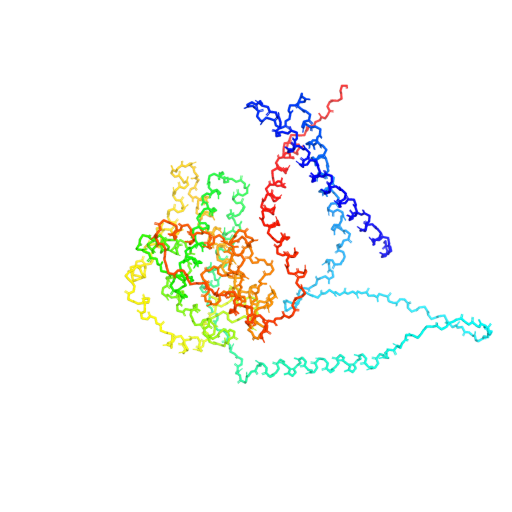 2949 N N . ASP A 1 363 ? -6.345 6.795 22.301 1.00 84.94 363 ASP A N 1
ATOM 2950 C CA . ASP A 1 363 ? -6.337 5.662 23.224 1.00 84.94 363 ASP A CA 1
ATOM 2951 C C . ASP A 1 363 ? -4.917 5.166 23.500 1.00 84.94 363 ASP A C 1
ATOM 2953 O O . ASP A 1 363 ? -4.247 4.618 22.624 1.00 84.94 363 ASP A O 1
ATOM 2957 N N . LYS A 1 364 ? -4.461 5.349 24.741 1.00 84.81 364 LYS A N 1
ATOM 2958 C CA . LYS A 1 364 ? -3.142 4.912 25.211 1.00 84.81 364 LYS A CA 1
ATOM 2959 C C . LYS A 1 364 ? -3.055 3.414 25.518 1.00 84.81 364 LYS A C 1
ATOM 2961 O O . LYS A 1 364 ? -1.947 2.894 25.636 1.00 84.81 364 LYS A O 1
ATOM 2966 N N . ASN A 1 365 ? -4.194 2.730 25.656 1.00 85.56 365 ASN A N 1
AT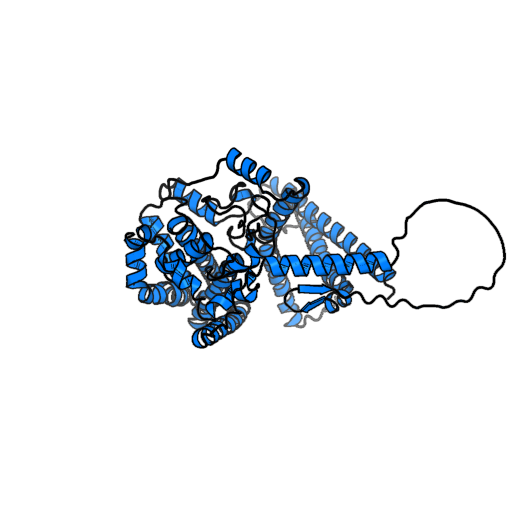OM 2967 C CA . ASN A 1 365 ? -4.255 1.323 26.062 1.00 85.56 365 ASN A CA 1
ATOM 2968 C C . ASN A 1 365 ? -4.089 0.353 24.883 1.00 85.56 365 ASN A C 1
ATOM 2970 O O . ASN A 1 365 ? -3.807 -0.825 25.092 1.00 85.56 365 ASN A O 1
ATOM 2974 N N . ILE A 1 366 ? -4.254 0.835 23.649 1.00 84.00 366 ILE A N 1
ATOM 2975 C CA . ILE A 1 366 ? -3.977 0.070 22.429 1.00 84.00 366 ILE A CA 1
ATOM 2976 C C . ILE A 1 366 ? -2.532 0.294 21.970 1.00 84.00 366 ILE A C 1
ATOM 2978 O O . ILE A 1 366 ? -1.895 1.279 22.343 1.00 84.00 366 ILE A O 1
ATOM 2982 N N . VAL A 1 367 ? -1.983 -0.625 21.174 1.00 81.94 367 VAL A N 1
ATOM 2983 C CA . VAL A 1 367 ? -0.619 -0.511 20.628 1.00 81.94 367 VAL A CA 1
ATOM 2984 C C . VAL A 1 367 ? -0.494 0.518 19.488 1.00 81.94 367 VAL A C 1
ATOM 2986 O O . VAL A 1 367 ? 0.458 1.296 19.566 1.00 81.94 367 VAL A O 1
ATOM 2989 N N . PRO A 1 368 ? -1.430 0.610 18.514 1.00 83.00 368 PRO A N 1
ATOM 2990 C CA . PRO A 1 368 ? -1.372 1.570 17.412 1.00 83.00 368 PRO A CA 1
ATOM 2991 C C . PRO A 1 368 ? -1.106 3.021 17.821 1.00 83.00 368 PRO A C 1
ATOM 2993 O O . PRO A 1 368 ? -1.634 3.515 18.823 1.00 83.00 368 PRO A O 1
ATOM 2996 N N . VAL A 1 369 ? -0.330 3.728 16.998 1.00 78.44 369 VAL A N 1
ATOM 2997 C CA . VAL A 1 369 ? 0.107 5.109 17.234 1.00 78.44 369 VAL A CA 1
ATOM 2998 C C . VAL A 1 369 ? -0.196 6.033 16.055 1.00 78.44 369 VAL A C 1
ATOM 3000 O O . VAL A 1 369 ? -0.287 5.626 14.899 1.00 78.44 369 VAL A O 1
ATOM 3003 N N . GLU A 1 370 ? -0.274 7.326 16.345 1.00 76.44 370 GLU A N 1
ATOM 3004 C CA . GLU A 1 370 ? -0.101 8.394 15.365 1.00 76.44 370 GLU A CA 1
ATOM 3005 C C . GLU A 1 370 ? 1.385 8.514 15.018 1.00 76.44 370 GLU A C 1
ATOM 3007 O O . GLU A 1 370 ? 2.154 9.149 15.746 1.00 76.44 370 GLU A O 1
ATOM 3012 N N . ALA A 1 371 ? 1.804 7.877 13.925 1.00 67.38 371 ALA A N 1
ATOM 3013 C CA . ALA A 1 371 ? 3.206 7.802 13.537 1.00 67.38 371 ALA A CA 1
ATOM 3014 C C . ALA A 1 371 ? 3.787 9.193 13.240 1.00 67.38 371 ALA A C 1
ATOM 3016 O O . ALA A 1 371 ? 3.197 9.992 12.511 1.00 67.38 371 ALA A O 1
ATOM 3017 N N . ASN A 1 372 ? 5.013 9.462 13.696 1.00 60.81 372 ASN A N 1
ATOM 3018 C CA . ASN A 1 372 ? 5.695 10.734 13.403 1.00 60.81 372 ASN A CA 1
ATOM 3019 C C . ASN A 1 372 ? 5.897 10.968 11.890 1.00 60.81 372 ASN A C 1
ATOM 3021 O O . ASN A 1 372 ? 6.003 12.106 11.444 1.00 60.81 372 ASN A O 1
ATOM 3025 N N . MET A 1 373 ? 5.891 9.892 11.095 1.00 59.91 373 MET A N 1
ATOM 3026 C CA . MET A 1 373 ? 5.989 9.906 9.631 1.00 59.91 373 MET A CA 1
ATOM 3027 C C . MET A 1 373 ? 4.651 9.611 8.930 1.00 59.91 373 MET A C 1
ATOM 3029 O O . MET A 1 373 ? 4.638 9.184 7.778 1.00 59.91 373 MET A O 1
ATOM 3033 N N . LYS A 1 374 ? 3.508 9.834 9.590 1.00 62.75 374 LYS A N 1
ATOM 3034 C CA . LYS A 1 374 ? 2.167 9.490 9.077 1.00 62.75 374 LYS A CA 1
ATOM 3035 C C . LYS A 1 374 ? 1.845 10.014 7.673 1.00 62.75 374 LYS A C 1
ATOM 3037 O O . LYS A 1 374 ? 1.194 9.319 6.891 1.00 62.75 374 LYS A O 1
ATOM 3042 N N . ASN A 1 375 ? 2.390 11.174 7.322 1.00 57.81 375 ASN A N 1
ATOM 3043 C CA . ASN A 1 375 ? 2.228 11.804 6.010 1.00 57.81 375 ASN A CA 1
ATOM 3044 C C . ASN A 1 375 ? 3.019 11.087 4.894 1.00 57.81 375 ASN A C 1
ATOM 3046 O O . ASN A 1 375 ? 2.608 11.119 3.738 1.00 57.81 375 ASN A O 1
ATOM 3050 N N . PHE A 1 376 ? 4.124 10.403 5.223 1.00 58.97 376 PHE A N 1
ATOM 3051 C CA . PHE A 1 376 ? 4.910 9.605 4.268 1.00 58.97 376 PHE A CA 1
ATOM 3052 C C . PHE A 1 376 ? 4.251 8.260 3.935 1.00 58.97 376 PHE A C 1
ATOM 3054 O O . PHE A 1 376 ? 4.602 7.636 2.938 1.00 58.97 376 PHE A O 1
ATOM 3061 N N . ILE A 1 377 ? 3.274 7.830 4.738 1.00 64.44 377 ILE A N 1
ATOM 3062 C CA . ILE A 1 377 ? 2.566 6.552 4.584 1.00 64.44 377 ILE A CA 1
ATOM 3063 C C . ILE A 1 377 ? 1.168 6.791 3.976 1.00 64.44 377 ILE A C 1
ATOM 3065 O O . ILE A 1 377 ? 0.200 6.114 4.307 1.00 64.44 377 ILE A O 1
ATOM 3069 N N . PHE A 1 378 ? 1.024 7.810 3.117 1.00 62.84 378 PHE A N 1
ATOM 3070 C CA . PHE A 1 378 ? -0.215 8.135 2.383 1.00 62.84 378 PHE A CA 1
ATOM 3071 C C . PHE A 1 378 ? -1.484 8.233 3.264 1.00 62.84 378 PHE A C 1
ATOM 3073 O O . PHE A 1 378 ? -2.583 7.881 2.837 1.00 62.84 378 PHE A O 1
ATOM 3080 N N . GLY A 1 379 ? -1.348 8.714 4.506 1.00 63.34 379 GLY A N 1
ATOM 3081 C CA . GLY A 1 379 ? -2.457 8.815 5.463 1.00 63.34 379 GLY A CA 1
ATOM 3082 C C . GLY A 1 379 ? -2.772 7.525 6.233 1.00 63.34 379 GLY A C 1
ATOM 3083 O O . GLY A 1 379 ? -3.739 7.498 6.989 1.00 63.34 379 GLY A O 1
ATOM 3084 N N . GLY A 1 380 ? -1.976 6.463 6.072 1.00 61.09 380 GLY A N 1
ATOM 3085 C CA . GLY A 1 380 ? -2.070 5.218 6.844 1.00 61.09 380 GLY A CA 1
ATOM 3086 C C . GLY A 1 380 ? -1.435 5.286 8.236 1.00 61.09 380 GLY A C 1
ATOM 3087 O O . GLY A 1 380 ? -1.741 4.453 9.081 1.00 61.09 380 GLY A O 1
ATOM 3088 N N . GLY A 1 381 ? -0.586 6.285 8.505 1.00 66.62 381 GLY A N 1
ATOM 3089 C CA . GLY A 1 381 ? 0.075 6.427 9.808 1.00 66.62 381 GLY A CA 1
ATOM 3090 C C . GLY A 1 381 ? -0.765 7.094 10.900 1.00 66.62 381 GLY A C 1
ATOM 3091 O O . GLY A 1 381 ? -0.254 7.266 12.003 1.00 66.62 381 GLY A O 1
ATOM 3092 N N . PHE A 1 382 ? -2.023 7.455 10.621 1.00 75.19 382 PHE A N 1
ATOM 3093 C CA . PHE A 1 382 ? -2.988 7.893 11.639 1.00 75.19 382 PHE A CA 1
ATOM 3094 C C . PHE A 1 382 ? -3.612 6.686 12.357 1.00 75.19 382 PHE A C 1
ATOM 3096 O O . PHE A 1 382 ? -4.824 6.460 12.333 1.00 75.19 382 PHE A O 1
ATOM 3103 N N . HIS A 1 383 ? -2.753 5.824 12.903 1.00 81.31 383 HIS A N 1
ATOM 3104 C CA . HIS A 1 383 ? -3.129 4.467 13.288 1.00 81.31 383 HIS A CA 1
ATOM 3105 C C . HIS A 1 383 ? -3.725 4.388 14.705 1.00 81.31 383 HIS A C 1
ATOM 3107 O O . HIS A 1 383 ? -4.336 3.391 15.056 1.00 81.31 383 HIS A O 1
ATOM 3113 N N . ASN A 1 384 ? -3.652 5.451 15.515 1.00 83.19 384 ASN A N 1
ATOM 3114 C CA . ASN A 1 384 ? -4.401 5.514 16.779 1.00 83.19 384 ASN A CA 1
ATOM 3115 C C . ASN A 1 384 ? -5.865 5.950 16.546 1.00 83.19 384 ASN A C 1
ATOM 3117 O O . ASN A 1 384 ? -6.747 5.572 17.314 1.00 83.19 384 ASN A O 1
ATOM 3121 N N . TYR A 1 385 ? -6.132 6.723 15.482 1.00 81.25 385 TYR A N 1
ATOM 3122 C CA . TYR A 1 385 ? -7.469 7.228 15.135 1.00 81.25 385 TYR A CA 1
ATOM 3123 C C . TYR A 1 385 ? -8.292 6.300 14.221 1.00 81.25 385 TYR A C 1
ATOM 3125 O O . TYR A 1 385 ? -9.503 6.172 14.388 1.00 81.25 385 TYR A O 1
ATOM 3133 N N . HIS A 1 386 ? -7.664 5.678 13.218 1.00 76.81 386 HIS A N 1
ATOM 3134 C CA . HIS A 1 386 ? -8.313 5.160 11.995 1.00 76.81 386 HIS A CA 1
ATOM 3135 C C . HIS A 1 386 ? -9.394 4.065 12.122 1.00 76.81 386 HIS A C 1
ATOM 3137 O O . HIS A 1 386 ? -9.955 3.672 11.100 1.00 76.81 386 HIS A O 1
ATOM 3143 N N . HIS A 1 387 ? -9.700 3.545 13.310 1.00 61.91 387 HIS A N 1
ATOM 3144 C CA . HIS A 1 387 ? -10.412 2.271 13.465 1.00 61.91 387 HIS A CA 1
ATOM 3145 C C . HIS A 1 387 ? -11.824 2.203 12.842 1.00 61.91 387 HIS A C 1
ATOM 3147 O O . HIS A 1 387 ? -12.288 1.099 12.547 1.00 61.91 387 HIS A O 1
ATOM 3153 N N . THR A 1 388 ? -12.507 3.329 12.592 1.00 57.47 388 THR A N 1
ATOM 3154 C CA . THR A 1 388 ? -13.866 3.336 11.998 1.00 57.47 388 THR A CA 1
ATOM 3155 C C . THR A 1 388 ? -14.181 4.515 11.066 1.00 57.47 388 THR A C 1
ATOM 3157 O O . THR A 1 388 ? -15.323 4.647 10.630 1.00 57.47 388 THR A O 1
ATOM 3160 N N . ASP A 1 389 ? -13.212 5.379 10.757 1.00 77.62 389 ASP A N 1
ATOM 3161 C CA . ASP A 1 389 ? -13.443 6.632 10.024 1.00 77.62 389 ASP A CA 1
ATOM 3162 C C . ASP A 1 389 ? -12.863 6.570 8.604 1.00 77.62 389 ASP A C 1
ATOM 3164 O O . ASP A 1 389 ? -11.686 6.248 8.415 1.00 77.62 389 ASP A O 1
ATOM 3168 N N . TYR A 1 390 ? -13.671 6.908 7.593 1.00 77.12 390 TYR A N 1
ATOM 3169 C CA . TYR A 1 390 ? -13.227 6.923 6.198 1.00 77.12 390 TYR A CA 1
ATOM 3170 C C . TYR A 1 390 ? -12.069 7.893 5.963 1.00 77.12 390 TYR A C 1
ATOM 3172 O O . TYR A 1 390 ? -11.255 7.651 5.070 1.00 77.12 390 TYR A O 1
ATOM 3180 N N . SER A 1 391 ? -11.981 8.980 6.734 1.00 75.50 391 SER A N 1
ATOM 3181 C CA . SER A 1 391 ? -10.937 9.985 6.567 1.00 75.50 391 SER A CA 1
ATOM 3182 C C . SER A 1 391 ? -9.620 9.563 7.208 1.00 75.50 391 SER A C 1
ATOM 3184 O O . SER A 1 391 ? -8.594 10.185 6.926 1.00 75.50 391 SER A O 1
ATOM 3186 N N . ALA A 1 392 ? -9.644 8.550 8.084 1.00 76.19 392 ALA A N 1
ATOM 3187 C CA . ALA A 1 392 ? -8.552 8.150 8.967 1.00 76.19 392 ALA A CA 1
ATOM 3188 C C . ALA A 1 392 ? -7.935 9.308 9.785 1.00 76.19 392 ALA A C 1
ATOM 3190 O O . ALA A 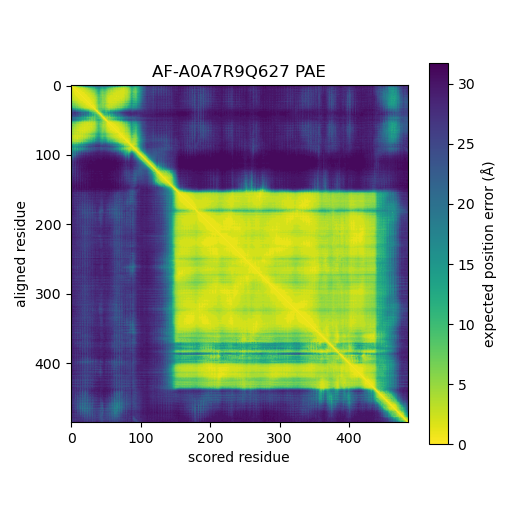1 392 ? -6.881 9.132 10.371 1.00 76.19 392 ALA A O 1
ATOM 3191 N N . SER A 1 393 ? -8.555 10.494 9.831 1.00 76.94 393 SER A N 1
ATOM 3192 C CA . SER A 1 393 ? -8.063 11.665 10.568 1.00 76.94 393 SER A CA 1
ATOM 3193 C C . SER A 1 393 ? -9.169 12.704 10.771 1.00 76.94 393 SER A C 1
ATOM 3195 O O . SER A 1 393 ? -9.946 12.986 9.851 1.00 76.94 393 SER A O 1
ATOM 3197 N N . GLU A 1 394 ? -9.200 13.350 11.937 1.00 73.12 394 GLU A N 1
ATOM 3198 C CA . GLU A 1 394 ? -10.167 14.414 12.244 1.00 73.12 394 GLU A CA 1
ATOM 3199 C C . GLU A 1 394 ? -9.888 15.738 11.498 1.00 73.12 394 GLU A C 1
ATOM 3201 O O . GLU A 1 394 ? -10.804 16.530 11.261 1.00 73.12 394 GLU A O 1
ATOM 3206 N N . PHE A 1 395 ? -8.646 15.972 11.057 1.00 72.00 395 PHE A N 1
ATOM 3207 C CA . PHE A 1 395 ? -8.169 17.290 10.608 1.00 72.00 395 PHE A CA 1
ATOM 3208 C C . PHE A 1 395 ? -8.402 17.606 9.122 1.00 72.00 395 PHE A C 1
ATOM 3210 O O . PHE A 1 395 ? -8.071 18.700 8.663 1.00 72.00 395 PHE A O 1
ATOM 3217 N N . GLY A 1 396 ? -9.001 16.679 8.369 1.00 70.19 396 GLY A N 1
ATOM 3218 C CA . GLY A 1 396 ? -9.227 16.824 6.929 1.00 70.19 396 GLY A CA 1
ATOM 3219 C C . GLY A 1 396 ? -7.939 16.696 6.106 1.00 70.19 396 GLY A C 1
ATOM 3220 O O . GLY A 1 396 ? -6.839 17.006 6.560 1.00 70.19 396 GLY A O 1
ATOM 3221 N N . TRP A 1 397 ? -8.060 16.229 4.863 1.00 74.19 397 TRP A N 1
ATOM 3222 C CA . TRP A 1 397 ? -6.897 15.810 4.070 1.00 74.19 397 TRP A CA 1
ATOM 3223 C C . TRP A 1 397 ? -5.910 16.935 3.735 1.00 74.19 397 TRP A C 1
ATOM 3225 O O . TRP A 1 397 ? -4.726 16.661 3.552 1.00 74.19 397 TRP A O 1
ATOM 3235 N N . GLN A 1 398 ? -6.381 18.183 3.683 1.00 69.62 398 GLN A N 1
ATOM 3236 C CA . GLN A 1 398 ? -5.582 19.363 3.338 1.00 69.62 398 GLN A CA 1
ATOM 3237 C C . GLN A 1 398 ? -4.566 19.712 4.428 1.00 69.62 398 GLN A C 1
ATOM 3239 O O . GLN A 1 398 ? -3.457 20.136 4.122 1.00 69.62 398 GLN A O 1
ATOM 3244 N N . ARG A 1 399 ? -4.939 19.533 5.703 1.00 64.69 399 ARG A N 1
ATOM 3245 C CA . ARG A 1 399 ? -4.091 19.915 6.843 1.00 64.69 399 ARG A CA 1
ATOM 3246 C C . ARG A 1 399 ? -3.009 18.888 7.135 1.00 64.69 399 ARG A C 1
ATOM 3248 O O . ARG A 1 399 ? -1.942 19.248 7.611 1.00 64.69 399 ARG A O 1
ATOM 3255 N N . VAL A 1 400 ? -3.289 17.619 6.850 1.00 64.44 400 VAL A N 1
ATOM 3256 C CA . VAL A 1 400 ? -2.437 16.499 7.271 1.00 64.44 400 VAL A CA 1
ATOM 3257 C C . VAL A 1 400 ? -1.927 15.641 6.115 1.00 64.44 400 VAL A C 1
ATOM 3259 O O . VAL A 1 400 ? -1.416 14.556 6.342 1.00 64.44 400 VAL A O 1
ATOM 3262 N N . PHE A 1 401 ? -2.078 16.112 4.875 1.00 71.19 401 PHE A N 1
ATOM 3263 C CA . PHE A 1 401 ? -1.688 15.400 3.657 1.00 71.19 401 PHE A CA 1
ATOM 3264 C C . PHE A 1 401 ? -2.163 13.931 3.637 1.00 71.19 401 PHE A C 1
ATOM 3266 O O . PHE A 1 401 ? -1.390 12.987 3.790 1.00 71.19 401 PHE A O 1
ATOM 3273 N N . ASN A 1 402 ? -3.471 13.737 3.437 1.00 78.69 402 ASN A N 1
ATOM 3274 C CA . ASN A 1 402 ? -4.092 12.411 3.326 1.00 78.69 402 ASN A CA 1
ATOM 3275 C C . ASN A 1 402 ? -4.681 12.198 1.918 1.00 78.69 402 ASN A C 1
ATOM 3277 O O . ASN A 1 402 ? -5.882 12.401 1.712 1.00 78.69 402 ASN A O 1
ATOM 3281 N N . PRO A 1 403 ? -3.855 11.812 0.929 1.00 82.56 403 PRO A N 1
ATOM 3282 C CA . PRO A 1 403 ? -4.292 11.692 -0.462 1.00 82.56 403 PRO A CA 1
ATOM 3283 C C . PRO A 1 403 ? -5.402 10.651 -0.655 1.00 82.56 403 PRO A C 1
ATOM 3285 O O . PRO A 1 403 ? -6.230 10.815 -1.545 1.00 82.56 403 PRO A O 1
ATOM 3288 N N . ALA A 1 404 ? -5.472 9.617 0.192 1.00 87.38 404 ALA A N 1
ATOM 3289 C CA . ALA A 1 404 ? -6.547 8.626 0.151 1.00 87.38 404 ALA A CA 1
ATOM 3290 C C . ALA A 1 404 ? -7.916 9.249 0.478 1.00 87.38 404 ALA A C 1
ATOM 3292 O O . ALA A 1 404 ? -8.905 8.992 -0.203 1.00 87.38 404 ALA A O 1
ATOM 3293 N N . THR A 1 405 ? -7.977 10.125 1.482 1.00 89.12 405 THR A N 1
ATOM 3294 C CA . THR A 1 405 ? -9.213 10.850 1.814 1.00 89.12 405 THR A CA 1
ATOM 3295 C C . THR A 1 405 ? -9.599 11.821 0.701 1.00 89.12 405 THR A C 1
ATOM 3297 O O . THR A 1 405 ? -10.758 11.842 0.306 1.00 89.12 405 THR A O 1
ATOM 3300 N N . ALA A 1 406 ? -8.631 12.546 0.127 1.00 89.19 406 ALA A N 1
ATOM 3301 C CA . ALA A 1 406 ? -8.879 13.432 -1.014 1.00 89.19 406 ALA A CA 1
ATOM 3302 C C . ALA A 1 406 ? -9.442 12.673 -2.232 1.00 89.19 406 ALA A C 1
ATOM 3304 O O . ALA A 1 406 ? -10.365 13.146 -2.892 1.00 89.19 406 ALA A O 1
ATOM 3305 N N . PHE A 1 407 ? -8.911 11.477 -2.506 1.00 92.12 407 PHE A N 1
ATOM 3306 C CA . PHE A 1 407 ? -9.398 10.590 -3.559 1.00 92.12 407 PHE A CA 1
ATOM 3307 C C . PHE A 1 407 ? -10.854 10.175 -3.310 1.00 92.12 407 PHE A C 1
ATOM 3309 O O . PHE A 1 407 ? -11.693 10.318 -4.196 1.00 92.12 407 PHE A O 1
ATOM 3316 N N . ILE A 1 408 ? -11.180 9.716 -2.098 1.00 94.88 408 ILE A N 1
ATOM 3317 C CA . ILE A 1 408 ? -12.552 9.318 -1.744 1.00 94.88 408 ILE A CA 1
ATOM 3318 C C . ILE A 1 408 ? -13.510 10.515 -1.829 1.00 94.88 408 ILE A C 1
ATOM 3320 O O . ILE A 1 408 ? -14.585 10.375 -2.407 1.00 94.88 408 ILE A O 1
ATOM 3324 N N . ASP A 1 409 ? -13.114 11.690 -1.328 1.00 93.19 409 ASP A N 1
ATOM 3325 C CA . ASP A 1 409 ? -13.921 12.915 -1.395 1.00 93.19 409 ASP A CA 1
ATOM 3326 C C . ASP A 1 409 ? -14.195 13.333 -2.855 1.00 93.19 409 ASP A C 1
ATOM 3328 O O . ASP A 1 409 ? -15.320 13.702 -3.190 1.00 93.19 409 ASP A O 1
ATOM 3332 N N . PHE A 1 410 ? -13.209 13.216 -3.755 1.00 95.69 410 PHE A N 1
ATOM 3333 C CA . PHE A 1 410 ? -13.403 13.459 -5.191 1.00 95.69 410 PHE A CA 1
ATOM 3334 C C . PHE A 1 410 ? -14.421 12.489 -5.806 1.00 95.69 410 PHE A C 1
ATOM 3336 O O . PHE A 1 410 ? -15.340 12.911 -6.512 1.00 95.69 410 PHE A O 1
ATOM 3343 N N . PHE A 1 411 ? -14.308 11.191 -5.510 1.00 97.50 411 PHE A N 1
ATOM 3344 C CA . PHE A 1 411 ? -15.275 10.217 -6.012 1.00 97.50 411 PHE A CA 1
ATOM 3345 C C . PHE A 1 411 ? -16.658 10.378 -5.373 1.00 97.50 411 PHE A C 1
ATOM 3347 O O . PHE A 1 411 ? -17.659 10.050 -6.009 1.00 97.50 411 PHE A O 1
ATOM 3354 N N . ALA A 1 412 ? -16.745 10.913 -4.155 1.00 97.25 412 ALA A N 1
ATOM 3355 C CA . ALA A 1 412 ? -18.013 11.271 -3.532 1.00 97.25 412 ALA A CA 1
ATOM 3356 C C . ALA A 1 412 ? -18.659 12.473 -4.228 1.00 97.25 412 ALA A C 1
ATOM 3358 O O . ALA A 1 412 ? -19.852 12.442 -4.521 1.00 97.25 412 ALA A O 1
ATOM 3359 N N . TYR A 1 413 ? -17.860 13.484 -4.577 1.00 97.00 413 TYR A N 1
ATOM 3360 C CA . TYR A 1 413 ? -18.313 14.663 -5.314 1.00 97.00 413 TYR A CA 1
ATOM 3361 C C . TYR A 1 413 ? -18.946 14.305 -6.667 1.00 97.00 413 TYR A C 1
ATOM 3363 O O . TYR A 1 413 ? -20.014 14.813 -6.996 1.00 97.00 413 TYR A O 1
ATOM 3371 N N . ILE A 1 414 ? -18.354 13.371 -7.421 1.00 97.69 414 ILE A N 1
ATOM 3372 C CA . ILE A 1 414 ? -18.936 12.886 -8.690 1.00 97.69 414 ILE A CA 1
ATOM 3373 C C . ILE A 1 414 ? -19.999 11.783 -8.495 1.00 97.69 414 ILE A C 1
ATOM 3375 O O . ILE A 1 414 ? -20.486 11.194 -9.462 1.00 97.69 414 ILE A O 1
ATOM 3379 N N . GLY A 1 415 ? -20.355 11.462 -7.247 1.00 97.50 415 GLY A N 1
ATOM 3380 C CA . GLY A 1 415 ? -21.404 10.505 -6.888 1.00 97.50 415 GLY A CA 1
ATOM 3381 C C . GLY A 1 415 ? -21.026 9.027 -7.023 1.00 97.50 415 GLY A C 1
ATOM 3382 O O . GLY A 1 415 ? -21.901 8.165 -7.003 1.00 97.50 415 GLY A O 1
ATOM 3383 N N . TRP A 1 416 ? -19.753 8.685 -7.196 1.00 98.38 416 TRP A N 1
ATOM 3384 C CA . TRP A 1 416 ? -19.287 7.295 -7.266 1.00 98.38 416 TRP A CA 1
ATOM 3385 C C . TRP A 1 416 ? -19.023 6.688 -5.884 1.00 98.38 416 TRP A C 1
ATOM 3387 O O . TRP A 1 416 ? -19.148 5.473 -5.735 1.00 98.38 416 TRP A O 1
ATOM 3397 N N . ALA A 1 417 ? -18.710 7.510 -4.882 1.00 98.25 417 ALA A N 1
ATOM 3398 C CA . ALA A 1 417 ? -18.683 7.134 -3.470 1.00 98.25 417 ALA A CA 1
ATOM 3399 C C . ALA A 1 417 ? -19.858 7.782 -2.717 1.00 98.25 417 ALA A C 1
ATOM 3401 O O . ALA A 1 417 ? -20.317 8.862 -3.078 1.00 98.25 417 ALA A O 1
ATOM 3402 N N . TYR A 1 418 ? -20.379 7.116 -1.691 1.00 97.88 418 TYR A N 1
ATOM 3403 C CA . TYR A 1 418 ? -21.493 7.603 -0.872 1.00 97.88 418 TYR A CA 1
ATOM 3404 C C . TYR A 1 418 ? -21.482 6.938 0.512 1.00 97.88 418 TYR A C 1
ATOM 3406 O O . TYR A 1 418 ? -20.712 6.006 0.741 1.00 97.88 418 TYR A O 1
ATOM 3414 N N . ASP A 1 419 ? -22.318 7.419 1.438 1.00 96.75 419 ASP A N 1
ATOM 3415 C CA . ASP A 1 419 ? -22.412 6.881 2.810 1.00 96.75 419 ASP A CA 1
ATOM 3416 C C . ASP A 1 419 ? -21.057 6.910 3.559 1.00 96.75 419 ASP A C 1
ATOM 3418 O O . ASP A 1 419 ? -20.632 5.925 4.162 1.00 96.75 419 ASP A O 1
ATOM 3422 N N . LEU A 1 420 ? -20.333 8.035 3.444 1.00 94.81 420 LEU A N 1
ATOM 3423 C CA . LEU A 1 420 ? -19.011 8.246 4.044 1.00 94.81 420 LEU A CA 1
ATOM 3424 C C . LEU A 1 420 ? -19.151 8.392 5.569 1.00 94.81 420 LEU A C 1
ATOM 3426 O O . LEU A 1 420 ? -19.674 9.391 6.065 1.00 94.81 420 LEU A O 1
ATOM 3430 N N . LYS A 1 421 ? -18.666 7.402 6.321 1.00 93.38 421 LYS A N 1
ATOM 3431 C CA . LYS A 1 421 ? -18.758 7.345 7.786 1.00 93.38 421 LYS A CA 1
ATOM 3432 C C . LYS A 1 421 ? -17.633 8.135 8.437 1.00 93.38 421 LYS A C 1
ATOM 3434 O O . LYS A 1 421 ? -16.470 7.744 8.335 1.00 93.38 421 LYS A O 1
ATOM 3439 N N . LYS A 1 422 ? -17.995 9.194 9.159 1.00 89.62 422 LYS A N 1
ATOM 3440 C CA . LYS A 1 422 ? -17.073 10.038 9.925 1.00 89.62 422 LYS A CA 1
ATOM 3441 C C . LYS A 1 422 ? -17.498 10.105 11.388 1.00 89.62 422 LYS A C 1
ATOM 3443 O O . LYS A 1 422 ? -18.691 10.226 11.667 1.00 89.62 422 LYS A O 1
ATOM 3448 N N . ALA A 1 423 ? -16.545 10.029 12.314 1.00 87.06 423 ALA A N 1
ATOM 3449 C CA . ALA A 1 423 ? -16.853 10.195 13.733 1.00 87.06 423 ALA A CA 1
ATOM 3450 C C . ALA A 1 423 ? -17.260 11.650 14.028 1.00 87.06 423 ALA A C 1
ATOM 3452 O O . ALA A 1 423 ? -16.699 12.589 13.455 1.00 87.06 423 ALA A O 1
ATOM 3453 N N . SER A 1 424 ? -18.239 11.851 14.917 1.00 87.50 424 SER A N 1
ATOM 3454 C CA . SER A 1 424 ? -18.603 13.201 15.353 1.00 87.50 424 SER A CA 1
ATOM 3455 C C . SER A 1 424 ? -17.522 13.776 16.269 1.00 87.50 424 SER A C 1
ATOM 3457 O O . SER A 1 424 ? -16.816 13.033 16.958 1.00 87.50 424 SER A O 1
ATOM 3459 N N . LYS A 1 425 ? -17.385 15.107 16.295 1.00 86.81 425 LYS A N 1
ATOM 3460 C CA . LYS A 1 425 ? -16.369 15.776 17.124 1.00 86.81 425 LYS A CA 1
ATOM 3461 C C . LYS A 1 425 ? -16.544 15.440 18.603 1.00 86.81 425 LYS A C 1
ATOM 3463 O O . LYS A 1 425 ? -15.560 15.267 19.311 1.00 86.81 425 LYS A O 1
ATOM 3468 N N . GLU A 1 426 ? -17.786 15.283 19.043 1.00 87.81 426 GLU A N 1
ATOM 3469 C CA . GLU A 1 426 ? -18.148 14.959 20.419 1.00 87.81 426 GLU A CA 1
ATOM 3470 C C . GLU A 1 426 ? -17.660 13.558 20.806 1.00 87.81 426 GLU A C 1
ATOM 3472 O O . GLU A 1 426 ? -17.123 13.369 21.897 1.00 87.81 426 GLU A O 1
ATOM 3477 N N . ILE A 1 427 ? -17.791 12.574 19.907 1.00 87.50 427 ILE A N 1
ATOM 3478 C CA . ILE A 1 427 ? -17.297 11.208 20.137 1.00 87.50 427 ILE A CA 1
ATOM 3479 C C . ILE A 1 427 ? -15.769 11.192 20.195 1.00 87.50 427 ILE A C 1
ATOM 3481 O O . ILE A 1 427 ? -15.202 10.558 21.088 1.00 87.50 427 ILE A O 1
ATOM 3485 N N . ILE A 1 428 ? -15.107 11.893 19.268 1.00 86.00 428 ILE A N 1
ATOM 3486 C CA . ILE A 1 428 ? -13.641 11.969 19.215 1.00 86.00 428 ILE A CA 1
ATOM 3487 C C . ILE A 1 428 ? -13.109 12.591 20.506 1.00 86.00 428 ILE A C 1
ATOM 3489 O O . ILE A 1 428 ? -12.225 12.024 21.146 1.00 86.00 428 ILE A O 1
ATOM 3493 N N . GLU A 1 429 ? -13.687 13.715 20.923 1.00 85.25 429 GLU A N 1
ATOM 3494 C CA . GLU A 1 429 ? -13.268 14.419 22.129 1.00 85.25 429 GLU A CA 1
ATOM 3495 C C . GLU A 1 429 ? -13.558 13.610 23.395 1.00 85.25 429 GLU A C 1
ATOM 3497 O O . GLU A 1 429 ? -12.688 13.465 24.252 1.00 85.25 429 GLU A O 1
ATOM 3502 N N . SER A 1 430 ? -14.727 12.966 23.478 1.00 87.31 430 SER A N 1
ATOM 3503 C CA . SER A 1 430 ? -15.038 12.055 24.584 1.00 87.31 430 SER A CA 1
ATOM 3504 C C . SER A 1 430 ? -14.029 10.908 24.679 1.00 87.31 430 SER A C 1
ATOM 3506 O O . SER A 1 430 ? -13.633 10.528 25.783 1.00 87.31 430 SER A O 1
ATOM 3508 N N . ARG A 1 431 ? -13.582 10.351 23.544 1.00 87.06 431 ARG A N 1
ATOM 3509 C CA . ARG A 1 431 ? -12.558 9.297 23.523 1.00 87.06 431 ARG A CA 1
ATOM 3510 C C . ARG A 1 431 ? -11.202 9.830 23.983 1.00 87.06 431 ARG A C 1
ATOM 3512 O O . ARG A 1 431 ? -10.603 9.227 24.872 1.00 87.06 431 ARG A O 1
ATOM 3519 N N . ARG A 1 432 ? -10.771 10.977 23.448 1.00 85.94 432 ARG A N 1
ATOM 3520 C CA . ARG A 1 432 ? -9.528 11.673 23.823 1.00 85.94 432 ARG A CA 1
ATOM 3521 C C . ARG A 1 432 ? -9.459 11.918 25.332 1.00 85.94 432 ARG A C 1
ATOM 3523 O O . ARG A 1 432 ? -8.466 11.583 25.964 1.00 85.94 432 ARG A O 1
ATOM 3530 N N . GLN A 1 433 ? -10.542 12.406 25.931 1.00 86.06 433 GLN A N 1
ATOM 3531 C CA . GLN A 1 433 ? -10.609 12.684 27.369 1.00 86.06 433 GLN A CA 1
ATOM 3532 C C . GLN A 1 433 ? -10.596 11.418 28.232 1.00 86.06 433 GLN A C 1
ATOM 3534 O O . GLN A 1 433 ? -9.985 11.401 29.297 1.00 86.06 433 GLN A O 1
ATOM 3539 N N . LYS A 1 434 ? -11.269 10.349 27.788 1.00 87.56 434 LYS A N 1
ATOM 3540 C CA . LYS A 1 434 ? -11.375 9.098 28.555 1.00 87.56 434 LYS A CA 1
ATOM 3541 C C . LYS A 1 434 ? -10.093 8.271 28.526 1.00 87.56 434 LYS A C 1
ATOM 3543 O O . LYS A 1 434 ? -9.727 7.684 29.541 1.00 87.56 434 LYS A O 1
ATOM 3548 N N . THR A 1 435 ? -9.453 8.163 27.364 1.00 89.06 435 THR A N 1
ATOM 3549 C CA . THR A 1 435 ? -8.369 7.192 27.136 1.00 89.06 435 THR A CA 1
ATOM 3550 C C . THR A 1 435 ? -7.134 7.771 26.462 1.00 89.06 435 THR A C 1
ATOM 3552 O O . THR A 1 435 ? -6.132 7.064 26.360 1.00 89.06 435 THR A O 1
ATOM 3555 N N . GLY A 1 436 ? -7.172 9.024 26.014 1.00 83.44 436 GLY A N 1
ATOM 3556 C CA . GLY A 1 436 ? -6.047 9.670 25.354 1.00 83.44 436 GLY A CA 1
ATOM 3557 C C . GLY A 1 436 ? -4.853 9.887 26.278 1.00 83.44 436 GLY A C 1
ATOM 3558 O O . GLY A 1 436 ? -4.970 10.020 27.500 1.00 83.44 436 GLY A O 1
ATOM 3559 N N . GLU A 1 437 ? -3.668 9.907 25.683 1.00 78.06 437 GLU A N 1
ATOM 3560 C CA . GLU A 1 437 ? -2.466 10.399 26.338 1.00 78.06 437 GLU A CA 1
ATOM 3561 C C . GLU A 1 437 ? -2.528 11.930 26.471 1.00 78.06 437 GLU A C 1
ATOM 3563 O O . GLU A 1 437 ? -2.916 12.633 25.535 1.00 78.06 437 GLU A O 1
ATOM 3568 N N . SER A 1 438 ? -2.147 12.468 27.633 1.00 64.75 438 SER A N 1
ATOM 3569 C CA . SER A 1 438 ? -2.123 13.914 27.864 1.00 64.75 438 SER A CA 1
ATOM 3570 C C . SER A 1 438 ? -0.980 14.555 27.071 1.00 64.75 438 SER A C 1
ATOM 3572 O O . SER A 1 438 ? 0.162 14.606 27.531 1.00 64.75 438 SER A O 1
ATOM 3574 N N . VAL A 1 439 ? -1.276 15.047 25.873 1.00 57.69 439 VAL A N 1
ATOM 3575 C CA . VAL A 1 439 ? -0.334 15.821 25.059 1.00 57.69 439 VAL A CA 1
ATOM 3576 C C . VAL A 1 439 ? -0.611 17.304 25.293 1.00 57.69 439 VAL A C 1
ATOM 3578 O O . VAL A 1 439 ? -1.742 17.753 25.138 1.00 57.69 439 VAL A O 1
ATOM 3581 N N . SER A 1 440 ? 0.402 18.098 25.655 1.00 53.44 440 SER A N 1
ATOM 3582 C CA . SER A 1 440 ? 0.246 19.559 25.696 1.00 53.44 440 SER A CA 1
ATOM 3583 C C . SER A 1 440 ? -0.121 20.068 24.293 1.00 53.44 440 SER A C 1
ATOM 3585 O O . SER A 1 440 ? 0.681 19.888 23.370 1.00 53.44 440 SER A O 1
ATOM 3587 N N . GLU A 1 441 ? -1.283 20.709 24.126 1.00 42.47 441 GLU A N 1
ATOM 3588 C CA . GLU A 1 441 ? -1.849 21.129 22.826 1.00 42.47 441 GLU A CA 1
ATOM 3589 C C . GLU A 1 441 ? -0.859 21.893 21.928 1.00 42.47 441 GLU A C 1
ATOM 3591 O O . GLU A 1 441 ? -0.835 21.695 20.712 1.00 42.47 441 GLU A O 1
ATOM 3596 N N . SER A 1 442 ? 0.038 22.688 22.522 1.00 31.89 442 SER A N 1
ATOM 3597 C CA . SER A 1 442 ? 1.045 23.476 21.798 1.00 31.89 442 SER A CA 1
ATOM 3598 C C . SER A 1 442 ? 2.095 22.638 21.056 1.00 31.89 442 SER A C 1
ATOM 3600 O O . SER A 1 442 ? 2.591 23.061 20.011 1.00 31.89 442 SER A O 1
ATOM 3602 N N . LYS A 1 443 ? 2.426 21.434 21.547 1.00 39.97 443 LYS A N 1
ATOM 3603 C CA . LYS A 1 443 ? 3.396 20.535 20.895 1.00 39.97 443 LYS A CA 1
ATOM 3604 C C . LYS A 1 443 ? 2.782 19.772 19.724 1.00 39.97 443 LYS A C 1
ATOM 3606 O O . LYS A 1 443 ? 3.489 19.522 18.754 1.00 39.97 443 LYS A O 1
ATOM 3611 N N . SER A 1 444 ? 1.493 19.435 19.791 1.00 45.34 444 SER A N 1
ATOM 3612 C CA . SER A 1 444 ? 0.804 18.660 18.749 1.00 45.34 444 SER A CA 1
ATOM 3613 C C . SER A 1 444 ? 0.665 19.460 17.452 1.00 45.34 444 SER A C 1
ATOM 3615 O O . SER A 1 444 ? 1.133 19.021 16.405 1.00 45.34 444 SER A O 1
ATOM 3617 N N . GLN A 1 445 ? 0.118 20.679 17.527 1.00 35.22 445 GLN A N 1
ATOM 3618 C CA . GLN A 1 445 ? -0.107 21.518 16.340 1.00 35.22 445 GLN A CA 1
ATOM 3619 C C . GLN A 1 445 ? 1.197 21.985 15.679 1.00 35.22 445 GLN A C 1
ATOM 3621 O O . GLN A 1 445 ? 1.292 22.028 14.452 1.00 35.22 445 GLN A O 1
ATOM 3626 N N . ALA A 1 446 ? 2.226 22.297 16.476 1.00 33.12 446 ALA A N 1
ATOM 3627 C CA . ALA A 1 446 ? 3.527 22.707 15.955 1.00 33.12 446 ALA A CA 1
ATOM 3628 C C . ALA A 1 446 ? 4.232 21.567 15.197 1.00 33.12 446 ALA A C 1
ATOM 3630 O O . ALA A 1 446 ? 4.769 21.802 14.114 1.00 33.12 446 ALA A O 1
ATOM 3631 N N . MET A 1 447 ? 4.185 20.331 15.713 1.00 44.31 447 MET A N 1
ATOM 3632 C CA . MET A 1 447 ? 4.754 19.161 15.028 1.00 44.31 447 MET A CA 1
ATOM 3633 C C . MET A 1 447 ? 3.977 18.811 13.750 1.00 44.31 447 MET A C 1
ATOM 3635 O O . MET A 1 447 ? 4.573 18.416 12.749 1.00 44.31 447 MET A O 1
ATOM 3639 N N . GLU A 1 448 ? 2.652 18.973 13.758 1.00 45.62 448 GLU A N 1
ATOM 3640 C CA . GLU A 1 448 ? 1.783 18.685 12.611 1.00 45.62 448 GLU A CA 1
ATOM 3641 C C . GLU A 1 448 ? 2.005 19.649 11.440 1.00 45.62 448 GLU A C 1
ATOM 3643 O O . GLU A 1 448 ? 2.162 19.195 10.303 1.00 45.62 448 GLU A O 1
ATOM 3648 N N . CYS A 1 449 ? 2.128 20.954 11.708 1.00 35.84 449 CYS A N 1
ATOM 3649 C CA . CYS A 1 449 ? 2.508 21.944 10.695 1.00 35.84 449 CYS A CA 1
ATOM 3650 C C . CYS A 1 449 ? 3.921 21.695 10.146 1.00 35.84 449 CYS A C 1
ATOM 3652 O O . CYS A 1 449 ? 4.131 21.754 8.933 1.00 35.84 449 CYS A O 1
ATOM 3654 N N . LEU A 1 450 ? 4.889 21.375 11.014 1.00 37.16 450 LEU A N 1
ATOM 3655 C CA . LEU A 1 450 ? 6.276 21.135 10.604 1.00 37.16 450 LEU A CA 1
ATOM 3656 C C . LEU A 1 450 ? 6.399 19.893 9.704 1.00 37.16 450 LEU A C 1
ATOM 3658 O O . LEU A 1 450 ? 7.082 19.931 8.682 1.00 37.16 450 LEU A O 1
ATOM 3662 N N . ASN A 1 451 ? 5.676 18.817 10.028 1.00 42.41 451 ASN A N 1
ATOM 3663 C CA . ASN A 1 451 ? 5.655 17.584 9.240 1.00 42.41 451 ASN A CA 1
ATOM 3664 C C . ASN A 1 451 ? 4.921 17.741 7.898 1.00 42.41 451 ASN A C 1
ATOM 3666 O O . ASN A 1 451 ? 5.308 17.108 6.918 1.00 42.41 451 ASN A O 1
ATOM 3670 N N . GLY A 1 452 ? 3.885 18.583 7.816 1.00 38.38 452 GLY A N 1
ATOM 3671 C CA . GLY A 1 452 ? 3.237 18.926 6.543 1.00 38.38 452 GLY A CA 1
ATOM 3672 C C . GLY A 1 452 ? 4.170 19.701 5.603 1.00 38.38 452 GLY A C 1
ATOM 3673 O O . GLY A 1 452 ? 4.282 19.374 4.421 1.00 38.38 452 GLY A O 1
ATOM 3674 N N . VAL A 1 453 ? 4.911 20.672 6.146 1.00 35.62 453 VAL A N 1
ATOM 3675 C CA . VAL A 1 453 ? 5.891 21.479 5.399 1.00 35.62 453 VAL A CA 1
ATOM 3676 C C . VAL A 1 453 ? 7.080 20.630 4.936 1.00 35.62 453 VAL A C 1
ATOM 3678 O O . VAL A 1 453 ? 7.471 20.714 3.773 1.00 35.62 453 VAL A O 1
ATOM 3681 N N . LEU A 1 454 ? 7.615 19.753 5.791 1.00 39.09 454 LEU A N 1
ATOM 3682 C CA . LEU A 1 454 ? 8.729 18.861 5.444 1.00 39.09 454 LEU A CA 1
ATOM 3683 C C . LEU A 1 454 ? 8.381 17.845 4.346 1.00 39.09 454 LEU A C 1
ATOM 3685 O O . LEU A 1 454 ? 9.272 17.440 3.615 1.00 39.09 454 LEU A O 1
ATOM 3689 N N . VAL A 1 455 ? 7.117 17.452 4.177 1.00 42.25 455 VAL A N 1
ATOM 3690 C CA . VAL A 1 455 ? 6.681 16.489 3.141 1.00 42.25 455 VAL A CA 1
ATOM 3691 C C . VAL A 1 455 ? 6.529 17.137 1.767 1.00 42.25 455 VAL A C 1
ATOM 3693 O O . VAL A 1 455 ? 6.822 16.502 0.758 1.00 42.25 455 VAL A O 1
ATOM 3696 N N . ILE A 1 456 ? 6.128 18.408 1.715 1.00 42.81 456 ILE A N 1
ATOM 3697 C CA . ILE A 1 456 ? 6.153 19.194 0.473 1.00 42.81 456 ILE A CA 1
ATOM 3698 C C . ILE A 1 456 ? 7.606 19.506 0.108 1.00 42.81 456 ILE A C 1
ATOM 3700 O O . ILE A 1 456 ? 8.011 19.392 -1.047 1.00 42.81 456 ILE A O 1
ATOM 3704 N N . LEU A 1 457 ? 8.406 19.866 1.112 1.00 37.66 457 LEU A N 1
ATOM 3705 C CA . LEU A 1 457 ? 9.774 20.300 0.914 1.00 37.66 457 LEU A CA 1
ATOM 3706 C C . LEU A 1 457 ? 10.744 19.144 0.670 1.00 37.66 457 LEU A C 1
ATOM 3708 O O . LEU A 1 457 ? 11.604 19.326 -0.165 1.00 37.66 457 LEU A O 1
ATOM 3712 N N . ALA A 1 458 ? 10.640 17.966 1.287 1.00 39.03 458 ALA A N 1
ATOM 3713 C CA . ALA A 1 458 ? 11.657 16.908 1.167 1.00 39.03 458 ALA A CA 1
ATOM 3714 C C . ALA A 1 458 ? 11.836 16.343 -0.260 1.00 39.03 458 ALA A C 1
ATOM 3716 O O . ALA A 1 458 ? 12.983 16.213 -0.690 1.00 39.03 458 ALA A O 1
ATOM 3717 N N . PRO A 1 459 ? 10.778 16.067 -1.050 1.00 40.97 459 PRO A N 1
ATOM 3718 C CA . PRO A 1 459 ? 10.923 15.682 -2.453 1.00 40.97 459 PRO A CA 1
ATOM 3719 C C . PRO A 1 459 ? 11.434 16.842 -3.309 1.00 40.97 459 PRO A C 1
ATOM 3721 O O . PRO A 1 459 ? 12.235 16.624 -4.211 1.00 40.97 459 PRO A O 1
ATOM 3724 N N . ILE A 1 460 ? 11.019 18.079 -3.010 1.00 40.50 460 ILE A N 1
ATOM 3725 C CA . ILE A 1 460 ? 11.504 19.290 -3.686 1.00 40.50 460 ILE A CA 1
ATOM 3726 C C . ILE A 1 460 ? 12.982 19.541 -3.343 1.00 40.50 460 ILE A C 1
ATOM 3728 O O . ILE A 1 460 ? 13.749 19.871 -4.232 1.00 40.50 460 ILE A O 1
ATOM 3732 N N . TRP A 1 461 ? 13.409 19.304 -2.104 1.00 38.78 461 TRP A N 1
ATOM 3733 C CA . TRP A 1 461 ? 14.772 19.454 -1.588 1.00 38.78 461 TRP A CA 1
ATOM 3734 C C . TRP A 1 461 ? 15.705 18.373 -2.113 1.00 38.78 461 TRP A C 1
ATOM 3736 O O . TRP A 1 461 ? 16.813 18.694 -2.524 1.00 38.78 461 TRP A O 1
ATOM 3746 N N . LEU A 1 462 ? 15.268 17.111 -2.155 1.00 41.47 462 LEU A N 1
ATOM 3747 C CA . LEU A 1 462 ? 16.032 16.025 -2.770 1.00 41.47 462 LEU A CA 1
ATOM 3748 C C . LEU A 1 462 ? 16.183 16.270 -4.278 1.00 41.47 462 LEU A C 1
ATOM 3750 O O . LEU A 1 462 ? 17.256 16.072 -4.833 1.00 41.47 462 LEU A O 1
ATOM 3754 N N . LYS A 1 463 ? 15.137 16.789 -4.931 1.00 43.09 463 LYS A N 1
ATOM 3755 C CA . LYS A 1 463 ? 15.152 17.155 -6.352 1.00 43.09 463 LYS A CA 1
ATOM 3756 C C . LYS A 1 463 ? 15.994 18.404 -6.633 1.00 43.09 463 LYS A C 1
ATOM 3758 O O . LYS A 1 463 ? 16.708 18.413 -7.626 1.00 43.09 463 LYS A O 1
ATOM 3763 N N . PHE A 1 464 ? 15.992 19.408 -5.753 1.00 40.44 464 PHE A N 1
ATOM 3764 C CA . PHE A 1 464 ? 16.895 20.562 -5.827 1.00 40.44 464 PHE A CA 1
ATOM 3765 C C . PHE A 1 464 ? 18.346 20.136 -5.591 1.00 40.44 464 PHE A C 1
ATOM 3767 O O . PHE A 1 464 ? 19.205 20.495 -6.383 1.00 40.44 464 PHE A O 1
ATOM 3774 N N . ALA A 1 465 ? 18.627 19.308 -4.583 1.00 42.06 465 ALA A N 1
ATOM 3775 C CA . ALA A 1 465 ? 19.969 18.791 -4.314 1.00 42.06 465 ALA A CA 1
ATOM 3776 C C . ALA A 1 465 ? 20.521 17.942 -5.479 1.00 42.06 465 ALA A C 1
ATOM 3778 O O . ALA A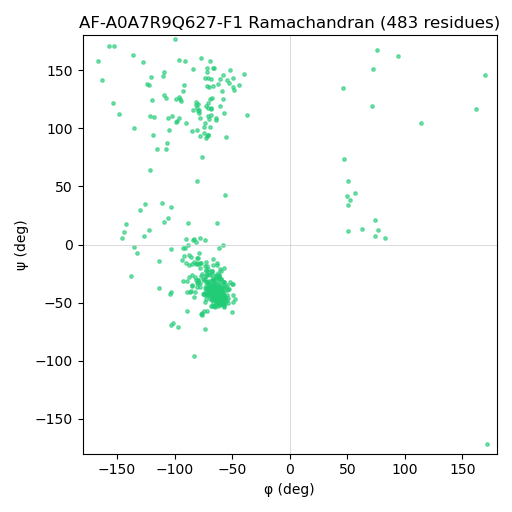 1 465 ? 21.702 18.044 -5.801 1.00 42.06 465 ALA A O 1
ATOM 3779 N N . LEU A 1 466 ? 19.666 17.159 -6.149 1.00 43.38 466 LEU A N 1
ATOM 3780 C CA . LEU A 1 466 ? 20.038 16.341 -7.312 1.00 43.38 466 LEU A CA 1
ATOM 3781 C C . LEU A 1 466 ? 20.086 17.131 -8.636 1.00 43.38 466 LEU A C 1
ATOM 3783 O O . LEU A 1 466 ? 20.893 16.820 -9.505 1.00 43.38 466 LEU A O 1
ATOM 3787 N N . MET A 1 467 ? 19.270 18.176 -8.809 1.00 40.50 467 MET A N 1
ATOM 3788 C CA . MET A 1 467 ? 19.389 19.098 -9.952 1.00 40.50 467 MET A CA 1
ATOM 3789 C C . MET A 1 467 ? 20.633 19.988 -9.841 1.00 40.50 467 MET A C 1
ATOM 3791 O O . MET A 1 467 ? 21.237 20.328 -10.854 1.00 40.50 467 MET A O 1
ATOM 3795 N N . GLN A 1 468 ? 21.039 20.354 -8.624 1.00 41.84 468 GLN A N 1
ATOM 3796 C CA . GLN A 1 468 ? 22.256 21.129 -8.367 1.00 41.84 468 GLN A CA 1
ATOM 3797 C C . GLN A 1 468 ? 23.518 20.275 -8.590 1.00 41.84 468 GLN A C 1
ATOM 3799 O O . GLN A 1 468 ? 24.523 20.789 -9.074 1.00 41.84 468 GLN A O 1
ATOM 3804 N N . SER A 1 469 ? 23.473 18.960 -8.328 1.00 42.56 469 SER A N 1
ATOM 3805 C CA . SER A 1 469 ? 24.602 18.060 -8.613 1.00 42.56 469 SER A CA 1
ATOM 3806 C C . SER A 1 4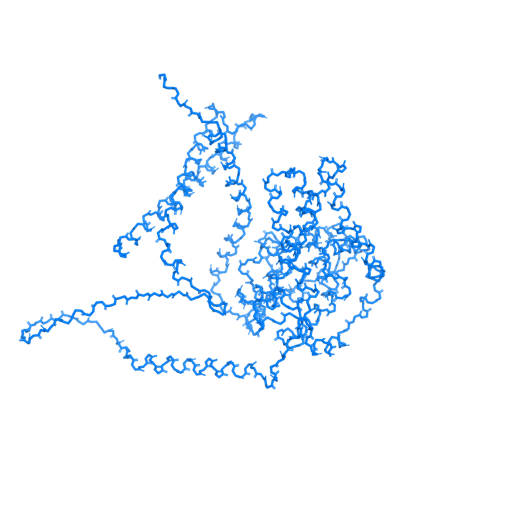69 ? 24.847 17.828 -10.113 1.00 42.56 469 SER A C 1
ATOM 3808 O O . SER A 1 469 ? 25.986 17.577 -10.506 1.00 42.56 469 SER A O 1
ATOM 3810 N N . TRP A 1 470 ? 23.833 18.013 -10.969 1.00 37.31 470 TRP A N 1
ATOM 3811 C CA . TRP A 1 470 ? 23.975 17.982 -12.434 1.00 37.31 470 TRP A CA 1
ATOM 3812 C C . TRP A 1 470 ? 24.797 19.151 -13.004 1.00 37.31 470 TRP A C 1
ATOM 3814 O O . TRP A 1 470 ? 25.432 18.985 -14.043 1.00 37.31 470 TRP A O 1
ATOM 3824 N N . TRP A 1 471 ? 24.873 20.298 -12.316 1.00 36.91 471 TRP A N 1
ATOM 3825 C CA . TRP A 1 471 ? 25.732 21.424 -12.725 1.00 36.91 471 TRP A CA 1
ATOM 3826 C C . TRP A 1 471 ? 27.226 21.180 -12.478 1.00 36.91 471 TRP A C 1
ATOM 3828 O O . TRP A 1 471 ? 28.066 21.835 -13.093 1.00 36.91 471 TRP A O 1
ATOM 3838 N N . TYR A 1 472 ? 27.578 20.216 -11.622 1.00 41.09 472 TYR A N 1
ATOM 3839 C CA . TYR A 1 472 ? 28.972 19.855 -11.353 1.00 41.09 472 TYR A CA 1
ATOM 3840 C C . TYR A 1 472 ? 29.525 18.806 -12.317 1.00 41.09 472 TYR A C 1
ATOM 3842 O O . TYR A 1 472 ? 30.741 18.679 -12.444 1.00 41.09 472 TYR A O 1
ATOM 3850 N N . LEU A 1 473 ? 28.662 18.075 -13.026 1.00 36.62 473 LEU A N 1
ATOM 3851 C CA . LEU A 1 473 ? 29.096 17.031 -13.949 1.00 36.62 473 LEU A CA 1
ATOM 3852 C C . LEU A 1 473 ? 29.920 17.595 -15.129 1.00 36.62 473 LEU A C 1
ATOM 3854 O O . LEU A 1 473 ? 30.970 17.028 -15.424 1.00 36.62 473 LEU A O 1
ATOM 3858 N N . PRO A 1 474 ? 29.573 18.750 -15.737 1.00 36.38 474 PRO A N 1
ATOM 3859 C CA . PRO A 1 474 ? 30.415 19.371 -16.759 1.00 36.38 474 PRO A CA 1
ATOM 3860 C C . PRO A 1 474 ? 31.741 19.916 -16.211 1.00 36.38 474 PRO A C 1
ATOM 3862 O O . PRO A 1 474 ? 32.745 19.837 -16.906 1.00 36.38 474 PRO A O 1
ATOM 3865 N N . LEU A 1 475 ? 31.774 20.416 -14.970 1.00 39.62 475 LEU A N 1
ATOM 3866 C CA . LEU A 1 475 ? 32.988 20.965 -14.342 1.00 39.62 475 LEU A CA 1
ATOM 3867 C C . LEU A 1 475 ? 34.004 19.882 -13.947 1.00 39.62 475 LEU A C 1
ATOM 3869 O O . LEU A 1 475 ? 35.199 20.158 -13.873 1.00 39.62 475 LEU A O 1
ATOM 3873 N N . VAL A 1 476 ? 33.531 18.660 -13.690 1.00 42.16 476 VAL A N 1
ATOM 3874 C CA . VAL A 1 476 ? 34.371 17.504 -13.343 1.00 42.16 476 VAL A CA 1
ATOM 3875 C C . VAL A 1 476 ? 34.759 16.690 -14.586 1.00 42.16 476 VAL A C 1
ATOM 3877 O O . VAL A 1 476 ? 35.854 16.135 -14.619 1.00 42.16 476 VAL A O 1
ATOM 3880 N N . ILE A 1 477 ? 33.906 16.637 -15.620 1.00 40.34 477 ILE A N 1
ATOM 3881 C CA . ILE A 1 477 ? 34.170 15.887 -16.865 1.00 40.34 477 ILE A CA 1
ATOM 3882 C C . ILE A 1 477 ? 34.982 16.707 -17.876 1.00 40.34 477 ILE A C 1
ATOM 3884 O O . ILE A 1 477 ? 35.888 16.171 -18.513 1.00 40.34 477 ILE A O 1
ATOM 3888 N N . TYR A 1 478 ? 34.705 18.002 -18.016 1.00 35.59 478 TYR A N 1
ATOM 3889 C CA . TYR A 1 478 ? 35.474 18.897 -18.874 1.00 35.59 478 TYR A CA 1
ATOM 3890 C C . TYR A 1 478 ? 36.349 19.749 -17.971 1.00 35.59 478 TYR A C 1
ATOM 3892 O O . TYR A 1 478 ? 35.869 20.718 -17.398 1.00 35.59 478 TYR A O 1
ATOM 3900 N N . GLY A 1 479 ? 37.621 19.386 -17.799 1.00 40.09 479 GLY A N 1
ATOM 3901 C CA . GLY A 1 479 ? 38.569 20.187 -17.024 1.00 40.09 479 GLY A CA 1
ATOM 3902 C C . GLY A 1 479 ? 38.653 21.621 -17.558 1.00 40.09 479 GLY A C 1
ATOM 3903 O O . GLY A 1 479 ? 39.428 21.904 -18.471 1.00 40.09 479 GLY A O 1
ATOM 3904 N N . VAL A 1 480 ? 37.848 22.529 -17.001 1.00 34.69 480 VAL A N 1
ATOM 3905 C CA . VAL A 1 480 ? 37.835 23.943 -17.373 1.00 34.69 480 VAL A CA 1
ATOM 3906 C C . VAL A 1 480 ? 39.085 24.577 -16.776 1.00 34.69 480 VAL A C 1
ATOM 3908 O O . VAL A 1 480 ? 39.154 24.879 -15.585 1.00 34.69 480 VAL A O 1
ATOM 3911 N N . ARG A 1 481 ? 40.106 24.770 -17.615 1.00 38.38 481 ARG A N 1
ATOM 3912 C CA . ARG A 1 481 ? 41.192 25.706 -17.324 1.00 38.38 481 ARG A CA 1
ATOM 3913 C C . ARG A 1 481 ? 40.611 27.114 -17.383 1.00 38.38 481 ARG A C 1
ATOM 3915 O O . ARG A 1 481 ? 40.166 27.549 -18.441 1.00 38.38 481 ARG A O 1
ATOM 3922 N N . PHE A 1 482 ? 40.638 27.824 -16.260 1.00 32.09 482 PHE A N 1
ATOM 3923 C CA . PHE A 1 482 ? 40.445 29.269 -16.259 1.00 32.09 482 PHE A CA 1
ATOM 3924 C C . PHE A 1 482 ? 41.606 29.899 -17.034 1.00 32.09 482 PHE A C 1
ATOM 3926 O O . PHE A 1 482 ? 42.744 29.899 -16.567 1.00 32.09 482 PHE A O 1
ATOM 3933 N N . ILE A 1 483 ? 41.330 30.387 -18.242 1.00 36.84 483 ILE A N 1
ATOM 3934 C CA . ILE A 1 483 ? 42.215 31.324 -18.931 1.00 36.84 483 ILE A CA 1
ATOM 3935 C C . ILE A 1 483 ? 41.936 32.683 -18.295 1.00 36.84 483 ILE A C 1
ATOM 3937 O O . ILE A 1 483 ? 40.825 33.199 -18.398 1.00 36.84 483 ILE A O 1
ATOM 3941 N N . SER A 1 484 ? 42.924 33.221 -17.584 1.00 36.12 484 SER A N 1
ATOM 3942 C CA . SER A 1 484 ? 42.911 34.610 -17.139 1.00 36.12 484 SER A CA 1
ATOM 3943 C C . SER A 1 484 ? 43.064 35.523 -18.354 1.00 36.12 484 SER A C 1
ATOM 3945 O O . SER A 1 484 ? 44.037 35.374 -19.098 1.00 36.12 484 SER A O 1
ATOM 3947 N N . SER A 1 485 ? 42.138 36.462 -18.528 1.00 35.66 485 SER A N 1
ATOM 3948 C CA . SER A 1 485 ? 42.392 37.718 -19.241 1.00 35.66 485 SER A CA 1
ATOM 3949 C C . SER A 1 485 ? 42.604 38.823 -18.224 1.00 35.66 485 SER A C 1
ATOM 3951 O O . SER A 1 485 ? 41.690 38.960 -17.374 1.00 35.66 485 SER A O 1
#

Foldseek 3Di:
DDPVVLVVLLVVLVVLLVVLVVLLVVLVVVLVVQVVPDPDPDPDQCPPVRPSNVSVVSNVVSVVVNVVSVVVSVVSCVVQVVQFDQDPNDTDRDDDDPPPPPPDDDDDDDDDDDDDDDDDDDDPVVVVVVVVVVVVVVVVVVVVVDPPDDPDDWAFDVVLVVVVVVLVVLLVVLVVCCLPPDDPVLVVLLVVLLVLLLLLVQVNLNCCQQQVLWHFDPVVNLSSQLSVLLLPPDASLVSNLLVNQCLVQPLHLLRLQRCVVDQVSLQCVSSGTDRRVNVVVCSVVDDRVVLVPDPSSVVCNVCSVVSSCVRQAVCQQCVCCVPPNTDSSSSRSRNHRNSNSVSSNLVSCLRRQQQDAAFQQQAPVHRGHQGLLCLVSLNSSLGNQQNRAQQSDPPHCVQQPRVSNVVLVVCVVVPRMGPRHHDDPVVRVVRSVPGGDDDDPVVVSVSSNVSVVCVVVVVVVVVVVSVVVVVCPCCVVPVDDPDDD

Radius of gyration: 28.55 Å; Cα contacts (8 Å, |Δi|>4): 573; chains: 1; bounding box: 68×67×85 Å

Mean predicted aligned error: 17.46 Å

Nearest PDB structures (foldseek):
  6wf2-assembly2_B  TM=9.704E-01  e=1.982E-26  Mus musculus
  4zyo-assembly1_A  TM=9.601E-01  e=4.024E-25  Homo sapiens